Protein AF-A0A963CJS7-F1 (afdb_monomer)

Mean predicted aligned error: 10.55 Å

Secondary structure (DSSP, 8-state):
--------TTS--PPTT--SS--HHHHHHHHHHHHTT----HHHHHTT---BTTB--HHHHHHHHHHTTEEEEEEE--GGG--GGG-SEEEEEGGG-EEEEEEEETTTTEEEEE-GGGTT-EEEEEHHHHHHHEEEEEEEEEE--PPPTTS--SS------HHHHHHHTTHHHHHHHHHHHHHHHHHTTHHHHHHHHIIIIIHHHT-HHHHHHHHHHHHHHHHHHHHHHHHHHHHHHHHHHHHHHHHHHHHHHHHHTB-GGGS-S-HHHHHHHHHTHHHHHHHHHSSHHHHHHHTTHHHHHHHHHHHHHGGGHHHHHHHHHHHHHHHHHHHHHHHHHHHHHHHHHHHHHHHHHHHHHTHHHHHHHT-HHHHHHHHHHHHHHHHHHHHHHHHHHHHHHHHHHHHHHHHHHHHHHHHHHHHHTTSS-HHHHHHHHHHHHHHHHHHHHHHHHHHHHHHHHHHHHHHHHHHTSPBSS-SSPPPB--SS--S-EEEEEEEE--TT-SS-SEEEEEEEE-TT--------TTSSHHHHHHHHTTSS--SEEEEEETTEEGGGB-HHHHHHT-----SS--PPSSBHHHHHTTT-TT--HHHHHHHHHHTT-HHHHTTSTTGGG-B--GGGTTS--

Foldseek 3Di:
DDDDDPDDPPDDPDPPPDFPDDAQLLLQLQLVCVVVVAHDDSLLLCPLDPDDLNYDDLVSSCVSCVLQQKHKDKDQAQPVPDDLVQDQKWFQFPPRHIWTWNDADPVVQWTFIGGSVNPNDTDIDRVVVVRNGTPRMMMGIDGRDDDDPVDPPPDPPPPPDLQNVLLCVLVVLLVLLLVLLVLLLVLLLLVLVLLLCCQPPCVVVVPVVVNVVSVVVNVVSVVSSVVSVVVSLVSLQVSLVSSCVSVLSVLVSLLVQFFPLQHDPFPQLVVLLSVLVVLLSCCRRDCNSSLVSNQVCLVVLLVVLCVLVNPLSVLLVVLLVVLVVLVVVCLVVLLVLLVQLSVLSSVLRSLVCVCVVCVVVCVVVVCCVVSVVSNVVSVVSNVVSVVSNVVSLVVSLVSLVVSLVVSLVVLLVVSVVCVVVVNHDPSSSSSSSSSSNSSSVSSSCVSVSSNSVSSSVVSVVVSVVSSPRDGLDDSPARADDDPDFAQKKWFAQFWADRRPDPDILDGGDTDIDHHPDDDDDDDDVSSCPVVVVCVQLVSDPTPDTFMDTPNHGPSRHSSSNSNVNDDDDDPQDFAAWFFLQCRVCVVPVNDDPVVSVVVCVVVVVCVVQVPPPCRRRHTLPGRSVVDDD

Structure (mmCIF, N/CA/C/O backbone):
data_AF-A0A963CJS7-F1
#
_entry.id   AF-A0A963CJS7-F1
#
loop_
_atom_site.group_PDB
_atom_site.id
_atom_site.type_symbol
_atom_site.label_atom_id
_atom_site.label_alt_id
_atom_site.label_comp_id
_atom_site.label_asym_id
_atom_site.label_entity_id
_atom_site.label_seq_id
_atom_site.pdbx_PDB_ins_code
_atom_site.Cartn_x
_atom_site.Cartn_y
_atom_site.Cartn_z
_atom_site.occupancy
_atom_site.B_iso_or_equiv
_atom_site.auth_seq_id
_atom_site.auth_comp_id
_atom_site.auth_asym_id
_atom_site.auth_atom_id
_atom_site.pdbx_PDB_model_num
ATOM 1 N N . MET A 1 1 ? -54.649 5.319 37.830 1.00 37.22 1 MET A N 1
ATOM 2 C CA . MET A 1 1 ? -55.834 4.627 37.286 1.00 37.22 1 MET A CA 1
ATOM 3 C C . MET A 1 1 ? -55.298 3.482 36.454 1.00 37.22 1 MET A C 1
ATOM 5 O O . MET A 1 1 ? -54.582 3.746 35.500 1.00 37.22 1 MET A O 1
ATOM 9 N N . ALA A 1 2 ? -55.493 2.250 36.921 1.00 37.84 2 ALA A N 1
ATOM 10 C CA . ALA A 1 2 ? -54.998 1.047 36.267 1.00 37.84 2 ALA A CA 1
ATOM 11 C C . ALA A 1 2 ? -55.700 0.868 34.915 1.00 37.84 2 ALA A C 1
ATOM 13 O O . ALA A 1 2 ? -56.928 0.815 34.872 1.00 37.84 2 ALA A O 1
ATOM 14 N N . ALA A 1 3 ? -54.921 0.803 33.839 1.00 32.75 3 ALA A N 1
ATOM 15 C CA . ALA A 1 3 ? -55.367 0.333 32.538 1.00 32.75 3 ALA A CA 1
ATOM 16 C C . ALA A 1 3 ? -54.525 -0.896 32.202 1.00 32.75 3 ALA A C 1
ATOM 18 O O . ALA A 1 3 ? -53.373 -0.808 31.785 1.00 32.75 3 ALA A O 1
ATOM 19 N N . ASP A 1 4 ? -55.135 -2.031 32.507 1.00 39.41 4 ASP A N 1
ATOM 20 C CA . ASP A 1 4 ? -54.749 -3.378 32.138 1.00 39.41 4 ASP A CA 1
ATOM 21 C C . ASP A 1 4 ? -54.623 -3.447 30.606 1.00 39.41 4 ASP A C 1
ATOM 23 O O . ASP A 1 4 ? -55.611 -3.299 29.885 1.00 39.41 4 ASP A O 1
ATOM 27 N N . THR A 1 5 ? -53.404 -3.609 30.095 1.00 36.53 5 THR A N 1
ATOM 28 C CA . THR A 1 5 ? -53.173 -4.038 28.711 1.00 36.53 5 THR A CA 1
ATOM 29 C C . THR A 1 5 ? -52.517 -5.402 28.774 1.00 36.53 5 THR A C 1
ATOM 31 O O . THR A 1 5 ? -51.306 -5.545 28.900 1.00 36.53 5 THR A O 1
ATOM 34 N N . ALA A 1 6 ? -53.371 -6.421 28.725 1.00 39.97 6 ALA A N 1
ATOM 35 C CA . ALA A 1 6 ? -52.988 -7.781 28.408 1.00 39.97 6 ALA A CA 1
ATOM 36 C C . ALA A 1 6 ? -52.337 -7.796 27.013 1.00 39.97 6 ALA A C 1
ATOM 38 O O . ALA A 1 6 ? -53.030 -7.773 25.998 1.00 39.97 6 ALA A O 1
ATOM 39 N N . GLN A 1 7 ? -51.006 -7.787 26.971 1.00 39.09 7 GLN A N 1
ATOM 40 C CA . GLN A 1 7 ? -50.218 -8.082 25.778 1.00 39.09 7 GLN A CA 1
ATOM 41 C C . GLN A 1 7 ? -49.807 -9.560 25.813 1.00 39.09 7 GLN A C 1
ATOM 43 O O . GLN A 1 7 ? -49.020 -9.981 26.654 1.00 39.09 7 GLN A O 1
ATOM 48 N N . ASP A 1 8 ? -50.426 -10.335 24.921 1.00 39.78 8 ASP A N 1
ATOM 49 C CA . ASP A 1 8 ? -49.973 -11.590 24.308 1.00 39.78 8 ASP A CA 1
ATOM 50 C C . ASP A 1 8 ? -49.027 -12.499 25.118 1.00 39.78 8 ASP A C 1
ATOM 52 O O . ASP A 1 8 ? -47.838 -12.622 24.837 1.00 39.78 8 ASP A O 1
ATOM 56 N N . ALA A 1 9 ? -49.595 -13.274 26.046 1.00 40.03 9 ALA A N 1
ATOM 57 C CA . ALA A 1 9 ? -48.908 -14.341 26.788 1.00 40.03 9 ALA A CA 1
ATOM 58 C C . ALA A 1 9 ? -48.662 -15.644 25.974 1.00 40.03 9 ALA A C 1
ATOM 60 O O . ALA A 1 9 ? -48.488 -16.718 26.552 1.00 40.03 9 ALA A O 1
ATOM 61 N N . HIS A 1 10 ? -48.666 -15.579 24.636 1.00 44.34 10 HIS A N 1
ATOM 62 C CA . HIS A 1 10 ? -48.504 -16.742 23.745 1.00 44.34 10 HIS A CA 1
ATOM 63 C C . HIS A 1 10 ? -47.459 -16.554 22.632 1.00 44.34 10 HIS A C 1
ATOM 65 O O . HIS A 1 10 ? -47.432 -17.335 21.678 1.00 44.34 10 HIS A O 1
ATOM 71 N N . SER A 1 11 ? -46.570 -15.565 22.733 1.00 46.41 11 SER A N 1
ATOM 72 C CA . SER A 1 11 ? -45.378 -15.533 21.885 1.00 46.41 11 SER A CA 1
ATOM 73 C C . SER A 1 11 ? -44.339 -16.523 22.422 1.00 46.41 11 SER A C 1
ATOM 75 O O . SER A 1 11 ? -44.115 -16.642 23.626 1.00 46.41 11 SER A O 1
ATOM 77 N N . TRP A 1 12 ? -43.720 -17.293 21.527 1.00 52.81 12 TRP A N 1
ATOM 78 C CA . TRP A 1 12 ? -42.544 -18.082 21.881 1.00 52.81 12 TRP A CA 1
ATOM 79 C C . TRP A 1 12 ? -41.477 -17.127 22.423 1.00 52.81 12 TRP A C 1
ATOM 81 O O . TRP A 1 12 ? -41.177 -16.135 21.758 1.00 52.81 12 TRP A O 1
ATOM 91 N N . ASN A 1 13 ? -40.893 -17.427 23.588 1.00 52.53 13 ASN A N 1
ATOM 92 C CA . ASN A 1 13 ? -39.680 -16.740 24.025 1.00 52.53 13 ASN A CA 1
ATOM 93 C C . ASN A 1 13 ? -38.609 -17.012 22.969 1.00 52.53 13 ASN A C 1
ATOM 95 O O . ASN A 1 13 ? -38.085 -18.124 22.877 1.00 52.53 13 ASN A O 1
ATOM 99 N N . GLN A 1 14 ? -38.345 -16.019 22.121 1.00 51.56 14 GLN A N 1
ATOM 100 C CA . GLN A 1 14 ? -37.234 -16.085 21.189 1.00 51.56 14 GLN A CA 1
ATOM 101 C C . GLN A 1 14 ? -35.957 -16.231 22.022 1.00 51.56 14 GLN A C 1
ATOM 103 O O . GLN A 1 14 ? -35.813 -15.508 23.011 1.00 51.56 14 GLN A O 1
ATOM 108 N N . PRO A 1 15 ? -35.055 -17.167 21.688 1.00 51.44 15 PRO A N 1
ATOM 109 C CA . PRO A 1 15 ? -33.810 -17.281 22.423 1.00 51.44 15 PRO A CA 1
ATOM 110 C C . PRO A 1 15 ? -33.041 -15.966 22.261 1.00 51.44 15 PRO A C 1
ATOM 112 O O . PRO A 1 15 ? -32.788 -15.521 21.138 1.00 51.44 15 PRO A O 1
ATOM 115 N N . GLU A 1 16 ? -32.720 -15.315 23.378 1.00 43.00 16 GLU A N 1
ATOM 116 C CA . GLU A 1 16 ? -31.908 -14.102 23.373 1.00 43.00 16 GLU A CA 1
ATOM 117 C C . GLU A 1 16 ? -30.535 -14.439 22.764 1.00 43.00 16 GLU A C 1
ATOM 119 O O . GLU A 1 16 ? -29.886 -15.397 23.176 1.00 43.00 16 GLU A O 1
ATOM 124 N N . GLY A 1 17 ? -30.110 -13.693 21.737 1.00 46.19 17 GLY A N 1
ATOM 125 C CA . GLY A 1 17 ? -28.808 -13.887 21.082 1.00 46.19 17 GLY A CA 1
ATOM 126 C C . GLY A 1 17 ? -28.806 -14.665 19.758 1.00 46.19 17 GLY A C 1
ATOM 127 O O . GLY A 1 17 ? -27.742 -14.810 19.157 1.00 46.19 17 GLY A O 1
ATOM 128 N N . VAL A 1 18 ? -29.953 -15.121 19.234 1.00 50.09 18 VAL A N 1
ATOM 129 C CA . VAL A 1 18 ? -29.995 -15.694 17.872 1.00 50.09 18 VAL A CA 1
ATOM 130 C C . VAL A 1 18 ? -29.821 -14.579 16.841 1.00 50.09 18 VAL A C 1
ATOM 132 O O . VAL A 1 18 ? -30.620 -13.647 16.767 1.00 50.09 18 VAL A O 1
ATOM 135 N N . SER A 1 19 ? -28.769 -14.666 16.023 1.00 52.62 19 SER A N 1
ATOM 136 C CA . SER A 1 19 ? -28.540 -13.706 14.942 1.00 52.62 19 SER A CA 1
ATOM 137 C C . SER A 1 19 ? -29.710 -13.756 13.950 1.00 52.62 19 SER A C 1
ATOM 139 O O . SER A 1 19 ? -29.960 -14.797 13.346 1.00 52.62 19 SER A O 1
ATOM 141 N N . ASN A 1 20 ? -30.389 -12.625 13.734 1.00 54.59 20 ASN A N 1
ATOM 142 C CA . ASN A 1 20 ? -31.529 -12.502 12.810 1.00 54.59 20 ASN A CA 1
ATOM 143 C C . ASN A 1 20 ? -31.174 -12.739 11.324 1.00 54.59 20 ASN A C 1
ATOM 145 O O . ASN A 1 20 ? -32.056 -12.713 10.465 1.00 54.59 20 ASN A O 1
ATOM 149 N N . VAL A 1 21 ? -29.894 -12.953 10.994 1.00 65.25 21 VAL A N 1
ATOM 150 C CA . VAL A 1 21 ? -29.422 -13.170 9.622 1.00 65.25 21 VAL A CA 1
ATOM 151 C C . VAL A 1 21 ? -29.051 -14.636 9.417 1.00 65.25 21 VAL A C 1
ATOM 153 O O . VAL A 1 21 ? -27.952 -15.065 9.767 1.00 65.25 21 VAL A O 1
ATOM 156 N N . ASP A 1 22 ? -29.964 -15.362 8.775 1.00 77.75 22 ASP A N 1
ATOM 157 C CA . ASP A 1 22 ? -29.727 -16.693 8.210 1.00 77.75 22 ASP A CA 1
ATOM 158 C C . ASP A 1 22 ? -28.572 -16.639 7.186 1.00 77.75 22 ASP A C 1
ATOM 160 O O . ASP A 1 22 ? -28.642 -15.869 6.216 1.00 77.75 22 ASP A O 1
ATOM 164 N N . ASP A 1 23 ? -27.496 -17.400 7.421 1.00 86.25 23 ASP A N 1
ATOM 165 C CA . ASP A 1 23 ? -26.297 -17.490 6.573 1.00 86.25 23 ASP A CA 1
ATOM 166 C C . ASP A 1 23 ? -25.867 -18.958 6.396 1.00 86.25 23 ASP A C 1
ATOM 168 O O . ASP A 1 23 ? -24.924 -19.426 7.046 1.00 86.25 23 ASP A O 1
ATOM 172 N N . PRO A 1 24 ? -26.490 -19.672 5.441 1.00 89.75 24 PRO A N 1
ATOM 173 C CA . PRO A 1 24 ? -26.283 -21.106 5.245 1.00 89.75 24 PRO A CA 1
ATOM 174 C C . PRO A 1 24 ? -24.818 -21.492 5.002 1.00 89.75 24 PRO A C 1
ATOM 176 O O . PRO A 1 24 ? -24.374 -22.586 5.351 1.00 89.75 24 PRO A O 1
ATOM 179 N N . LEU A 1 25 ? -24.035 -20.597 4.388 1.00 92.00 25 LEU A N 1
ATOM 180 C CA . LEU A 1 25 ? -22.616 -20.829 4.121 1.00 92.00 25 LEU A CA 1
ATOM 181 C C . LEU A 1 25 ? -21.763 -20.730 5.382 1.00 92.00 25 LEU A C 1
ATOM 183 O O . LEU A 1 25 ? -20.792 -21.479 5.514 1.00 92.00 25 LEU A O 1
ATOM 187 N N . LEU A 1 26 ? -22.093 -19.813 6.288 1.00 90.12 26 LEU A N 1
ATOM 188 C CA . LEU A 1 26 ? -21.430 -19.737 7.581 1.00 90.12 26 LEU A CA 1
ATOM 189 C C . LEU A 1 26 ? -21.747 -20.960 8.429 1.00 90.12 26 LEU A C 1
ATOM 191 O O . LEU A 1 26 ? -20.823 -21.562 8.969 1.00 90.12 26 LEU A O 1
ATOM 195 N N . ASP A 1 27 ? -23.012 -21.356 8.480 1.00 88.88 27 ASP A N 1
ATOM 196 C CA . ASP A 1 27 ? -23.448 -22.502 9.272 1.00 88.88 27 ASP A CA 1
ATOM 197 C C . ASP A 1 27 ? -22.807 -23.793 8.756 1.00 88.88 27 ASP A C 1
ATOM 199 O O . ASP A 1 27 ? -22.240 -24.564 9.532 1.00 88.88 27 ASP A O 1
ATOM 203 N N . CYS A 1 28 ? -22.732 -23.969 7.430 1.00 90.88 28 CYS A N 1
ATOM 204 C CA . CYS A 1 28 ? -21.951 -25.049 6.824 1.00 90.88 28 CYS A CA 1
ATOM 205 C C . CYS A 1 28 ? -20.476 -25.023 7.266 1.00 90.88 28 CYS A C 1
ATOM 207 O O . CYS A 1 28 ? -19.873 -26.072 7.486 1.00 90.88 28 CYS A O 1
ATOM 209 N N . LEU A 1 29 ? -19.858 -23.844 7.390 1.00 90.31 29 LEU A N 1
ATOM 210 C CA . LEU A 1 29 ? -18.467 -23.739 7.836 1.00 90.31 29 LEU A CA 1
ATOM 211 C C . LEU A 1 29 ? -18.313 -24.091 9.321 1.00 90.31 29 LEU A C 1
ATOM 213 O O . LEU A 1 29 ? -17.355 -24.778 9.671 1.00 90.31 29 LEU A O 1
ATOM 217 N N . VAL A 1 30 ? -19.242 -23.660 10.176 1.00 88.94 30 VAL A N 1
ATOM 218 C CA . VAL A 1 30 ? -19.278 -24.022 11.603 1.00 88.94 30 VAL A CA 1
ATOM 219 C C . VAL A 1 30 ? -19.399 -25.539 11.756 1.00 88.94 30 VAL A C 1
ATOM 221 O O . VAL A 1 30 ? -18.597 -26.149 12.463 1.00 88.94 30 VAL A O 1
ATOM 224 N N . LEU A 1 31 ? -20.328 -26.161 11.028 1.00 87.44 31 LEU A N 1
ATOM 225 C CA . LEU A 1 31 ? -20.566 -27.607 11.056 1.00 87.44 31 LEU A CA 1
ATOM 226 C C . LEU A 1 31 ? -19.356 -28.401 10.542 1.00 87.44 31 LEU A C 1
ATOM 228 O O . LEU A 1 31 ? -18.970 -29.398 11.151 1.00 87.44 31 LEU A O 1
ATOM 232 N N . LEU A 1 32 ? -18.682 -27.928 9.486 1.00 88.25 32 LEU A N 1
ATOM 233 C CA . LEU A 1 32 ? -17.418 -28.519 9.025 1.00 88.25 32 LEU A CA 1
ATOM 234 C C . LEU A 1 32 ? -16.317 -28.448 10.090 1.00 88.25 32 LEU A C 1
ATOM 236 O O . LEU A 1 32 ? -15.575 -29.411 10.273 1.00 88.25 32 LEU A O 1
ATOM 240 N N . MET A 1 33 ? -16.191 -27.323 10.796 1.00 86.31 33 MET A N 1
ATOM 241 C CA . MET A 1 33 ? -15.195 -27.184 11.862 1.00 86.31 33 MET A CA 1
ATOM 242 C C . MET A 1 33 ? -15.507 -28.099 13.053 1.00 86.31 33 MET A C 1
ATOM 244 O O . MET A 1 33 ? -14.591 -28.719 13.599 1.00 86.31 33 MET A O 1
ATOM 248 N N . GLN A 1 34 ? -16.786 -28.241 13.410 1.00 83.31 34 GLN A N 1
ATOM 249 C CA . GLN A 1 34 ? -17.238 -29.173 1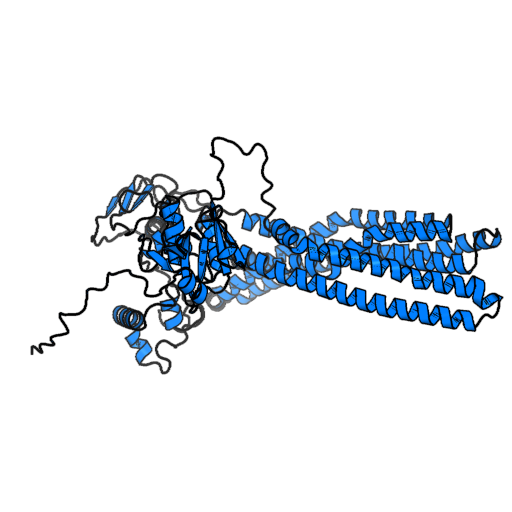4.444 1.00 83.31 34 GLN A CA 1
ATOM 250 C C . GLN A 1 34 ? -16.946 -30.631 14.068 1.00 83.31 34 GLN A C 1
ATOM 252 O O . GLN A 1 34 ? -16.436 -31.374 14.905 1.00 83.31 34 GLN A O 1
ATOM 257 N N . ALA A 1 35 ? -17.184 -31.024 12.811 1.00 81.69 35 ALA A N 1
ATOM 258 C CA . ALA A 1 35 ? -16.853 -32.360 12.307 1.00 81.69 35 ALA A CA 1
ATOM 259 C C . ALA A 1 35 ? -15.342 -32.664 12.381 1.00 81.69 35 ALA A C 1
ATOM 261 O O . ALA A 1 35 ? -14.942 -33.799 12.629 1.00 81.69 35 ALA A O 1
ATOM 262 N N . GLU A 1 36 ? -14.496 -31.640 12.245 1.00 79.06 36 GLU A N 1
ATOM 263 C CA . GLU A 1 36 ? -13.037 -31.712 12.429 1.00 79.06 36 GLU A CA 1
ATOM 264 C C . GLU A 1 36 ? -12.599 -31.622 13.911 1.00 79.06 36 GLU A C 1
ATOM 266 O O . GLU A 1 36 ? -11.406 -31.511 14.212 1.00 79.06 36 GLU A O 1
ATOM 271 N N . GLY A 1 37 ? -13.547 -31.638 14.857 1.00 75.94 37 GLY A N 1
ATOM 272 C CA . GLY A 1 37 ? -13.289 -31.591 16.298 1.00 75.94 37 GLY A CA 1
ATOM 273 C C . GLY A 1 37 ? -12.855 -30.219 16.821 1.00 75.94 37 GLY A C 1
ATOM 274 O O . GLY A 1 37 ? -12.210 -30.134 17.867 1.00 75.94 37 GLY A O 1
ATOM 275 N N . ARG A 1 38 ? -13.159 -29.133 16.099 1.00 78.94 38 ARG A N 1
ATOM 276 C CA . ARG A 1 38 ? -12.797 -27.758 16.474 1.00 78.94 38 ARG A CA 1
ATOM 277 C C . ARG A 1 38 ? -14.047 -26.894 16.629 1.00 78.94 38 ARG A C 1
ATOM 279 O O . ARG A 1 38 ? -14.682 -26.533 15.645 1.00 78.94 38 ARG A O 1
ATOM 286 N N . ALA A 1 39 ? -14.360 -26.501 17.859 1.00 78.19 39 ALA A N 1
ATOM 287 C CA . ALA A 1 39 ? -15.410 -25.521 18.123 1.00 78.19 39 ALA A CA 1
ATOM 288 C C . ALA A 1 39 ? -14.904 -24.104 17.805 1.00 78.19 39 ALA A C 1
ATOM 290 O O . ALA A 1 39 ? -13.890 -23.671 18.354 1.00 78.19 39 ALA A O 1
ATOM 291 N N . ILE A 1 40 ? -15.588 -23.400 16.901 1.00 81.38 40 ILE A N 1
ATOM 292 C CA . ILE A 1 40 ? -15.311 -22.003 16.545 1.00 81.38 40 ILE A CA 1
ATOM 293 C C . ILE A 1 40 ? -16.645 -21.265 16.460 1.00 81.38 40 ILE A C 1
ATOM 295 O O . ILE A 1 40 ? -17.577 -21.770 15.834 1.00 81.38 40 ILE A O 1
ATOM 299 N N . SER A 1 41 ? -16.711 -20.075 17.051 1.00 84.00 41 SER A N 1
ATOM 300 C CA . SER A 1 41 ? -17.903 -19.231 17.038 1.00 84.00 41 SER A CA 1
ATOM 301 C C . SER A 1 41 ? -18.191 -18.629 15.651 1.00 84.00 41 SER A C 1
ATOM 303 O O . SER A 1 41 ? -17.257 -18.303 14.898 1.00 84.00 41 SER A O 1
ATOM 305 N N . PRO A 1 42 ? -19.475 -18.439 15.293 1.00 84.81 42 PRO A N 1
ATOM 306 C CA . PRO A 1 42 ? -19.880 -17.722 14.081 1.00 84.81 42 PRO A CA 1
ATOM 307 C C . PRO A 1 42 ? -19.265 -16.315 13.982 1.00 84.81 42 PRO A C 1
ATOM 309 O O . PRO A 1 42 ? -18.801 -15.901 12.913 1.00 84.81 42 PRO A O 1
ATOM 312 N N . GLU A 1 43 ? -19.180 -15.600 15.107 1.00 83.94 43 GLU A N 1
ATOM 313 C CA . GLU A 1 43 ? -18.600 -14.259 15.237 1.00 83.94 43 GLU A CA 1
ATOM 314 C C . GLU A 1 43 ? -17.129 -14.280 14.827 1.00 83.94 43 GLU A C 1
ATOM 316 O O . GLU A 1 43 ? -16.683 -13.471 14.007 1.00 83.94 43 GLU A O 1
ATOM 321 N N . ALA A 1 44 ? -16.377 -15.268 15.318 1.00 82.69 44 ALA A N 1
ATOM 322 C CA . ALA A 1 44 ? -14.982 -15.456 14.962 1.00 82.69 44 ALA A CA 1
ATOM 323 C C . ALA A 1 44 ? -14.804 -15.787 13.469 1.00 82.69 44 ALA A C 1
ATOM 325 O O . ALA A 1 44 ? -13.797 -15.402 12.873 1.00 82.69 44 ALA A O 1
ATOM 326 N N . LEU A 1 45 ? -15.737 -16.474 12.812 1.00 85.88 45 LEU A N 1
ATOM 327 C CA . LEU A 1 45 ? -15.643 -16.759 11.372 1.00 85.88 45 LEU A CA 1
ATOM 328 C C . LEU A 1 45 ? -15.962 -15.534 10.500 1.00 85.88 45 LEU A C 1
ATOM 330 O O . LEU A 1 45 ? -15.327 -15.345 9.457 1.00 85.88 45 LEU A O 1
ATOM 334 N N . ARG A 1 46 ? -16.893 -14.679 10.940 1.00 87.06 46 ARG A N 1
ATOM 335 C CA . ARG A 1 46 ? -17.291 -13.434 10.259 1.00 87.06 46 ARG A CA 1
ATOM 336 C C . ARG A 1 46 ? -16.310 -12.275 10.481 1.00 87.06 46 ARG A C 1
ATOM 338 O O . ARG A 1 46 ? -16.151 -11.431 9.597 1.00 87.06 46 ARG A O 1
ATOM 345 N N . ALA A 1 47 ? -15.637 -12.233 11.632 1.00 83.62 47 ALA A N 1
ATOM 346 C CA . ALA A 1 47 ? -14.836 -11.096 12.086 1.00 83.62 47 ALA A CA 1
ATOM 347 C C . ALA A 1 47 ? -13.844 -10.576 11.032 1.00 83.62 47 ALA A C 1
ATOM 349 O O . ALA A 1 47 ? -12.975 -11.306 10.556 1.00 83.62 47 ALA A O 1
ATOM 350 N N . GLY A 1 48 ? -13.935 -9.293 10.675 1.00 79.19 48 GLY A N 1
ATOM 351 C CA . GLY A 1 48 ? -13.022 -8.653 9.720 1.00 79.19 48 GLY A CA 1
ATOM 352 C C . GLY A 1 48 ? -13.164 -9.138 8.269 1.00 79.19 48 GLY A C 1
ATOM 353 O O . GLY A 1 48 ? -12.197 -9.049 7.504 1.00 79.19 48 GLY A O 1
ATOM 354 N N . LEU A 1 49 ? -14.311 -9.712 7.886 1.00 86.88 49 LEU A N 1
ATOM 355 C CA . LEU A 1 49 ? -14.685 -9.949 6.487 1.00 86.88 49 LEU A CA 1
ATOM 356 C C . LEU A 1 49 ? -15.678 -8.877 6.009 1.00 86.88 49 LEU A C 1
ATOM 358 O O . LEU A 1 49 ? -16.582 -8.515 6.757 1.00 86.88 49 LEU A O 1
ATOM 362 N N . PRO A 1 50 ? -15.561 -8.396 4.758 1.00 85.81 50 PRO A N 1
ATOM 363 C CA . PRO A 1 50 ? -16.535 -7.476 4.179 1.00 85.81 50 PRO A CA 1
ATOM 364 C C . PRO A 1 50 ? -17.781 -8.250 3.718 1.00 85.81 50 PRO A C 1
ATOM 366 O O . PRO A 1 50 ? -17.898 -8.594 2.541 1.00 85.81 50 PRO A O 1
ATOM 369 N N . LEU A 1 51 ? -18.668 -8.594 4.656 1.00 86.31 51 LEU A N 1
ATOM 370 C CA . LEU A 1 51 ? -19.897 -9.348 4.384 1.00 86.31 51 LEU A CA 1
ATOM 371 C C . LEU A 1 51 ? -20.860 -8.553 3.491 1.00 86.31 51 LEU A C 1
ATOM 373 O O . LEU A 1 51 ? -20.986 -7.336 3.619 1.00 86.31 51 LEU A O 1
ATOM 377 N N . THR A 1 52 ? -21.586 -9.252 2.621 1.00 82.00 52 THR A N 1
ATOM 378 C CA . THR A 1 52 ? -22.633 -8.667 1.769 1.00 82.00 52 THR A CA 1
ATOM 379 C C . THR A 1 52 ? -23.994 -9.091 2.293 1.00 82.00 52 THR A C 1
ATOM 381 O O . THR A 1 52 ? -24.255 -10.291 2.360 1.00 82.00 52 THR A O 1
ATOM 384 N N . ALA A 1 53 ? -24.852 -8.140 2.666 1.00 81.00 53 ALA A N 1
ATOM 385 C CA . ALA A 1 53 ? -26.147 -8.426 3.297 1.00 81.00 53 ALA A CA 1
ATOM 386 C C . ALA A 1 53 ? -26.041 -9.320 4.558 1.00 81.00 53 ALA A C 1
ATOM 388 O O . ALA A 1 53 ? -26.927 -10.117 4.839 1.00 81.00 53 ALA A O 1
ATOM 389 N N . GLY A 1 54 ? -24.912 -9.245 5.273 1.00 79.69 54 GLY A N 1
ATOM 390 C CA . GLY A 1 54 ? -24.658 -10.008 6.502 1.00 79.69 54 GLY A CA 1
ATOM 391 C C . GLY A 1 54 ? -24.270 -11.464 6.265 1.00 79.69 54 GLY A C 1
ATOM 392 O O . GLY A 1 54 ? -24.049 -12.192 7.227 1.00 79.69 54 GLY A O 1
ATOM 393 N N . ARG A 1 55 ? -24.136 -11.869 4.997 1.00 87.06 55 ARG A N 1
ATOM 394 C CA . ARG A 1 55 ? -23.878 -13.250 4.589 1.00 87.06 55 ARG A CA 1
ATOM 395 C C . ARG A 1 55 ? -22.486 -13.443 4.004 1.00 87.06 55 ARG A C 1
ATOM 397 O O . ARG A 1 55 ? -21.908 -12.533 3.389 1.00 87.06 55 ARG A O 1
ATOM 404 N N . LEU A 1 56 ? -21.958 -14.657 4.137 1.00 89.00 56 LEU A N 1
ATOM 405 C CA . LEU A 1 56 ? -20.783 -15.093 3.395 1.00 89.00 56 LEU A CA 1
ATOM 406 C C . LEU A 1 56 ? -21.137 -15.326 1.925 1.00 89.00 56 LEU A C 1
ATOM 408 O O . LEU A 1 56 ? -22.072 -16.033 1.575 1.00 89.00 56 LEU A O 1
ATOM 412 N N . THR A 1 57 ? -20.322 -14.781 1.027 1.00 90.75 57 THR A N 1
ATOM 413 C CA . THR A 1 57 ? -20.319 -15.203 -0.380 1.00 90.75 57 THR A CA 1
ATOM 414 C C . THR A 1 57 ? -19.405 -16.419 -0.558 1.00 90.75 57 THR A C 1
ATOM 416 O O . THR A 1 57 ? -18.501 -16.624 0.255 1.00 90.75 57 THR A O 1
ATOM 419 N N . PRO A 1 58 ? -19.517 -17.197 -1.652 1.00 90.44 58 PRO A N 1
ATOM 420 C CA . PRO A 1 58 ? -18.614 -18.326 -1.903 1.00 90.44 58 PRO A CA 1
ATOM 421 C C . PRO A 1 58 ? -17.123 -17.946 -1.907 1.00 90.44 58 PRO A C 1
ATOM 423 O O . PRO A 1 58 ? -16.262 -18.747 -1.546 1.00 90.44 58 PRO A O 1
ATOM 426 N N . THR A 1 59 ? -16.792 -16.712 -2.300 1.00 87.88 59 THR A N 1
ATOM 427 C CA . THR A 1 59 ? -15.417 -16.195 -2.251 1.00 87.88 59 THR A CA 1
ATOM 428 C C . THR A 1 59 ? -14.988 -15.832 -0.828 1.00 87.88 59 THR A C 1
ATOM 430 O O . THR A 1 59 ? -13.842 -16.098 -0.458 1.00 87.88 59 THR A O 1
ATOM 433 N N . LEU A 1 60 ? -15.887 -15.268 -0.013 1.00 89.44 60 LEU A N 1
ATOM 434 C CA . LEU A 1 60 ? -15.633 -14.990 1.403 1.00 89.44 60 LEU A CA 1
ATOM 435 C C . LEU A 1 60 ? -15.563 -16.267 2.240 1.00 89.44 60 LEU A C 1
ATOM 437 O O . LEU A 1 60 ? -14.701 -16.339 3.109 1.00 89.44 60 LEU A O 1
ATOM 441 N N . PHE A 1 61 ? -16.356 -17.295 1.924 1.00 92.31 61 PHE A N 1
ATOM 442 C CA . PHE A 1 61 ? -16.266 -18.619 2.545 1.00 92.31 61 PHE A CA 1
ATOM 443 C C . PHE A 1 61 ? -14.841 -19.170 2.450 1.00 92.31 61 PHE A C 1
ATOM 445 O O . PHE A 1 61 ? -14.276 -19.625 3.439 1.00 92.31 61 PHE A O 1
ATOM 452 N N . VAL A 1 62 ? -14.201 -19.058 1.278 1.00 89.56 62 VAL A N 1
ATOM 453 C CA . VAL A 1 62 ? -12.809 -19.503 1.106 1.00 89.56 62 VAL A CA 1
ATOM 454 C C . VAL A 1 62 ? -11.840 -18.715 1.995 1.00 89.56 62 VAL A C 1
ATOM 456 O O . VAL A 1 62 ? -10.908 -19.300 2.550 1.00 89.56 62 VAL A O 1
ATOM 459 N N . ARG A 1 63 ? -12.052 -17.400 2.166 1.00 86.56 63 ARG A N 1
ATOM 460 C CA . ARG A 1 63 ? -11.237 -16.575 3.077 1.00 86.56 63 ARG A CA 1
ATOM 461 C C . ARG A 1 63 ? -11.485 -16.938 4.544 1.00 86.56 63 ARG A C 1
ATOM 463 O O . ARG A 1 63 ? -10.512 -17.041 5.286 1.00 86.56 63 ARG A O 1
ATOM 470 N N . ALA A 1 64 ? -12.737 -17.156 4.941 1.00 88.31 64 ALA A N 1
ATOM 471 C CA . ALA A 1 64 ? -13.122 -17.572 6.289 1.00 88.31 64 ALA A CA 1
ATOM 472 C C . ALA A 1 64 ? -12.501 -18.934 6.640 1.00 88.31 64 ALA A C 1
ATOM 474 O O . ALA A 1 64 ? -11.766 -19.043 7.619 1.00 88.31 64 ALA A O 1
ATOM 475 N N . ALA A 1 65 ? -12.670 -19.930 5.765 1.00 87.81 65 ALA A N 1
ATOM 476 C CA . ALA A 1 65 ? -12.078 -21.260 5.894 1.00 87.81 65 ALA A CA 1
ATOM 477 C C . ALA A 1 65 ? -10.544 -21.199 6.037 1.00 87.81 65 ALA A C 1
ATOM 479 O O . ALA A 1 65 ? -9.965 -21.822 6.929 1.00 87.81 65 ALA A O 1
ATOM 480 N N . ALA A 1 66 ? -9.870 -20.375 5.225 1.00 83.44 66 ALA A N 1
ATOM 481 C CA . ALA A 1 66 ? -8.418 -20.210 5.299 1.00 83.44 66 ALA A CA 1
ATOM 482 C C . ALA A 1 66 ? -7.935 -19.636 6.643 1.00 83.44 66 ALA A C 1
ATOM 484 O O . ALA A 1 66 ? -6.842 -19.990 7.092 1.00 83.44 66 ALA A O 1
ATOM 485 N N . ARG A 1 67 ? -8.728 -18.780 7.302 1.00 79.62 67 ARG A N 1
ATOM 486 C CA . ARG A 1 67 ? -8.388 -18.198 8.615 1.00 79.62 67 ARG A CA 1
ATOM 487 C C . ARG A 1 67 ? -8.405 -19.230 9.740 1.00 79.62 67 ARG A C 1
ATOM 489 O O . ARG A 1 67 ? -7.618 -19.102 10.671 1.00 79.62 67 ARG A O 1
ATOM 496 N N . VAL A 1 68 ? -9.222 -20.272 9.611 1.00 79.06 68 VAL A N 1
ATOM 497 C CA . VAL A 1 68 ? -9.341 -21.367 10.592 1.00 79.06 68 VAL A CA 1
ATOM 498 C C . VAL A 1 68 ? -8.530 -22.615 10.220 1.00 79.06 68 VAL A C 1
ATOM 500 O O . VAL A 1 68 ? -8.594 -23.649 10.886 1.00 79.06 68 VAL A O 1
ATOM 503 N N . GLY A 1 69 ? -7.689 -22.510 9.186 1.00 77.31 69 GLY A N 1
ATOM 504 C CA . GLY A 1 69 ? -6.783 -23.578 8.763 1.00 77.31 69 GLY A CA 1
ATOM 505 C C . GLY A 1 69 ? -7.408 -24.615 7.828 1.00 77.31 69 GLY A C 1
ATOM 506 O O . GLY A 1 69 ? -6.827 -25.684 7.650 1.00 77.31 69 GLY A O 1
ATOM 507 N N . LEU A 1 70 ? -8.544 -24.314 7.199 1.00 85.06 70 LEU A N 1
ATOM 508 C CA . LEU A 1 70 ? -9.104 -25.104 6.105 1.00 85.06 70 LEU A CA 1
ATOM 509 C C . LEU A 1 70 ? -8.646 -24.530 4.756 1.00 85.06 70 LEU A C 1
ATOM 511 O O . LEU A 1 70 ? -8.735 -23.335 4.486 1.00 85.06 70 LEU A O 1
ATOM 515 N N . SER A 1 71 ? -8.135 -25.374 3.865 1.00 84.75 71 SER A N 1
ATOM 516 C CA . SER A 1 71 ? -7.981 -25.019 2.455 1.00 84.75 71 SER A CA 1
ATOM 517 C C . SER A 1 71 ? -9.319 -25.236 1.765 1.00 84.75 71 SER A C 1
ATOM 519 O O . SER A 1 71 ? -9.821 -26.355 1.770 1.00 84.75 71 SER A O 1
ATOM 521 N N . ALA A 1 72 ? -9.889 -24.185 1.184 1.00 89.50 72 ALA A N 1
ATOM 522 C CA . ALA A 1 72 ? -11.165 -24.254 0.487 1.00 89.50 72 ALA A CA 1
ATOM 523 C C . ALA A 1 72 ? -11.016 -23.817 -0.974 1.00 89.50 72 ALA A C 1
ATOM 525 O O . ALA A 1 72 ? -10.245 -22.907 -1.292 1.00 89.50 72 ALA A O 1
ATOM 526 N N . ARG A 1 73 ? -11.765 -24.448 -1.881 1.00 90.25 73 ARG A N 1
ATOM 527 C CA . ARG A 1 73 ? -11.805 -24.043 -3.290 1.00 90.25 73 ARG A CA 1
ATOM 528 C C . ARG A 1 73 ? -13.188 -24.238 -3.891 1.00 90.25 73 ARG A C 1
ATOM 530 O O . ARG A 1 73 ? -13.711 -25.347 -3.888 1.00 90.25 73 ARG A O 1
ATOM 537 N N . VAL A 1 74 ? -13.710 -23.173 -4.500 1.00 91.62 74 VAL A N 1
ATOM 538 C CA . VAL A 1 74 ? -14.932 -23.217 -5.312 1.00 91.62 74 VAL A CA 1
ATOM 539 C C . VAL A 1 74 ? -14.617 -23.837 -6.675 1.00 91.62 74 VAL A C 1
ATOM 541 O O . VAL A 1 74 ? -13.698 -23.395 -7.375 1.00 91.62 74 VAL A O 1
ATOM 544 N N . VAL A 1 75 ? -15.359 -24.871 -7.060 1.00 91.06 75 VAL A N 1
ATOM 545 C CA . VAL A 1 75 ? -15.175 -25.609 -8.313 1.00 91.06 75 VAL A CA 1
ATOM 546 C C . VAL A 1 75 ? -16.533 -25.897 -8.942 1.00 91.06 75 VAL A C 1
ATOM 548 O O . VAL A 1 75 ? -17.437 -26.405 -8.286 1.00 91.06 75 VAL A O 1
ATOM 551 N N . ARG A 1 76 ? -16.660 -25.627 -10.247 1.00 92.62 76 ARG A N 1
ATOM 552 C CA . ARG A 1 76 ? -17.813 -26.073 -11.035 1.00 92.62 76 ARG A CA 1
ATOM 553 C C . ARG A 1 76 ? -17.663 -27.561 -11.346 1.00 92.62 76 ARG A C 1
ATOM 555 O O . ARG A 1 76 ? -16.723 -27.944 -12.049 1.00 92.62 76 ARG A O 1
ATOM 562 N N . ARG A 1 77 ? -18.549 -28.402 -10.818 1.00 89.75 77 ARG A N 1
ATOM 563 C CA . ARG A 1 77 ? -18.491 -29.857 -10.996 1.00 89.75 77 ARG A CA 1
ATOM 564 C C . ARG A 1 77 ? -19.884 -30.467 -10.824 1.00 89.75 77 ARG A C 1
ATOM 566 O O . ARG A 1 77 ? -20.506 -30.200 -9.813 1.00 89.75 77 ARG A O 1
ATOM 573 N N . PRO A 1 78 ? -20.374 -31.294 -11.761 1.00 88.62 78 PRO A N 1
ATOM 574 C CA . PRO A 1 78 ? -21.647 -31.989 -11.572 1.00 88.62 78 PRO A CA 1
ATOM 575 C C . PRO A 1 78 ? -21.537 -33.041 -10.458 1.00 88.62 78 PRO A C 1
ATOM 577 O O . PRO A 1 78 ? -20.455 -33.606 -10.273 1.00 88.62 78 PRO A O 1
ATOM 580 N N . LEU A 1 79 ? -22.652 -33.347 -9.781 1.00 85.38 79 LEU A N 1
ATOM 581 C CA . LEU A 1 79 ? -22.719 -34.306 -8.661 1.00 85.38 79 LEU A CA 1
ATOM 582 C C . LEU A 1 79 ? -22.102 -35.670 -9.011 1.00 85.38 79 LEU A C 1
ATOM 584 O O . LEU A 1 79 ? -21.309 -36.206 -8.246 1.00 85.38 79 LEU A O 1
ATOM 588 N N . THR A 1 80 ? -22.350 -36.175 -10.223 1.00 83.56 80 THR A N 1
ATOM 589 C CA . THR A 1 80 ? -21.823 -37.464 -10.714 1.00 83.56 80 THR A CA 1
ATOM 590 C C . THR A 1 80 ? -20.299 -37.526 -10.833 1.00 83.56 80 THR A C 1
ATOM 592 O O . THR A 1 80 ? -19.728 -38.610 -10.895 1.00 83.56 80 THR A O 1
ATOM 595 N N . LYS A 1 81 ? -19.613 -36.376 -10.881 1.00 86.00 81 LYS A N 1
ATOM 596 C CA . LYS A 1 81 ? -18.143 -36.297 -10.956 1.00 86.00 81 LYS A CA 1
ATOM 597 C C . LYS A 1 81 ? -17.494 -35.983 -9.608 1.00 86.00 81 LYS A C 1
ATOM 599 O O . LYS A 1 81 ? -16.274 -35.798 -9.558 1.00 86.00 81 LYS A O 1
ATOM 604 N N . ILE A 1 82 ? -18.271 -35.867 -8.532 1.00 85.50 82 ILE A N 1
ATOM 605 C CA . ILE A 1 82 ? -17.743 -35.683 -7.181 1.00 85.50 82 ILE A CA 1
ATOM 606 C C . ILE A 1 82 ? -17.353 -37.060 -6.639 1.00 85.50 82 ILE A C 1
ATOM 608 O O . ILE A 1 82 ? -18.183 -37.951 -6.513 1.00 85.50 82 ILE A O 1
ATOM 612 N N . SER A 1 83 ? -16.062 -37.253 -6.368 1.00 83.00 83 SER A N 1
ATOM 613 C CA . SER A 1 83 ? -15.557 -38.500 -5.787 1.00 83.00 83 SER A CA 1
ATOM 614 C C . SER A 1 83 ? -15.835 -38.526 -4.285 1.00 83.00 83 SER A C 1
ATOM 616 O O . SER A 1 83 ? -15.645 -37.512 -3.616 1.00 83.00 83 SER A O 1
ATOM 618 N N . ALA A 1 84 ? -16.182 -39.694 -3.741 1.00 82.75 84 ALA A N 1
ATOM 619 C CA . ALA A 1 84 ? -16.315 -39.893 -2.296 1.00 82.75 84 ALA A CA 1
ATOM 620 C C . ALA A 1 84 ? -15.020 -39.561 -1.520 1.00 82.75 84 ALA A C 1
ATOM 622 O O . ALA A 1 84 ? -15.073 -39.202 -0.352 1.00 82.75 84 ALA A O 1
ATOM 623 N N . LEU A 1 85 ? -13.855 -39.601 -2.181 1.00 81.81 85 LEU A N 1
ATOM 624 C CA . LEU A 1 85 ? -12.547 -39.302 -1.579 1.00 81.81 85 LEU A CA 1
ATOM 625 C C . LEU A 1 85 ? -12.326 -37.819 -1.236 1.00 81.81 85 LEU A C 1
ATOM 627 O O . LEU A 1 85 ? -11.324 -37.489 -0.604 1.00 81.81 85 LEU A O 1
ATOM 631 N N . VAL A 1 86 ? -13.182 -36.916 -1.723 1.00 82.94 86 VAL A N 1
ATOM 632 C CA . VAL A 1 86 ? -13.058 -35.462 -1.497 1.00 82.94 86 VAL A CA 1
ATOM 633 C C . VAL A 1 86 ? -14.204 -34.888 -0.661 1.00 82.94 86 VAL A C 1
ATOM 635 O O . VAL A 1 86 ? -14.350 -33.669 -0.609 1.00 82.94 86 VAL A O 1
ATOM 638 N N . LEU A 1 87 ? -15.016 -35.756 -0.053 1.00 86.12 87 LEU A N 1
ATOM 639 C CA . LEU A 1 87 ? -16.066 -35.387 0.894 1.00 86.12 87 LEU A CA 1
ATOM 640 C C . LEU A 1 87 ? -15.471 -35.281 2.316 1.00 86.12 87 LEU A C 1
ATOM 642 O O . LEU A 1 87 ? -14.480 -35.962 2.595 1.00 86.12 87 LEU A O 1
ATOM 646 N N . PRO A 1 88 ? -16.032 -34.445 3.206 1.00 88.81 88 PRO A N 1
ATOM 647 C CA . PRO A 1 88 ? -17.229 -33.622 3.015 1.00 88.81 88 PRO A CA 1
ATOM 648 C C . PRO A 1 88 ? -17.003 -32.411 2.089 1.00 88.81 88 PRO A C 1
ATOM 650 O O . PRO A 1 88 ? -15.912 -31.839 2.034 1.00 88.81 88 PRO A O 1
ATOM 653 N N . ALA A 1 89 ? -18.035 -32.020 1.334 1.00 91.00 89 ALA A N 1
ATOM 654 C CA . ALA A 1 89 ? -17.991 -30.868 0.424 1.00 91.00 89 ALA A CA 1
ATOM 655 C C . ALA A 1 89 ? -19.256 -30.010 0.537 1.00 91.00 89 ALA A C 1
ATOM 657 O O . ALA A 1 89 ? -20.357 -30.544 0.586 1.00 91.00 89 ALA A O 1
ATOM 658 N N . VAL A 1 90 ? -19.126 -28.682 0.511 1.00 92.94 90 VAL A N 1
ATOM 659 C CA . VAL A 1 90 ? -20.289 -27.777 0.560 1.00 92.94 90 VAL A CA 1
ATOM 660 C C . VAL A 1 90 ? -20.862 -27.600 -0.843 1.00 92.94 90 VAL A C 1
ATOM 662 O O . VAL A 1 90 ? -20.143 -27.231 -1.773 1.00 92.94 90 VAL A O 1
ATOM 665 N N . LEU A 1 91 ? -22.153 -27.845 -1.019 1.00 92.38 91 LEU A N 1
ATOM 666 C CA . LEU A 1 91 ? -22.877 -27.629 -2.265 1.00 92.38 91 LEU A CA 1
ATOM 667 C C . LEU A 1 91 ? -23.583 -26.274 -2.231 1.00 92.38 91 LEU A C 1
ATOM 669 O O . LEU A 1 91 ? -24.229 -25.932 -1.245 1.00 92.38 91 LEU A O 1
ATOM 673 N N . LEU A 1 92 ? -23.482 -25.516 -3.325 1.00 93.25 92 LEU A N 1
ATOM 674 C CA . LEU A 1 92 ? -24.252 -24.287 -3.513 1.00 93.25 92 LEU A CA 1
ATOM 675 C C . LEU A 1 92 ? -25.594 -24.626 -4.163 1.00 93.25 92 LEU A C 1
ATOM 677 O O . LEU A 1 92 ? -25.626 -25.126 -5.297 1.00 93.25 92 LEU A O 1
ATOM 681 N N . LEU A 1 93 ? -26.685 -24.346 -3.459 1.00 92.50 93 LEU A N 1
ATOM 682 C CA . LEU A 1 93 ? -28.048 -24.611 -3.903 1.00 92.50 93 LEU A CA 1
ATOM 683 C C . LEU A 1 93 ? -28.695 -23.349 -4.497 1.00 92.50 93 LEU A C 1
ATOM 685 O O . LEU A 1 93 ? -28.223 -22.222 -4.315 1.00 92.50 93 LEU A O 1
ATOM 689 N N . GLN A 1 94 ? -29.762 -23.538 -5.270 1.00 88.56 94 GLN A N 1
ATOM 690 C CA . GLN A 1 94 ? -30.569 -22.441 -5.798 1.00 88.56 94 GLN A CA 1
ATOM 691 C C . GLN A 1 94 ? -31.208 -21.640 -4.650 1.00 88.56 94 GLN A C 1
ATOM 693 O O . GLN A 1 94 ? -31.400 -22.146 -3.549 1.00 88.56 94 GLN A O 1
ATOM 698 N N . GLY A 1 95 ? -31.504 -20.360 -4.891 1.00 83.69 95 GLY A N 1
ATOM 699 C CA . GLY A 1 95 ? -32.084 -19.478 -3.867 1.00 83.69 95 GLY A CA 1
ATOM 700 C C . GLY A 1 95 ? -31.094 -18.964 -2.814 1.00 83.69 95 GLY A C 1
ATOM 701 O O . GLY A 1 95 ? -31.515 -18.334 -1.851 1.00 83.69 95 GLY A O 1
ATOM 702 N N . GLY A 1 96 ? -29.787 -19.189 -2.995 1.00 82.56 96 GLY A N 1
ATOM 703 C CA . GLY A 1 96 ? -28.761 -18.725 -2.051 1.00 82.56 96 GLY A CA 1
ATOM 704 C C . GLY A 1 96 ? -28.588 -19.622 -0.823 1.00 82.56 96 GLY A C 1
ATOM 705 O O . GLY A 1 96 ? -28.009 -19.177 0.162 1.00 82.56 96 GLY A O 1
ATOM 706 N N . GLN A 1 97 ? -29.075 -20.862 -0.901 1.00 89.44 97 GLN A N 1
ATOM 707 C CA . GLN A 1 97 ? -28.949 -21.886 0.133 1.00 89.44 97 GLN A CA 1
ATOM 708 C C . GLN A 1 97 ? -27.666 -22.719 -0.041 1.00 89.44 97 GLN A C 1
ATOM 710 O O . GLN A 1 97 ? -27.050 -22.729 -1.114 1.00 89.44 97 GLN A O 1
ATOM 715 N N . ALA A 1 98 ? -27.248 -23.430 1.006 1.00 92.25 98 ALA A N 1
ATOM 716 C CA . ALA A 1 98 ? -26.083 -24.313 0.973 1.00 92.25 98 ALA A CA 1
ATOM 717 C C . ALA A 1 98 ? -26.292 -25.545 1.861 1.00 92.25 98 ALA A C 1
ATOM 719 O O . ALA A 1 98 ? -26.997 -25.477 2.857 1.00 92.25 98 ALA A O 1
ATOM 720 N N . CYS A 1 99 ? -25.663 -26.666 1.512 1.00 91.56 99 CYS A N 1
ATOM 721 C CA . CYS A 1 99 ? -25.659 -27.869 2.348 1.00 91.56 99 CYS A CA 1
ATOM 722 C C . CYS A 1 99 ? -24.308 -28.584 2.267 1.00 91.56 99 CYS A C 1
ATOM 724 O O . CYS A 1 99 ? -23.564 -28.410 1.298 1.00 91.56 99 CYS A O 1
ATOM 726 N N . ILE A 1 100 ? -23.985 -29.423 3.247 1.00 91.75 100 ILE A N 1
ATOM 727 C CA . ILE A 1 100 ? -22.774 -30.252 3.225 1.00 91.75 100 ILE A CA 1
ATOM 728 C C . ILE A 1 100 ? -23.131 -31.623 2.656 1.00 91.75 100 ILE A C 1
ATOM 730 O O . ILE A 1 100 ? -24.082 -32.252 3.095 1.00 91.75 100 ILE A O 1
ATOM 734 N N . LEU A 1 101 ? -22.372 -32.098 1.677 1.00 91.06 101 LEU A N 1
ATOM 735 C CA . LEU A 1 101 ? -22.471 -33.445 1.131 1.00 91.06 101 LEU A CA 1
ATOM 736 C C . LEU A 1 101 ? -21.455 -34.351 1.834 1.00 91.06 101 LEU A C 1
ATOM 738 O O . LEU A 1 101 ? -20.250 -34.138 1.676 1.00 91.06 101 LEU A O 1
ATOM 742 N N . ASN A 1 102 ? -21.933 -35.369 2.552 1.00 88.38 102 ASN A N 1
ATOM 743 C CA . ASN A 1 102 ? -21.089 -36.332 3.272 1.00 88.38 102 ASN A CA 1
ATOM 744 C C . ASN A 1 102 ? -20.879 -37.625 2.479 1.00 88.38 102 ASN A C 1
ATOM 746 O O . ASN A 1 102 ? -19.800 -38.214 2.524 1.00 88.38 102 ASN A O 1
ATOM 750 N N . GLY A 1 103 ? -21.875 -38.041 1.695 1.00 86.50 103 GLY A N 1
ATOM 751 C CA . GLY A 1 103 ? -21.803 -39.265 0.903 1.00 86.50 103 GLY A CA 1
ATOM 752 C C . GLY A 1 103 ? -22.770 -39.269 -0.274 1.00 86.50 103 GLY A C 1
ATOM 753 O O . GLY A 1 103 ? -23.820 -38.634 -0.234 1.00 86.50 103 GLY A O 1
ATOM 754 N N . VAL A 1 104 ? -22.419 -40.011 -1.324 1.00 85.38 104 VAL A N 1
ATOM 755 C CA . VAL A 1 104 ? -23.315 -40.313 -2.449 1.00 85.38 104 VAL A CA 1
ATOM 756 C C . VAL A 1 104 ? -23.314 -41.820 -2.660 1.00 85.38 104 VAL A C 1
ATOM 758 O O . VAL A 1 104 ? -22.266 -42.398 -2.950 1.00 85.38 104 VAL A O 1
ATOM 761 N N . ASP A 1 105 ? -24.481 -42.443 -2.528 1.00 83.75 105 ASP A N 1
ATOM 762 C CA . ASP A 1 105 ? -24.698 -43.849 -2.852 1.00 83.75 105 ASP A CA 1
ATOM 763 C C . ASP A 1 105 ? -25.374 -43.952 -4.225 1.00 83.75 105 ASP A C 1
ATOM 765 O O . ASP A 1 105 ? -26.593 -43.829 -4.370 1.00 83.75 105 ASP A O 1
ATOM 769 N N . PHE A 1 106 ? -24.558 -44.191 -5.254 1.00 80.38 106 PHE A N 1
ATOM 770 C CA . PHE A 1 106 ? -25.035 -44.368 -6.626 1.00 80.38 106 PHE A CA 1
ATOM 771 C C . PHE A 1 106 ? -25.840 -45.662 -6.828 1.00 80.38 106 PHE A C 1
ATOM 773 O O . PHE A 1 106 ? -26.560 -45.760 -7.816 1.00 80.38 106 PHE A O 1
ATOM 780 N N . ALA A 1 107 ? -25.733 -46.654 -5.935 1.00 78.81 107 ALA A N 1
ATOM 781 C CA . ALA A 1 107 ? -26.497 -47.897 -6.050 1.00 78.81 107 ALA A CA 1
ATOM 782 C C . ALA A 1 107 ? -27.944 -47.724 -5.567 1.00 78.81 107 ALA A C 1
ATOM 784 O O . ALA A 1 107 ? -28.847 -48.378 -6.085 1.00 78.81 107 ALA A O 1
ATOM 785 N N . ARG A 1 108 ? -28.164 -46.839 -4.588 1.00 79.50 108 ARG A N 1
ATOM 786 C CA . ARG A 1 108 ? -29.488 -46.525 -4.023 1.00 79.50 108 ARG A CA 1
ATOM 787 C C . ARG A 1 108 ? -30.087 -45.211 -4.529 1.00 79.50 108 ARG A C 1
ATOM 789 O O . ARG A 1 108 ? -31.177 -44.853 -4.097 1.00 79.50 108 ARG A O 1
ATOM 796 N N . ASP A 1 109 ? -29.382 -44.511 -5.416 1.00 84.94 109 ASP A N 1
ATOM 797 C CA . ASP A 1 109 ? -29.739 -43.191 -5.957 1.00 84.94 109 ASP A CA 1
ATOM 798 C C . ASP A 1 109 ? -30.043 -42.138 -4.869 1.00 84.94 109 ASP A C 1
ATOM 800 O O . ASP A 1 109 ? -30.973 -41.331 -4.957 1.00 84.94 109 ASP A O 1
ATOM 804 N N . ARG A 1 110 ? -29.244 -42.160 -3.794 1.00 88.50 110 ARG A N 1
ATOM 805 C CA . ARG A 1 110 ? -29.408 -41.298 -2.614 1.00 88.50 110 ARG A CA 1
ATOM 806 C C . ARG A 1 110 ? -28.106 -40.612 -2.220 1.00 88.50 110 ARG A C 1
ATOM 808 O O . ARG A 1 110 ? -27.019 -41.163 -2.377 1.00 88.50 110 ARG A O 1
ATOM 815 N N . ALA A 1 111 ? -28.223 -39.401 -1.687 1.00 86.69 111 ALA A N 1
ATOM 816 C CA . ALA A 1 111 ? -27.116 -38.630 -1.134 1.00 86.69 111 ALA A CA 1
ATOM 817 C C . ALA A 1 111 ? -27.360 -38.355 0.355 1.00 86.69 111 ALA A C 1
ATOM 819 O O . ALA A 1 111 ? -28.467 -37.967 0.727 1.00 86.69 111 ALA A O 1
ATOM 820 N N . SER A 1 112 ? -26.328 -38.533 1.184 1.00 88.81 112 SER A N 1
ATOM 821 C CA . SER A 1 112 ? -26.328 -38.065 2.574 1.00 88.81 112 SER A CA 1
ATOM 822 C C . SER A 1 112 ? -25.859 -36.615 2.584 1.00 88.81 112 SER A C 1
ATOM 824 O O . SER A 1 112 ? -24.713 -36.316 2.213 1.00 88.81 112 SER A O 1
ATOM 826 N N . VAL A 1 113 ? -26.768 -35.717 2.960 1.00 90.06 113 VAL A N 1
ATOM 827 C CA . VAL A 1 113 ? -26.491 -34.291 3.116 1.00 90.06 113 VAL A CA 1
ATOM 828 C C . VAL A 1 113 ? -26.789 -33.853 4.536 1.00 90.06 113 VAL A C 1
ATOM 830 O O . VAL A 1 113 ? -27.693 -34.362 5.190 1.00 90.06 113 VAL A O 1
ATOM 833 N N . LEU A 1 114 ? -26.053 -32.857 4.988 1.00 87.44 114 LEU A N 1
ATOM 834 C CA . LEU A 1 114 ? -26.266 -32.199 6.258 1.00 87.44 114 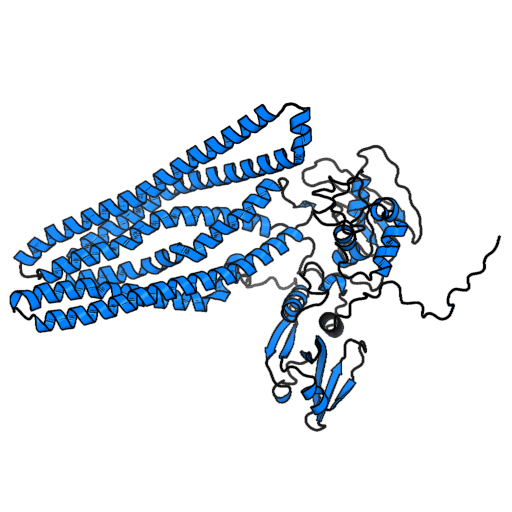LEU A CA 1
ATOM 835 C C . LEU A 1 114 ? -26.709 -30.769 5.941 1.00 87.44 114 LEU A C 1
ATOM 837 O O . LEU A 1 114 ? -25.977 -30.005 5.299 1.00 87.44 114 LEU A O 1
ATOM 841 N N . GLN A 1 115 ? -27.963 -30.466 6.283 1.00 86.00 115 GLN A N 1
ATOM 842 C CA . GLN A 1 115 ? -28.550 -29.146 6.064 1.00 86.00 115 GLN A CA 1
ATOM 843 C C . GLN A 1 115 ? -28.275 -28.276 7.295 1.00 86.00 115 GLN A C 1
ATOM 845 O O . GLN A 1 115 ? -28.483 -28.757 8.417 1.00 86.00 115 GLN A O 1
ATOM 850 N N . PRO A 1 116 ? -27.793 -27.035 7.115 1.00 81.75 116 PRO A N 1
ATOM 851 C CA . PRO A 1 116 ? -27.437 -26.161 8.228 1.00 81.75 116 PRO A CA 1
ATOM 852 C C . PRO A 1 116 ? -28.602 -25.918 9.198 1.00 81.75 116 PRO A C 1
ATOM 854 O O . PRO A 1 116 ? -28.393 -25.874 10.408 1.00 81.75 116 PRO A O 1
ATOM 857 N N . GLU A 1 117 ? -29.835 -25.876 8.693 1.00 79.81 117 GLU A N 1
ATOM 858 C CA . GLU A 1 117 ? -31.061 -25.650 9.464 1.00 79.81 117 GLU A CA 1
ATOM 859 C C . GLU A 1 117 ? -31.385 -26.801 10.431 1.00 79.81 117 GLU A C 1
ATOM 861 O O . GLU A 1 117 ? -32.043 -26.606 11.450 1.00 79.81 117 GLU A O 1
ATOM 866 N N . SER A 1 118 ? -30.918 -28.013 10.121 1.00 73.56 118 SER A N 1
ATOM 867 C CA . SER A 1 118 ? -31.141 -29.226 10.921 1.00 73.56 118 SER A CA 1
ATOM 868 C C . SER A 1 118 ? -29.993 -29.551 11.888 1.00 73.56 118 SER A C 1
ATOM 870 O O . SER A 1 118 ? -29.997 -30.609 12.525 1.00 73.56 118 SER A O 1
ATOM 872 N N . GLY A 1 119 ? -29.008 -28.656 12.024 1.00 68.56 119 GLY A N 1
ATOM 873 C CA . GLY A 1 119 ? -27.859 -28.849 12.907 1.00 68.56 119 GLY A CA 1
ATOM 874 C C . GLY A 1 119 ? -26.977 -30.012 12.451 1.00 68.56 119 GLY A C 1
ATOM 875 O O . GLY A 1 119 ? -26.500 -30.026 11.324 1.00 68.56 119 GLY A O 1
ATOM 876 N N . THR A 1 120 ? -26.733 -30.994 13.322 1.00 66.56 120 THR A N 1
ATOM 877 C CA . THR A 1 120 ? -25.847 -32.143 13.039 1.00 66.56 120 THR A CA 1
ATOM 878 C C . THR A 1 120 ? -26.553 -33.348 12.406 1.00 66.56 120 THR A C 1
ATOM 880 O O . THR A 1 120 ? -25.908 -34.367 12.161 1.00 66.56 120 THR A O 1
ATOM 883 N N . GLY A 1 121 ? -27.862 -33.266 12.149 1.00 73.06 121 GLY A N 1
ATOM 884 C CA . GLY A 1 121 ? -28.629 -34.363 11.557 1.00 73.06 121 GLY A CA 1
ATOM 885 C C . GLY A 1 121 ? -28.283 -34.592 10.084 1.00 73.06 121 GLY A C 1
ATOM 886 O O . GLY A 1 121 ? -28.444 -33.696 9.258 1.00 73.06 121 GLY A O 1
ATOM 887 N N . GLU A 1 122 ? -27.848 -35.806 9.736 1.00 80.88 122 GLU A N 1
ATOM 888 C CA . GLU A 1 122 ? -27.742 -36.227 8.335 1.00 80.88 122 GLU A CA 1
ATOM 889 C C . GLU A 1 122 ? -29.124 -36.590 7.777 1.00 80.88 122 GLU A C 1
ATOM 891 O O . GLU A 1 122 ? -29.872 -37.368 8.374 1.00 80.88 122 GLU A O 1
ATOM 896 N N . ALA A 1 123 ? -29.448 -36.054 6.602 1.00 84.44 123 ALA A N 1
ATOM 897 C CA . ALA A 1 123 ? -30.648 -36.371 5.846 1.00 84.44 123 ALA A CA 1
ATOM 898 C C . ALA A 1 123 ? -30.281 -37.101 4.547 1.00 84.44 123 ALA A C 1
ATOM 900 O O . ALA A 1 123 ? -29.434 -36.650 3.772 1.00 84.44 123 ALA A O 1
ATOM 901 N N . GLU A 1 124 ? -30.959 -38.216 4.272 1.00 87.62 124 GLU A N 1
ATOM 902 C CA . GLU A 1 124 ? -30.880 -38.871 2.967 1.00 87.62 124 GLU A CA 1
ATOM 903 C C . GLU A 1 124 ? -31.891 -38.252 1.999 1.00 87.62 124 GLU A C 1
ATOM 905 O O . GLU A 1 124 ? -33.104 -38.393 2.172 1.00 87.62 124 GLU A O 1
ATOM 910 N N . VAL A 1 125 ? -31.391 -37.623 0.938 1.00 88.88 125 VAL A N 1
ATOM 911 C CA . VAL A 1 125 ? -32.208 -37.054 -0.144 1.00 88.88 125 VAL A CA 1
ATOM 912 C C . VAL A 1 125 ? -32.015 -37.832 -1.447 1.00 88.88 125 VAL A C 1
ATOM 914 O O . VAL A 1 125 ? -30.899 -38.274 -1.740 1.00 88.88 125 VAL A O 1
ATOM 917 N N . PRO A 1 126 ? -33.076 -37.996 -2.263 1.00 90.56 126 PRO A N 1
ATOM 918 C CA . PRO A 1 126 ? -32.953 -38.530 -3.616 1.00 90.56 126 PRO A CA 1
ATOM 919 C C . PRO A 1 126 ? -31.971 -37.700 -4.450 1.00 90.56 126 PRO A C 1
ATOM 921 O O . PRO A 1 126 ? -32.046 -36.467 -4.463 1.00 90.56 126 PRO A O 1
ATOM 924 N N . LEU A 1 127 ? -31.073 -38.364 -5.183 1.00 87.00 127 LEU A N 1
ATOM 925 C CA . LEU A 1 127 ? -30.033 -37.683 -5.961 1.00 87.00 127 LEU A CA 1
ATOM 926 C C . LEU A 1 127 ? -30.629 -36.737 -7.014 1.00 87.00 127 LEU A C 1
ATOM 928 O O . LEU A 1 127 ? -30.082 -35.664 -7.261 1.00 87.00 127 LEU A O 1
ATOM 932 N N . GLN A 1 128 ? -31.770 -37.113 -7.594 1.00 86.88 128 GLN A N 1
ATOM 933 C CA . GLN A 1 128 ? -32.493 -36.305 -8.573 1.00 86.88 128 GLN A CA 1
ATOM 934 C C . GLN A 1 128 ? -32.981 -34.973 -7.981 1.00 86.88 128 GLN A C 1
ATOM 936 O O . GLN A 1 128 ? -32.757 -33.921 -8.575 1.00 86.88 128 GLN A O 1
ATOM 941 N N . GLN A 1 129 ? -33.549 -35.002 -6.773 1.00 88.62 129 GLN A N 1
ATOM 942 C CA . GLN A 1 129 ? -34.012 -33.800 -6.075 1.00 88.62 129 GLN A CA 1
ATOM 943 C C . GLN A 1 129 ? -32.840 -32.875 -5.717 1.00 88.62 129 GLN A C 1
ATOM 945 O O . GLN A 1 129 ? -32.913 -31.658 -5.895 1.00 88.62 129 GLN A O 1
ATOM 950 N N . LEU A 1 130 ? -31.720 -33.449 -5.264 1.00 88.19 130 LEU A N 1
ATOM 951 C CA . LEU A 1 130 ? -30.509 -32.681 -4.982 1.00 88.19 130 LEU A CA 1
ATOM 952 C C . LEU A 1 130 ? -29.913 -32.072 -6.261 1.00 88.19 130 LEU A C 1
ATOM 954 O O . LEU A 1 130 ? -29.430 -30.942 -6.235 1.00 88.19 130 LEU A O 1
ATOM 958 N N . ALA A 1 131 ? -29.955 -32.791 -7.385 1.00 87.38 131 ALA A N 1
ATOM 959 C CA . ALA A 1 131 ? -29.454 -32.311 -8.670 1.00 87.38 131 ALA A CA 1
ATOM 960 C C . ALA A 1 131 ? -30.251 -31.116 -9.215 1.00 87.38 131 ALA A C 1
ATOM 962 O O . ALA A 1 131 ? -29.646 -30.225 -9.807 1.00 87.38 131 ALA A O 1
ATOM 963 N N . GLU A 1 132 ? -31.567 -31.072 -8.990 1.00 88.81 132 GLU A N 1
ATOM 964 C CA . GLU A 1 132 ? -32.423 -29.936 -9.359 1.00 88.81 132 GLU A CA 1
ATOM 965 C C . GLU A 1 132 ? -32.111 -28.690 -8.521 1.00 88.81 132 GLU A C 1
ATOM 967 O O . GLU A 1 132 ? -31.979 -27.585 -9.056 1.00 88.81 132 GLU A O 1
ATOM 972 N N . ALA A 1 133 ? -31.919 -28.869 -7.211 1.00 89.31 133 ALA A N 1
ATOM 973 C CA . ALA A 1 133 ? -31.560 -27.784 -6.304 1.00 89.31 133 ALA A CA 1
ATOM 974 C C . ALA A 1 133 ? -30.102 -27.316 -6.473 1.00 89.31 133 ALA A C 1
ATOM 976 O O . ALA A 1 133 ? -29.771 -26.187 -6.119 1.00 89.31 133 ALA A O 1
ATOM 977 N N . TYR A 1 134 ? -29.210 -28.149 -7.009 1.00 91.88 134 TYR A N 1
ATOM 978 C CA . TYR A 1 134 ? -27.783 -27.860 -7.109 1.00 91.88 134 TYR A CA 1
ATOM 979 C C . TYR A 1 134 ? -27.432 -26.920 -8.270 1.00 91.88 134 TYR A C 1
ATOM 981 O O . TYR A 1 134 ? -27.709 -27.181 -9.437 1.00 91.88 134 TYR A O 1
ATOM 989 N N . THR A 1 135 ? -26.695 -25.849 -7.977 1.00 90.81 135 THR A N 1
ATOM 990 C CA . THR A 1 135 ? -26.279 -24.855 -8.989 1.00 90.81 135 THR A CA 1
ATOM 991 C C . THR A 1 135 ? -25.139 -25.323 -9.905 1.00 90.81 135 THR A C 1
ATOM 993 O O . THR A 1 135 ? -24.783 -24.633 -10.863 1.00 90.81 135 THR A O 1
ATOM 996 N N . GLY A 1 136 ? -24.511 -26.469 -9.617 1.00 89.50 136 GLY A N 1
ATOM 997 C CA . GLY A 1 136 ? -23.328 -26.951 -10.341 1.00 89.50 136 GLY A CA 1
ATOM 998 C C . GLY A 1 136 ? -21.984 -26.528 -9.735 1.00 89.50 136 GLY A C 1
ATOM 999 O O . GLY A 1 136 ? -20.937 -26.859 -10.303 1.00 89.50 136 GLY A O 1
ATOM 1000 N N . TYR A 1 137 ? -21.989 -25.796 -8.617 1.00 92.50 137 TYR A N 1
ATOM 1001 C CA . TYR A 1 137 ? -20.790 -25.317 -7.925 1.00 92.50 137 TYR A CA 1
ATOM 1002 C C . TYR A 1 137 ? -20.663 -25.922 -6.526 1.00 92.50 137 TYR A C 1
ATOM 1004 O O . TYR A 1 137 ? -21.562 -25.796 -5.703 1.00 92.50 137 TYR A O 1
ATOM 1012 N N . ALA A 1 138 ? -19.530 -26.567 -6.247 1.00 92.62 138 ALA A N 1
ATOM 1013 C CA . ALA A 1 138 ? -19.195 -27.116 -4.934 1.00 92.62 138 ALA A CA 1
ATOM 1014 C C . ALA A 1 138 ? -17.945 -26.438 -4.363 1.00 92.62 138 ALA A C 1
ATOM 1016 O O . ALA A 1 138 ? -17.050 -26.020 -5.107 1.00 92.62 138 ALA A O 1
ATOM 1017 N N . ILE A 1 139 ? -17.869 -26.362 -3.041 1.00 92.19 139 ILE A N 1
ATOM 1018 C CA . ILE A 1 139 ? -16.700 -25.921 -2.295 1.00 92.19 139 ILE A CA 1
ATOM 1019 C C . ILE A 1 139 ? -16.082 -27.145 -1.633 1.00 92.19 139 ILE A C 1
ATOM 1021 O O . ILE A 1 139 ? -16.659 -27.753 -0.736 1.00 92.19 139 ILE A O 1
ATOM 1025 N N . PHE A 1 140 ? -14.885 -27.494 -2.086 1.00 90.75 140 PHE A N 1
ATOM 1026 C CA . PHE A 1 140 ? -14.108 -28.570 -1.486 1.00 90.75 140 PHE A CA 1
ATOM 1027 C C . PHE A 1 140 ? -13.237 -27.999 -0.384 1.00 90.75 140 PHE A C 1
ATOM 1029 O O . PHE A 1 140 ? -12.502 -27.036 -0.629 1.00 90.75 140 PHE A O 1
ATOM 1036 N N . THR A 1 141 ? -13.302 -28.608 0.795 1.00 87.56 141 THR A N 1
ATOM 1037 C CA . THR A 1 141 ? -12.496 -28.241 1.955 1.00 87.56 141 THR A CA 1
ATOM 1038 C C . THR A 1 141 ? -11.526 -29.355 2.307 1.00 87.56 141 THR A C 1
ATOM 1040 O O . THR A 1 141 ? -11.842 -30.534 2.193 1.00 87.56 141 THR A O 1
ATOM 1043 N N . ARG A 1 142 ? -10.319 -28.988 2.732 1.00 84.00 142 ARG A N 1
ATOM 1044 C CA . ARG A 1 142 ? -9.349 -29.925 3.297 1.00 84.00 142 ARG A CA 1
ATOM 1045 C C . ARG A 1 142 ? -8.614 -29.267 4.459 1.00 84.00 142 ARG A C 1
ATOM 1047 O O . ARG A 1 142 ? -8.153 -28.133 4.287 1.00 84.00 142 ARG A O 1
ATOM 1054 N N . PRO A 1 143 ? -8.424 -29.957 5.593 1.00 78.19 143 PRO A N 1
ATOM 1055 C CA . PRO A 1 143 ? -7.567 -29.464 6.662 1.00 78.19 143 PRO A CA 1
ATOM 1056 C C . PRO A 1 143 ? -6.161 -29.187 6.137 1.00 78.19 143 PRO A C 1
ATOM 1058 O O . PRO A 1 143 ? -5.535 -30.037 5.497 1.00 78.19 143 PRO A O 1
ATOM 1061 N N . GLN A 1 144 ? -5.645 -27.985 6.388 1.00 72.00 144 GLN A N 1
ATOM 1062 C CA . GLN A 1 144 ? -4.221 -27.733 6.212 1.00 72.00 144 GLN A CA 1
ATOM 1063 C C . GLN A 1 144 ? -3.502 -28.384 7.393 1.00 72.00 144 GLN A C 1
ATOM 1065 O O . GLN A 1 144 ? -3.703 -27.985 8.542 1.00 72.00 144 GLN A O 1
ATOM 1070 N N . HIS A 1 145 ? -2.678 -29.400 7.120 1.00 58.47 145 HIS A N 1
ATOM 1071 C CA . HIS A 1 145 ? -1.850 -30.018 8.152 1.00 58.47 145 HIS A CA 1
ATOM 1072 C C . HIS A 1 145 ? -0.932 -28.960 8.771 1.00 58.47 145 HIS A C 1
ATOM 1074 O O . HIS A 1 145 ? -0.047 -28.420 8.104 1.00 58.47 145 HIS A O 1
ATOM 1080 N N . ARG A 1 146 ? -1.147 -28.674 10.057 1.00 55.88 146 ARG A N 1
ATOM 1081 C CA . ARG A 1 146 ? -0.186 -27.949 10.887 1.00 55.88 146 ARG A CA 1
ATOM 1082 C C . ARG A 1 146 ? 0.832 -28.972 11.379 1.00 55.88 146 ARG A C 1
ATOM 1084 O O . ARG A 1 146 ? 0.451 -29.952 12.013 1.00 55.88 146 ARG A O 1
ATOM 1091 N N . PHE A 1 147 ? 2.101 -28.777 11.035 1.00 50.28 147 PHE A N 1
ATOM 1092 C CA . PHE A 1 147 ? 3.182 -29.555 11.634 1.00 50.28 147 PHE A CA 1
ATOM 1093 C C . PHE A 1 147 ? 3.261 -29.212 13.128 1.00 50.28 147 PHE A C 1
ATOM 1095 O O . PHE A 1 147 ? 3.086 -28.052 13.502 1.00 50.28 147 PHE A O 1
ATOM 1102 N N . ASP A 1 148 ? 3.476 -30.222 13.970 1.00 46.88 148 ASP A N 1
ATOM 1103 C CA . ASP A 1 148 ? 3.635 -30.051 15.416 1.00 46.88 148 ASP A CA 1
ATOM 1104 C C . ASP A 1 148 ? 4.821 -29.111 15.713 1.00 46.88 148 ASP A C 1
ATOM 1106 O O . ASP A 1 148 ? 5.865 -29.202 15.062 1.00 46.88 148 ASP A O 1
ATOM 1110 N N . GLN A 1 149 ? 4.684 -28.236 16.717 1.00 52.72 149 GLN A N 1
ATOM 1111 C CA . GLN A 1 149 ? 5.718 -27.287 17.159 1.00 52.72 149 GLN A CA 1
ATOM 1112 C C . GLN A 1 149 ? 7.040 -27.982 17.531 1.00 52.72 149 GLN A C 1
ATOM 1114 O O . GLN A 1 149 ? 8.102 -27.366 17.476 1.00 52.72 149 GLN A O 1
ATOM 1119 N N . ARG A 1 150 ? 6.992 -29.278 17.869 1.00 53.25 150 ARG A N 1
ATOM 1120 C CA . ARG A 1 150 ? 8.168 -30.118 18.162 1.00 53.25 150 ARG A CA 1
ATOM 1121 C C . ARG A 1 150 ? 9.025 -30.444 16.939 1.00 53.25 150 ARG A C 1
ATOM 1123 O O . ARG A 1 150 ? 10.168 -30.864 17.099 1.00 53.25 150 ARG A O 1
ATOM 1130 N N . THR A 1 151 ? 8.495 -30.258 15.733 1.00 41.88 151 THR A N 1
ATOM 1131 C CA . THR A 1 151 ? 9.237 -30.451 14.487 1.00 41.88 151 THR A CA 1
ATOM 1132 C C . THR A 1 151 ? 9.557 -29.071 13.918 1.00 41.88 151 THR A C 1
ATOM 1134 O O . THR A 1 151 ? 8.730 -28.509 13.194 1.00 41.88 151 THR A O 1
ATOM 1137 N N . PRO A 1 152 ? 10.721 -28.470 14.238 1.00 43.75 152 PRO A N 1
ATOM 1138 C CA . PRO A 1 152 ? 11.112 -27.225 13.597 1.00 43.75 152 PRO A CA 1
ATOM 1139 C C . PRO A 1 152 ? 11.097 -27.450 12.087 1.00 43.75 152 PRO A C 1
ATOM 1141 O O . PRO A 1 152 ? 11.541 -28.493 11.603 1.00 43.75 152 PRO A O 1
ATOM 1144 N N . ALA A 1 153 ? 10.551 -26.493 11.340 1.00 45.81 153 ALA A N 1
ATOM 1145 C CA . ALA A 1 153 ? 10.484 -26.569 9.891 1.00 45.81 153 ALA A CA 1
ATOM 1146 C C . ALA A 1 153 ? 11.913 -26.707 9.320 1.00 45.81 153 ALA A C 1
ATOM 1148 O O . ALA A 1 153 ? 12.615 -25.713 9.142 1.00 45.81 153 ALA A O 1
ATOM 1149 N N . LEU A 1 154 ? 12.353 -27.947 9.055 1.00 47.00 154 LEU A N 1
ATOM 1150 C CA . LEU A 1 154 ? 13.687 -28.275 8.519 1.00 47.00 154 LEU A CA 1
ATOM 1151 C C . LEU A 1 154 ? 13.946 -27.549 7.193 1.00 47.00 154 LEU A C 1
ATOM 1153 O O . LEU A 1 154 ? 15.071 -27.192 6.855 1.00 47.00 154 LEU A O 1
ATOM 1157 N N . LEU A 1 155 ? 12.864 -27.258 6.478 1.00 42.66 155 LEU A N 1
ATOM 1158 C CA . LEU A 1 155 ? 12.799 -26.253 5.441 1.00 42.66 155 LEU A CA 1
ATOM 1159 C C . LEU A 1 155 ? 11.874 -25.163 5.969 1.00 42.66 155 LEU A C 1
ATOM 1161 O O . LEU A 1 155 ? 10.680 -25.414 6.121 1.00 42.66 155 LEU A O 1
ATOM 1165 N N . LYS A 1 156 ? 12.382 -23.942 6.193 1.00 37.12 156 LYS A N 1
ATOM 1166 C CA . LYS A 1 156 ? 11.527 -22.749 6.136 1.00 37.12 156 LYS A CA 1
ATOM 1167 C C . LYS A 1 156 ? 10.819 -22.826 4.785 1.00 37.12 156 LYS A C 1
ATOM 1169 O O . LYS A 1 156 ? 11.402 -22.437 3.773 1.00 37.12 156 LYS A O 1
ATOM 1174 N N . ILE A 1 157 ? 9.598 -23.368 4.740 1.00 37.75 157 ILE A N 1
ATOM 1175 C CA . ILE A 1 157 ? 8.694 -23.171 3.613 1.00 37.75 157 ILE A CA 1
ATOM 1176 C C . ILE A 1 157 ? 8.692 -21.661 3.493 1.00 37.75 157 ILE A C 1
ATOM 1178 O O . ILE A 1 157 ? 8.249 -20.995 4.425 1.00 37.75 157 ILE A O 1
ATOM 1182 N N . ARG A 1 158 ? 9.334 -21.118 2.448 1.00 38.69 158 ARG A N 1
ATOM 1183 C CA . ARG A 1 158 ? 9.355 -19.679 2.195 1.00 38.69 158 ARG A CA 1
ATOM 1184 C C . ARG A 1 158 ? 7.890 -19.277 2.220 1.00 38.69 158 ARG A C 1
ATOM 1186 O O . ARG A 1 158 ? 7.194 -19.515 1.233 1.00 38.69 158 ARG A O 1
ATOM 1193 N N . SER A 1 159 ? 7.411 -18.726 3.334 1.00 47.09 159 SER A N 1
ATOM 1194 C CA . SER A 1 159 ? 6.164 -17.992 3.363 1.00 47.09 159 SER A CA 1
ATOM 1195 C C . SER A 1 159 ? 6.409 -16.926 2.316 1.00 47.09 159 SER A C 1
ATOM 1197 O O . SER A 1 159 ? 7.283 -16.069 2.467 1.00 47.09 159 SER A O 1
ATOM 1199 N N . ARG A 1 160 ? 5.827 -17.127 1.126 1.00 54.66 160 ARG A N 1
ATOM 1200 C CA . ARG A 1 160 ? 6.096 -16.249 -0.006 1.00 54.66 160 ARG A CA 1
ATOM 1201 C C . ARG A 1 160 ? 5.768 -14.861 0.509 1.00 54.66 160 ARG A C 1
ATOM 1203 O O . ARG A 1 160 ? 4.649 -14.646 0.965 1.00 54.66 160 ARG A O 1
ATOM 1210 N N . HIS A 1 161 ? 6.773 -13.987 0.511 1.00 71.62 161 HIS A N 1
ATOM 1211 C CA . HIS A 1 161 ? 6.664 -12.620 1.000 1.00 71.62 161 HIS A CA 1
ATOM 1212 C C . HIS A 1 161 ? 5.312 -12.051 0.558 1.00 71.62 161 HIS A C 1
ATOM 1214 O O . HIS A 1 161 ? 5.026 -12.110 -0.634 1.00 71.62 161 HIS A O 1
ATOM 1220 N N . TRP A 1 162 ? 4.482 -11.566 1.488 1.00 75.56 162 TRP A N 1
ATOM 1221 C CA . TRP A 1 162 ? 3.060 -11.238 1.258 1.00 75.56 162 TRP A CA 1
ATOM 1222 C C . TRP A 1 162 ? 2.824 -10.472 -0.059 1.00 75.56 162 TRP A C 1
ATOM 1224 O O . TRP A 1 162 ? 1.930 -10.798 -0.837 1.00 75.56 162 TRP A O 1
ATOM 1234 N N . PHE A 1 163 ? 3.721 -9.531 -0.354 1.00 78.19 163 PHE A N 1
ATOM 1235 C CA . PHE A 1 163 ? 3.798 -8.807 -1.614 1.00 78.19 163 PHE A CA 1
ATOM 1236 C C . PHE A 1 163 ? 4.148 -9.688 -2.834 1.00 78.19 163 PHE A C 1
ATOM 1238 O O . PHE A 1 163 ? 3.312 -9.897 -3.713 1.00 78.19 163 PHE A O 1
ATOM 1245 N N . TRP A 1 164 ? 5.363 -10.256 -2.889 1.00 78.62 164 TRP A N 1
ATOM 1246 C CA . TRP A 1 164 ? 5.828 -11.058 -4.030 1.00 78.62 164 TRP A CA 1
ATOM 1247 C C . TRP A 1 164 ? 4.963 -12.297 -4.279 1.00 78.62 164 TRP A C 1
ATOM 1249 O O . TRP A 1 164 ? 4.699 -12.649 -5.424 1.00 78.62 164 TRP A O 1
ATOM 1259 N N . GLY A 1 165 ? 4.474 -12.943 -3.219 1.00 73.25 165 GLY A N 1
ATOM 1260 C CA . GLY A 1 165 ? 3.553 -14.072 -3.308 1.00 73.25 165 GLY A CA 1
ATOM 1261 C C . GLY A 1 165 ? 2.270 -13.713 -4.048 1.00 73.25 165 GLY A C 1
ATOM 1262 O O . GLY A 1 165 ? 1.826 -14.484 -4.898 1.00 73.25 165 GLY A O 1
ATOM 1263 N N . THR A 1 166 ? 1.722 -12.526 -3.789 1.00 73.31 166 THR A N 1
ATOM 1264 C CA . THR A 1 166 ? 0.541 -12.009 -4.492 1.00 73.31 166 THR A CA 1
ATOM 1265 C C . THR A 1 166 ? 0.870 -11.666 -5.946 1.00 73.31 166 THR A C 1
ATOM 1267 O O . THR A 1 166 ? 0.100 -12.004 -6.841 1.00 73.31 166 THR A O 1
ATOM 1270 N N . LEU A 1 167 ? 2.053 -11.106 -6.213 1.00 73.69 167 LEU A N 1
ATOM 1271 C CA . LEU A 1 167 ? 2.500 -10.779 -7.570 1.00 73.69 167 LEU A CA 1
ATOM 1272 C C . LEU A 1 167 ? 2.666 -12.019 -8.467 1.00 73.69 167 LEU A C 1
ATOM 1274 O O . LEU A 1 167 ? 2.232 -12.033 -9.619 1.00 73.69 167 LEU A O 1
ATOM 1278 N N . PHE A 1 168 ? 3.232 -13.101 -7.924 1.00 72.69 168 PHE A N 1
ATOM 1279 C CA . PHE A 1 168 ? 3.450 -14.348 -8.664 1.00 72.69 168 PHE A CA 1
ATOM 1280 C C . PHE A 1 168 ? 2.152 -15.066 -9.069 1.00 72.69 168 PHE A C 1
ATOM 1282 O O . PHE A 1 168 ? 2.188 -15.905 -9.970 1.00 72.69 168 PHE A O 1
ATOM 1289 N N . HIS A 1 169 ? 0.995 -14.726 -8.487 1.00 71.19 169 HIS A N 1
ATOM 1290 C CA . HIS A 1 169 ? -0.292 -15.258 -8.957 1.00 71.19 169 HIS A CA 1
ATOM 1291 C C . HIS A 1 169 ? -0.629 -14.803 -10.388 1.00 71.19 169 HIS A C 1
ATOM 1293 O O . HIS A 1 169 ? -1.381 -15.488 -11.084 1.00 71.19 169 HIS A O 1
ATOM 1299 N N . SER A 1 170 ? -0.040 -13.695 -10.847 1.00 71.94 170 SER A N 1
ATOM 1300 C CA . SER A 1 170 ? -0.206 -13.146 -12.197 1.00 71.94 170 SER A CA 1
ATOM 1301 C C . SER A 1 170 ? 0.920 -13.557 -13.163 1.00 71.94 170 SER A C 1
ATOM 1303 O O . SER A 1 170 ? 1.016 -13.003 -14.254 1.00 71.94 170 SER A O 1
ATOM 1305 N N . TRP A 1 171 ? 1.752 -14.556 -12.822 1.00 78.31 171 TRP A N 1
ATOM 1306 C CA . TRP A 1 171 ? 2.909 -14.990 -13.634 1.00 78.31 171 TRP A CA 1
ATOM 1307 C C . TRP A 1 171 ? 2.580 -15.305 -15.102 1.00 78.31 171 TRP A C 1
ATOM 1309 O O . TRP A 1 171 ? 3.382 -15.021 -15.988 1.00 78.31 171 TRP A O 1
ATOM 1319 N N . ARG A 1 172 ? 1.390 -15.850 -15.385 1.00 82.62 172 ARG A N 1
ATOM 1320 C CA . ARG A 1 172 ? 0.957 -16.114 -16.769 1.00 82.62 172 ARG A CA 1
ATOM 1321 C C . ARG A 1 172 ? 0.881 -14.831 -17.601 1.00 82.62 172 ARG A C 1
ATOM 1323 O O . ARG A 1 172 ? 1.324 -14.839 -18.738 1.00 82.62 172 ARG A O 1
ATOM 1330 N N . ILE A 1 173 ? 0.414 -13.737 -17.004 1.00 79.75 173 ILE A N 1
ATOM 1331 C CA . ILE A 1 173 ? 0.317 -12.437 -17.674 1.00 79.75 173 ILE A CA 1
ATOM 1332 C C . ILE A 1 173 ? 1.719 -11.860 -17.900 1.00 79.75 173 ILE A C 1
ATOM 1334 O O . ILE A 1 173 ? 2.019 -11.384 -18.988 1.00 79.75 173 ILE A O 1
ATOM 1338 N N . TYR A 1 174 ? 2.623 -11.987 -16.920 1.00 79.44 174 TYR A N 1
ATOM 1339 C CA . TYR A 1 174 ? 4.023 -11.575 -17.088 1.00 79.44 174 TYR A CA 1
ATOM 1340 C C . TYR A 1 174 ? 4.750 -12.345 -18.194 1.00 79.44 174 TYR A C 1
ATOM 1342 O O . TYR A 1 174 ? 5.533 -11.755 -18.935 1.00 79.44 174 TYR A O 1
ATOM 1350 N N . ARG A 1 175 ? 4.467 -13.644 -18.347 1.00 85.00 175 ARG A N 1
ATOM 1351 C CA . ARG A 1 175 ? 4.964 -14.433 -19.479 1.00 85.00 175 ARG A CA 1
ATOM 1352 C C . ARG A 1 175 ? 4.466 -13.861 -20.806 1.00 85.00 175 ARG A C 1
ATOM 1354 O O . ARG A 1 175 ? 5.267 -13.694 -21.719 1.00 85.00 175 ARG A O 1
ATOM 1361 N N . ASP A 1 176 ? 3.176 -13.557 -20.910 1.00 85.81 176 ASP A N 1
ATOM 1362 C CA . ASP A 1 176 ? 2.585 -13.041 -22.149 1.00 85.81 176 ASP A CA 1
ATOM 1363 C C . ASP A 1 176 ? 3.149 -11.643 -22.497 1.00 85.81 176 ASP A C 1
ATOM 1365 O O . ASP A 1 176 ? 3.451 -11.367 -23.657 1.00 85.81 176 ASP A O 1
ATOM 1369 N N . VAL A 1 177 ? 3.423 -10.804 -21.488 1.00 84.88 177 VAL A N 1
ATOM 1370 C CA . VAL A 1 177 ? 4.146 -9.524 -21.636 1.00 84.88 177 VAL A CA 1
ATOM 1371 C C . VAL A 1 177 ? 5.574 -9.728 -22.150 1.00 84.88 177 VAL A C 1
ATOM 1373 O O . VAL A 1 177 ? 6.010 -8.997 -23.037 1.00 84.88 177 VAL A O 1
ATOM 1376 N N . LEU A 1 178 ? 6.301 -10.725 -21.635 1.00 85.38 178 LEU A N 1
ATOM 1377 C CA . LEU A 1 178 ? 7.661 -11.046 -22.085 1.00 85.38 178 LEU A CA 1
ATOM 1378 C C . LEU A 1 178 ? 7.661 -11.496 -23.553 1.00 85.38 178 LEU A C 1
ATOM 1380 O O . LEU A 1 178 ? 8.479 -11.021 -24.339 1.00 85.38 178 LEU A O 1
ATOM 1384 N N . VAL A 1 179 ? 6.707 -12.347 -23.943 1.00 87.56 179 VAL A N 1
ATOM 1385 C CA . VAL A 1 179 ? 6.529 -12.775 -25.341 1.00 87.56 179 VAL A CA 1
ATOM 1386 C C . VAL A 1 179 ? 6.207 -11.582 -26.244 1.00 87.56 179 VAL A C 1
ATOM 1388 O O . VAL A 1 179 ? 6.818 -11.442 -27.302 1.00 87.56 179 VAL A O 1
ATOM 1391 N N . ALA A 1 180 ? 5.311 -10.684 -25.825 1.00 89.56 180 ALA A N 1
ATOM 1392 C CA . ALA A 1 180 ? 5.013 -9.470 -26.583 1.00 89.56 180 ALA A CA 1
ATOM 1393 C C . ALA A 1 180 ? 6.255 -8.576 -26.740 1.00 89.56 180 ALA A C 1
ATOM 1395 O O . ALA A 1 180 ? 6.536 -8.115 -27.843 1.00 89.56 180 ALA A O 1
ATOM 1396 N N . SER A 1 181 ? 7.047 -8.376 -25.680 1.00 89.44 181 SER A N 1
ATOM 1397 C CA . SER A 1 181 ? 8.307 -7.622 -25.760 1.00 89.44 181 SER A CA 1
ATOM 1398 C C . SER A 1 181 ? 9.340 -8.278 -26.678 1.00 89.44 181 SER A C 1
ATOM 1400 O O . SER A 1 181 ? 10.029 -7.567 -27.404 1.00 89.44 181 SER A O 1
ATOM 1402 N N . LEU A 1 182 ? 9.434 -9.611 -26.702 1.00 89.19 182 LEU A N 1
ATOM 1403 C CA . LEU A 1 182 ? 10.286 -10.327 -27.656 1.00 89.19 182 LEU A CA 1
ATOM 1404 C C . LEU A 1 182 ? 9.868 -10.022 -29.100 1.00 89.19 182 LEU A C 1
ATOM 1406 O O . LEU A 1 182 ? 10.718 -9.670 -29.913 1.00 89.19 182 LEU A O 1
ATOM 1410 N N . LEU A 1 183 ? 8.570 -10.110 -29.411 1.00 91.19 183 LEU A N 1
ATOM 1411 C CA . LEU A 1 183 ? 8.055 -9.817 -30.752 1.00 91.19 183 LEU A CA 1
ATOM 1412 C C . LEU A 1 183 ? 8.273 -8.350 -31.143 1.00 91.19 183 LEU A C 1
ATOM 1414 O O . LEU A 1 183 ? 8.723 -8.079 -32.251 1.00 91.19 183 LEU A O 1
ATOM 1418 N N . ILE A 1 184 ? 8.036 -7.413 -30.223 1.00 91.00 184 ILE A N 1
ATOM 1419 C CA . ILE A 1 184 ? 8.280 -5.974 -30.420 1.00 91.00 184 ILE A CA 1
ATOM 1420 C C . ILE A 1 184 ? 9.758 -5.706 -30.737 1.00 91.00 184 ILE A C 1
ATOM 1422 O O . ILE A 1 184 ? 10.079 -4.989 -31.686 1.00 91.00 184 ILE A O 1
ATOM 1426 N N . ASN A 1 185 ? 10.677 -6.290 -29.963 1.00 90.69 185 ASN A N 1
ATOM 1427 C CA . ASN A 1 185 ? 12.110 -6.113 -30.193 1.00 90.69 185 ASN A CA 1
ATOM 1428 C C . ASN A 1 185 ? 12.581 -6.809 -31.481 1.00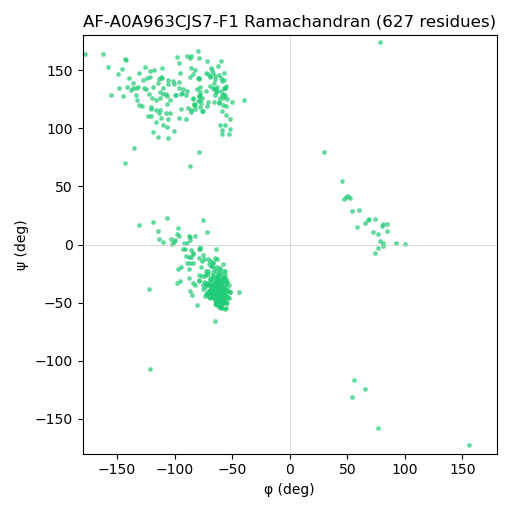 90.69 185 ASN A C 1
ATOM 1430 O O . ASN A 1 185 ? 13.479 -6.300 -32.147 1.00 90.69 185 ASN A O 1
ATOM 1434 N N . LEU A 1 186 ? 11.948 -7.914 -31.886 1.00 91.19 186 LEU A N 1
ATOM 1435 C CA . LEU A 1 186 ? 12.225 -8.569 -33.165 1.00 91.19 186 LEU A CA 1
ATOM 1436 C C . LEU A 1 186 ? 11.732 -7.727 -34.354 1.00 91.19 186 LEU A C 1
ATOM 1438 O O . LEU A 1 186 ? 12.474 -7.519 -35.311 1.00 91.19 186 LEU A O 1
ATOM 1442 N N . PHE A 1 187 ? 10.519 -7.176 -34.279 1.00 93.31 187 PHE A N 1
ATOM 1443 C CA . PHE A 1 187 ? 9.974 -6.268 -35.294 1.00 93.31 187 PHE A CA 1
ATOM 1444 C C . PHE A 1 187 ? 10.778 -4.973 -35.419 1.00 93.31 187 PHE A C 1
ATOM 1446 O O . PHE A 1 187 ? 10.895 -4.426 -36.515 1.00 93.31 187 PHE A O 1
ATOM 1453 N N . ALA A 1 188 ? 11.422 -4.522 -34.341 1.00 90.00 188 ALA A N 1
ATOM 1454 C CA . ALA A 1 188 ? 12.340 -3.388 -34.389 1.00 90.00 188 ALA A CA 1
ATOM 1455 C C . ALA A 1 188 ? 13.552 -3.607 -35.322 1.00 90.00 188 ALA A C 1
ATOM 1457 O O . ALA A 1 188 ? 14.150 -2.621 -35.758 1.00 90.00 188 ALA A O 1
ATOM 1458 N N . LEU A 1 189 ? 13.900 -4.857 -35.665 1.00 92.00 189 LEU A N 1
ATOM 1459 C CA . LEU A 1 189 ? 14.955 -5.181 -36.636 1.00 92.00 189 LEU A CA 1
ATOM 1460 C C . LEU A 1 189 ? 14.520 -4.977 -38.096 1.00 92.00 189 LEU A C 1
ATOM 1462 O O . LEU A 1 189 ? 15.374 -4.925 -38.981 1.00 92.00 189 LEU A O 1
ATOM 1466 N N . ALA A 1 190 ? 13.221 -4.819 -38.366 1.00 93.75 190 ALA A N 1
ATOM 1467 C CA . ALA A 1 190 ? 12.719 -4.635 -39.724 1.00 93.75 190 ALA A CA 1
ATOM 1468 C C . ALA A 1 190 ? 13.218 -3.330 -40.359 1.00 93.75 190 ALA A C 1
ATOM 1470 O O . ALA A 1 190 ? 13.612 -3.337 -41.521 1.00 93.75 190 ALA A O 1
ATOM 1471 N N . THR A 1 191 ? 13.267 -2.223 -39.605 1.00 93.06 191 THR A N 1
ATOM 1472 C CA . THR A 1 191 ? 13.713 -0.922 -40.136 1.00 93.06 191 THR A CA 1
ATOM 1473 C C . THR A 1 191 ? 15.185 -0.933 -40.577 1.00 93.06 191 THR A C 1
ATOM 1475 O O . THR A 1 191 ? 15.445 -0.544 -41.716 1.00 93.06 191 THR A O 1
ATOM 1478 N N . PRO A 1 192 ? 16.158 -1.391 -39.754 1.00 93.25 192 PRO A N 1
ATOM 1479 C CA . PRO A 1 192 ? 17.550 -1.521 -40.193 1.00 93.25 192 PRO A CA 1
ATOM 1480 C C . PRO A 1 192 ? 17.715 -2.411 -41.428 1.00 93.25 192 PRO A C 1
ATOM 1482 O O . PRO A 1 192 ? 18.414 -2.031 -42.362 1.00 93.25 192 PRO A O 1
ATOM 1485 N N . LEU A 1 193 ? 17.048 -3.572 -41.458 1.00 92.31 193 LEU A N 1
ATOM 1486 C CA . LEU A 1 193 ? 17.154 -4.519 -42.571 1.00 92.31 193 LEU A CA 1
ATOM 1487 C C . LEU A 1 193 ? 16.522 -3.979 -43.857 1.00 92.31 193 LEU A C 1
ATOM 1489 O O . LEU A 1 193 ? 17.059 -4.201 -44.942 1.00 92.31 193 LEU A O 1
ATOM 1493 N N . PHE A 1 194 ? 15.409 -3.255 -43.746 1.00 94.38 194 PHE A N 1
ATOM 1494 C CA . PHE A 1 194 ? 14.795 -2.556 -44.868 1.00 94.38 194 PHE A CA 1
ATOM 1495 C C . PHE A 1 194 ? 15.755 -1.539 -45.468 1.00 94.38 194 PHE A C 1
ATOM 1497 O O . PHE A 1 194 ? 16.063 -1.622 -46.652 1.00 94.38 194 PHE A O 1
ATOM 1504 N N . ILE A 1 195 ? 16.281 -0.631 -44.642 1.00 93.12 195 ILE A N 1
ATOM 1505 C CA . ILE A 1 195 ? 17.192 0.417 -45.105 1.00 93.12 195 ILE A CA 1
ATOM 1506 C C . ILE A 1 195 ? 18.449 -0.207 -45.720 1.00 93.12 195 ILE A C 1
ATOM 1508 O O . ILE A 1 195 ? 18.840 0.183 -46.815 1.00 93.12 195 ILE A O 1
ATOM 1512 N N . MET A 1 196 ? 19.022 -1.236 -45.094 1.00 93.19 196 MET A N 1
ATOM 1513 C CA . MET A 1 196 ? 20.159 -1.970 -45.653 1.00 93.19 196 MET A CA 1
ATOM 1514 C C . MET A 1 196 ? 19.860 -2.536 -47.047 1.00 93.19 196 MET A C 1
ATOM 1516 O O . MET A 1 196 ? 20.617 -2.290 -47.979 1.00 93.19 196 MET A O 1
ATOM 1520 N N . ASN A 1 197 ? 18.739 -3.245 -47.224 1.00 92.38 197 ASN A N 1
ATOM 1521 C CA . ASN A 1 197 ? 18.368 -3.803 -48.530 1.00 92.38 197 ASN A CA 1
ATOM 1522 C C . ASN A 1 197 ? 18.080 -2.715 -49.570 1.00 92.38 197 ASN A C 1
ATOM 1524 O O . ASN A 1 197 ? 18.400 -2.890 -50.746 1.00 92.38 197 ASN A O 1
ATOM 1528 N N . VAL A 1 198 ? 17.499 -1.588 -49.158 1.00 93.69 198 VAL A N 1
ATOM 1529 C CA . VAL A 1 198 ? 17.250 -0.466 -50.063 1.00 93.69 198 VAL A CA 1
ATOM 1530 C C . VAL A 1 198 ? 18.572 0.111 -50.570 1.00 93.69 198 VAL A C 1
ATOM 1532 O O . VAL A 1 198 ? 18.757 0.229 -51.779 1.00 93.69 198 VAL A O 1
ATOM 1535 N N . TYR A 1 199 ? 19.519 0.396 -49.679 1.00 93.00 199 TYR A N 1
ATOM 1536 C CA . TYR A 1 199 ? 20.803 0.985 -50.064 1.00 93.00 199 TYR A CA 1
ATOM 1537 C C . TYR A 1 199 ? 21.734 0.011 -50.794 1.00 93.00 199 TYR A C 1
ATOM 1539 O O . TYR A 1 199 ? 22.427 0.429 -51.717 1.00 93.00 199 TYR A O 1
ATOM 1547 N N . ASP A 1 200 ? 21.723 -1.275 -50.441 1.00 91.88 200 ASP A N 1
ATOM 1548 C CA . ASP A 1 200 ? 22.632 -2.256 -51.046 1.00 91.88 200 ASP A CA 1
ATOM 1549 C C . ASP A 1 200 ? 22.077 -2.881 -52.333 1.00 91.88 200 ASP A C 1
ATOM 1551 O O . ASP A 1 200 ? 22.848 -3.301 -53.194 1.00 91.88 200 ASP A O 1
ATOM 1555 N N . ARG A 1 201 ? 20.746 -2.983 -52.484 1.00 90.00 201 ARG A N 1
ATOM 1556 C CA . ARG A 1 201 ? 20.123 -3.711 -53.608 1.00 90.00 201 ARG A CA 1
ATOM 1557 C C . ARG A 1 201 ? 19.181 -2.874 -54.456 1.00 90.00 201 ARG A C 1
ATOM 1559 O O . ARG A 1 201 ? 19.168 -3.067 -55.667 1.00 90.00 201 ARG A O 1
ATOM 1566 N N . VAL A 1 202 ? 18.387 -1.982 -53.868 1.00 91.25 202 VAL A N 1
ATOM 1567 C CA . VAL A 1 202 ? 17.381 -1.212 -54.622 1.00 91.25 202 VAL A CA 1
ATOM 1568 C C . VAL A 1 202 ? 18.017 -0.025 -55.331 1.00 91.25 202 VAL A C 1
ATOM 1570 O O . VAL A 1 202 ? 17.821 0.124 -56.533 1.00 91.25 202 VAL A O 1
ATOM 1573 N N . VAL A 1 203 ? 18.777 0.798 -54.603 1.00 92.25 203 VAL A N 1
ATOM 1574 C CA . VAL A 1 203 ? 19.389 2.024 -55.138 1.00 92.25 203 VAL A CA 1
ATOM 1575 C C . VAL A 1 203 ? 20.385 1.713 -56.264 1.00 92.25 203 VAL A C 1
ATOM 1577 O O . VAL A 1 203 ? 20.249 2.321 -57.324 1.00 92.25 203 VAL A O 1
ATOM 1580 N N . PRO A 1 204 ? 21.320 0.746 -56.128 1.00 91.56 204 PRO A N 1
ATOM 1581 C CA . PRO A 1 204 ? 22.288 0.468 -57.191 1.00 91.56 204 PRO A CA 1
ATOM 1582 C C . PRO A 1 204 ? 21.661 -0.157 -58.444 1.00 91.56 204 PRO A C 1
ATOM 1584 O O . PRO A 1 204 ? 22.130 0.096 -59.548 1.00 91.56 204 PRO A O 1
ATOM 1587 N N . ASN A 1 205 ? 20.595 -0.954 -58.287 1.00 92.00 205 ASN A N 1
ATOM 1588 C CA . ASN A 1 205 ? 19.955 -1.679 -59.394 1.00 92.00 205 ASN A CA 1
ATOM 1589 C C . ASN A 1 205 ? 18.680 -1.001 -59.928 1.00 92.00 205 ASN A C 1
ATOM 1591 O O . ASN A 1 205 ? 17.999 -1.579 -60.771 1.00 92.00 205 ASN A O 1
ATOM 1595 N N . ASN A 1 206 ? 18.318 0.180 -59.415 1.00 90.88 206 ASN A N 1
ATOM 1596 C CA . ASN A 1 206 ? 17.064 0.884 -59.713 1.00 90.88 206 ASN A CA 1
ATOM 1597 C C . ASN A 1 206 ? 15.804 -0.017 -59.641 1.00 90.88 206 ASN A C 1
ATOM 1599 O O . ASN A 1 206 ? 14.889 0.072 -60.460 1.00 90.88 206 ASN A O 1
ATOM 1603 N N . ALA A 1 207 ? 15.761 -0.926 -58.661 1.00 91.56 207 ALA A N 1
ATOM 1604 C CA . ALA A 1 207 ? 14.717 -1.945 -58.535 1.00 91.56 207 ALA A CA 1
ATOM 1605 C C . ALA A 1 207 ? 13.490 -1.421 -57.762 1.00 91.56 207 ALA A C 1
ATOM 1607 O O . ALA A 1 207 ? 13.215 -1.851 -56.639 1.00 91.56 207 ALA A O 1
ATOM 1608 N N . VAL A 1 208 ? 12.757 -0.472 -58.353 1.00 92.12 208 VAL A N 1
ATOM 1609 C CA . VAL A 1 208 ? 11.628 0.235 -57.707 1.00 92.12 208 VAL A CA 1
ATOM 1610 C C . VAL A 1 208 ? 10.493 -0.711 -57.290 1.00 92.12 208 VAL A C 1
ATOM 1612 O O . VAL A 1 208 ? 9.882 -0.514 -56.243 1.00 92.12 208 VAL A O 1
ATOM 1615 N N . GLU A 1 209 ? 10.250 -1.785 -58.038 1.00 92.94 209 GLU A N 1
ATOM 1616 C CA . GLU A 1 209 ? 9.245 -2.791 -57.662 1.00 92.94 209 GLU A CA 1
ATOM 1617 C C . GLU A 1 209 ? 9.610 -3.498 -56.344 1.00 92.94 209 GLU A C 1
ATOM 1619 O O . GLU A 1 209 ? 8.790 -3.622 -55.433 1.00 92.94 209 GLU A O 1
ATOM 1624 N N . THR A 1 210 ? 10.883 -3.880 -56.181 1.00 92.12 210 THR A N 1
ATOM 1625 C CA . THR A 1 210 ? 11.396 -4.482 -54.941 1.00 92.12 210 THR A CA 1
ATOM 1626 C C . THR A 1 210 ? 11.269 -3.521 -53.757 1.00 92.12 210 THR A C 1
ATOM 1628 O O . THR A 1 210 ? 10.969 -3.959 -52.646 1.00 92.12 210 THR A O 1
ATOM 1631 N N . LEU A 1 211 ? 11.453 -2.212 -53.980 1.00 92.81 211 LEU A N 1
ATOM 1632 C CA . LEU A 1 211 ? 11.265 -1.188 -52.947 1.00 92.81 211 LEU A CA 1
ATOM 1633 C C . LEU A 1 211 ? 9.843 -1.209 -52.388 1.00 92.81 211 LEU A C 1
ATOM 1635 O O . LEU A 1 211 ? 9.679 -1.260 -51.171 1.00 92.81 211 LEU A O 1
ATOM 1639 N N . TRP A 1 212 ? 8.830 -1.177 -53.258 1.00 94.44 212 TRP A N 1
ATOM 1640 C CA . TRP A 1 212 ? 7.428 -1.143 -52.839 1.00 94.44 212 TRP A CA 1
ATOM 1641 C C . TRP A 1 212 ? 7.011 -2.426 -52.123 1.00 94.44 212 TRP A C 1
ATOM 1643 O O . TRP A 1 212 ? 6.339 -2.351 -51.095 1.00 94.44 212 TRP A O 1
ATOM 1653 N N . VAL A 1 213 ? 7.474 -3.591 -52.585 1.00 94.75 213 VAL A N 1
ATOM 1654 C CA . VAL A 1 213 ? 7.227 -4.871 -51.899 1.00 94.75 213 VAL A CA 1
ATOM 1655 C C . VAL A 1 213 ? 7.830 -4.867 -50.490 1.00 94.75 213 VAL A C 1
ATOM 1657 O O . VAL A 1 213 ? 7.148 -5.200 -49.518 1.00 94.75 213 VAL A O 1
ATOM 1660 N N . LEU A 1 214 ? 9.089 -4.439 -50.353 1.00 92.88 214 LEU A N 1
ATOM 1661 C CA . LEU A 1 214 ? 9.747 -4.322 -49.051 1.00 92.88 214 LEU A CA 1
ATOM 1662 C C . LEU A 1 214 ? 9.059 -3.280 -48.153 1.00 92.88 214 LEU A C 1
ATOM 1664 O O . LEU A 1 214 ? 8.898 -3.517 -46.955 1.00 92.88 214 LEU A O 1
ATOM 1668 N N . ALA A 1 215 ? 8.615 -2.156 -48.721 1.00 94.38 215 ALA A N 1
ATOM 1669 C CA . ALA A 1 215 ? 7.928 -1.093 -47.994 1.00 94.38 215 ALA A CA 1
ATOM 1670 C C . ALA A 1 215 ? 6.574 -1.558 -47.437 1.00 94.38 215 ALA A C 1
ATOM 1672 O O . ALA A 1 215 ? 6.286 -1.313 -46.266 1.00 94.38 215 ALA A O 1
ATOM 1673 N N . VAL A 1 216 ? 5.774 -2.284 -48.227 1.00 95.81 216 VAL A N 1
ATOM 1674 C CA . VAL A 1 216 ? 4.515 -2.895 -47.761 1.00 95.81 216 VAL A CA 1
ATOM 1675 C C . VAL A 1 216 ? 4.785 -3.903 -46.640 1.00 95.81 216 VAL A C 1
ATOM 1677 O O . VAL A 1 216 ? 4.073 -3.905 -45.635 1.00 95.81 216 VAL A O 1
ATOM 1680 N N . GLY A 1 217 ? 5.847 -4.708 -46.759 1.00 95.12 217 GLY A N 1
ATOM 1681 C CA . GLY A 1 217 ? 6.266 -5.635 -45.707 1.00 95.12 217 GLY A CA 1
ATOM 1682 C C . GLY A 1 217 ? 6.600 -4.933 -44.385 1.00 95.12 217 GLY A C 1
ATOM 1683 O O . GLY A 1 217 ? 6.106 -5.328 -43.331 1.00 95.12 217 GLY A O 1
ATOM 1684 N N . VAL A 1 218 ? 7.387 -3.854 -44.427 1.00 95.06 218 VAL A N 1
ATOM 1685 C CA . VAL A 1 218 ? 7.742 -3.070 -43.229 1.00 95.06 218 VAL A CA 1
ATOM 1686 C C . VAL A 1 218 ? 6.537 -2.342 -42.647 1.00 95.06 218 VAL A C 1
ATOM 1688 O O . VAL A 1 218 ? 6.390 -2.301 -41.428 1.00 95.06 218 VAL A O 1
ATOM 1691 N N . LEU A 1 219 ? 5.653 -1.803 -43.491 1.00 95.88 219 LEU A N 1
ATOM 1692 C CA . LEU A 1 219 ? 4.420 -1.162 -43.041 1.00 95.88 219 LEU A CA 1
ATOM 1693 C C . LEU A 1 219 ? 3.540 -2.150 -42.265 1.00 95.88 219 LEU A C 1
ATOM 1695 O O . LEU A 1 219 ? 3.064 -1.828 -41.178 1.00 95.88 219 LEU A O 1
ATOM 1699 N N . LEU A 1 220 ? 3.389 -3.374 -42.777 1.00 96.12 220 LEU A N 1
ATOM 1700 C CA . LEU A 1 220 ? 2.682 -4.448 -42.085 1.00 96.12 220 LEU A CA 1
ATOM 1701 C C . LEU A 1 220 ? 3.353 -4.780 -40.743 1.00 96.12 220 LEU A C 1
ATOM 1703 O O . LEU A 1 220 ? 2.663 -4.890 -39.729 1.00 96.12 220 LEU A O 1
ATOM 1707 N N . ILE A 1 221 ? 4.688 -4.861 -40.701 1.00 96.31 221 ILE A N 1
ATOM 1708 C CA . ILE A 1 221 ? 5.432 -5.063 -39.448 1.00 96.31 221 ILE A CA 1
ATOM 1709 C C . ILE A 1 221 ? 5.185 -3.915 -38.458 1.00 96.31 221 ILE A C 1
ATOM 1711 O O . ILE A 1 221 ? 5.002 -4.181 -37.274 1.00 96.31 221 ILE A O 1
ATOM 1715 N N . TYR A 1 222 ? 5.115 -2.658 -38.904 1.00 95.00 222 TYR A N 1
ATOM 1716 C CA . TYR A 1 222 ? 4.791 -1.521 -38.034 1.00 95.00 222 TYR A CA 1
ATOM 1717 C C . TYR A 1 222 ? 3.364 -1.586 -37.484 1.00 95.00 222 TYR A C 1
ATOM 1719 O O . TYR A 1 222 ? 3.155 -1.280 -36.309 1.00 95.00 222 TYR A O 1
ATOM 1727 N N . CYS A 1 223 ? 2.388 -2.035 -38.279 1.00 96.00 223 CYS A N 1
ATOM 1728 C CA . CYS A 1 223 ? 1.032 -2.284 -37.787 1.00 96.00 223 CYS A CA 1
ATOM 1729 C C . CYS A 1 223 ? 1.021 -3.362 -36.690 1.00 96.00 223 CYS A C 1
ATOM 1731 O O . CYS A 1 223 ? 0.382 -3.175 -35.652 1.00 96.00 223 CYS A O 1
ATOM 1733 N N . PHE A 1 224 ? 1.762 -4.460 -36.878 1.00 95.19 224 PHE A N 1
ATOM 1734 C CA . PHE A 1 224 ? 1.899 -5.502 -35.856 1.00 95.19 224 PHE A CA 1
ATOM 1735 C C . PHE A 1 224 ? 2.683 -5.030 -34.624 1.00 95.19 224 PHE A C 1
ATOM 1737 O O . PHE A 1 224 ? 2.287 -5.361 -33.509 1.00 95.19 224 PHE A O 1
ATOM 1744 N N . ASP A 1 225 ? 3.748 -4.239 -34.782 1.00 93.81 225 ASP A N 1
ATOM 1745 C CA . ASP A 1 225 ? 4.491 -3.629 -33.670 1.00 93.81 225 ASP A CA 1
ATOM 1746 C C . ASP A 1 225 ? 3.576 -2.730 -32.827 1.00 93.81 225 ASP A C 1
ATOM 1748 O O . ASP A 1 225 ? 3.536 -2.874 -31.604 1.00 93.81 225 ASP A O 1
ATOM 1752 N N . LEU A 1 226 ? 2.768 -1.875 -33.464 1.00 94.12 226 LEU A N 1
ATOM 1753 C CA . LEU A 1 226 ? 1.786 -1.036 -32.776 1.00 94.12 226 LEU A CA 1
ATOM 1754 C C . LEU A 1 226 ? 0.758 -1.880 -32.007 1.00 94.12 226 LEU A C 1
ATOM 1756 O O . LEU A 1 226 ? 0.527 -1.635 -30.821 1.00 94.12 226 LEU A O 1
ATOM 1760 N N . LEU A 1 227 ? 0.181 -2.897 -32.656 1.00 94.62 227 LEU A N 1
ATOM 1761 C CA . LEU A 1 227 ? -0.781 -3.805 -32.028 1.00 94.62 227 LEU A CA 1
ATOM 1762 C C . LEU A 1 227 ? -0.162 -4.537 -30.828 1.00 94.62 227 LEU A C 1
ATOM 1764 O O . LEU A 1 227 ? -0.769 -4.594 -29.759 1.00 94.62 227 LEU A O 1
ATOM 1768 N N . MET A 1 228 ? 1.061 -5.055 -30.968 1.00 91.88 228 MET A N 1
ATOM 1769 C CA . MET A 1 228 ? 1.771 -5.741 -29.886 1.00 91.88 228 MET A CA 1
ATOM 1770 C C . MET A 1 228 ? 2.080 -4.799 -28.722 1.00 91.88 228 MET A C 1
ATOM 1772 O O . MET A 1 228 ? 1.931 -5.196 -27.566 1.00 91.88 228 MET A O 1
ATOM 1776 N N . ARG A 1 229 ? 2.451 -3.538 -28.987 1.00 90.19 229 ARG A N 1
ATOM 1777 C CA . ARG A 1 229 ? 2.641 -2.522 -27.937 1.00 90.19 229 ARG A CA 1
ATOM 1778 C C . ARG A 1 229 ? 1.344 -2.239 -27.182 1.00 90.19 229 ARG A C 1
ATOM 1780 O O . ARG A 1 229 ? 1.384 -2.162 -25.954 1.00 90.19 229 ARG A O 1
ATOM 1787 N N . MET A 1 230 ? 0.217 -2.129 -27.889 1.00 90.69 230 MET A N 1
ATOM 1788 C CA . MET A 1 230 ? -1.103 -1.932 -27.278 1.00 90.69 230 MET A CA 1
ATOM 1789 C C . MET A 1 230 ? -1.519 -3.131 -26.417 1.00 90.69 230 MET A C 1
ATOM 1791 O O . MET A 1 230 ? -1.897 -2.948 -25.261 1.00 90.69 230 MET A O 1
ATOM 1795 N N . LEU A 1 231 ? -1.382 -4.358 -26.933 1.00 89.94 231 LEU A N 1
ATOM 1796 C CA . LEU A 1 231 ? -1.680 -5.587 -26.186 1.00 89.94 231 LEU A CA 1
ATOM 1797 C C . LEU A 1 231 ? -0.793 -5.728 -24.946 1.00 89.94 231 LEU A C 1
ATOM 1799 O O . LEU A 1 231 ? -1.283 -6.056 -23.866 1.00 89.94 231 LEU A O 1
ATOM 1803 N N . ARG A 1 232 ? 0.506 -5.431 -25.080 1.00 87.81 232 ARG A N 1
ATOM 1804 C CA . ARG A 1 232 ? 1.451 -5.431 -23.960 1.00 87.81 232 ARG A CA 1
ATOM 1805 C C . ARG A 1 232 ? 1.020 -4.450 -22.869 1.00 87.81 232 ARG A C 1
ATOM 1807 O O . ARG A 1 232 ? 0.998 -4.840 -21.707 1.00 87.81 232 ARG A O 1
ATOM 1814 N N . GLY A 1 233 ? 0.661 -3.218 -23.239 1.00 85.50 233 GLY A N 1
ATOM 1815 C CA . GLY A 1 233 ? 0.155 -2.210 -22.300 1.00 85.50 233 GLY A CA 1
ATOM 1816 C C . GLY A 1 233 ? -1.103 -2.686 -21.573 1.00 85.50 233 GLY A C 1
ATOM 1817 O O . GLY A 1 233 ? -1.130 -2.720 -20.347 1.00 85.50 233 GLY A O 1
ATOM 1818 N N . TYR A 1 234 ? -2.087 -3.189 -22.323 1.00 86.44 234 TYR A N 1
ATOM 1819 C CA . TYR A 1 234 ? -3.323 -3.731 -21.760 1.00 86.44 234 TYR A CA 1
ATOM 1820 C C . TYR A 1 234 ? -3.076 -4.875 -20.760 1.00 86.44 234 TYR A C 1
ATOM 1822 O O . TYR A 1 234 ? -3.644 -4.884 -19.669 1.00 86.44 234 TYR A O 1
ATOM 1830 N N . PHE A 1 235 ? -2.210 -5.839 -21.090 1.00 84.56 235 PHE A N 1
ATOM 1831 C CA . PHE A 1 235 ? -1.895 -6.946 -20.181 1.00 84.56 235 PHE A CA 1
ATOM 1832 C C . PHE A 1 235 ? -1.175 -6.487 -18.911 1.00 84.56 235 PHE A C 1
ATOM 1834 O O . PHE A 1 235 ? -1.458 -7.015 -17.832 1.00 84.56 235 PHE A O 1
ATOM 1841 N N . ILE A 1 236 ? -0.286 -5.496 -19.016 1.00 82.44 236 ILE A N 1
ATOM 1842 C CA . ILE A 1 236 ? 0.370 -4.884 -17.856 1.00 82.44 236 ILE A CA 1
ATOM 1843 C C . ILE A 1 236 ? -0.674 -4.214 -16.942 1.00 82.44 236 ILE A C 1
ATOM 1845 O O . ILE A 1 236 ? -0.674 -4.477 -15.736 1.00 82.44 236 ILE A O 1
ATOM 1849 N N . ASP A 1 237 ? -1.612 -3.446 -17.503 1.00 82.62 237 ASP A N 1
ATOM 1850 C CA . ASP A 1 237 ? -2.667 -2.765 -16.738 1.00 82.62 237 ASP A CA 1
ATOM 1851 C C . ASP A 1 237 ? -3.614 -3.759 -16.045 1.00 82.62 237 ASP A C 1
ATOM 1853 O O . ASP A 1 237 ? -3.950 -3.610 -14.864 1.00 82.62 237 ASP A O 1
ATOM 1857 N N . VAL A 1 238 ? -4.010 -4.829 -16.744 1.00 82.56 238 VAL A N 1
ATOM 1858 C CA . VAL A 1 238 ? -4.862 -5.892 -16.184 1.00 82.56 238 VAL A CA 1
ATOM 1859 C C . VAL A 1 238 ? -4.161 -6.629 -15.041 1.00 82.56 238 VAL A C 1
ATOM 1861 O O . VAL A 1 238 ? -4.779 -6.874 -13.997 1.00 82.56 238 VAL A O 1
ATOM 1864 N N . ALA A 1 239 ? -2.876 -6.972 -15.202 1.00 78.19 239 ALA A N 1
ATOM 1865 C CA . ALA A 1 239 ? -2.084 -7.563 -14.123 1.00 78.19 239 ALA A CA 1
ATOM 1866 C C . ALA A 1 239 ? -2.021 -6.622 -12.914 1.00 78.19 239 ALA A C 1
ATOM 1868 O O . ALA A 1 239 ? -2.202 -7.069 -11.777 1.00 78.19 239 ALA A O 1
ATOM 1869 N N . GLY A 1 240 ? -1.839 -5.326 -13.172 1.00 78.12 240 GLY A N 1
ATOM 1870 C CA . GLY A 1 240 ? -1.783 -4.299 -12.146 1.00 78.12 240 GLY A CA 1
ATOM 1871 C C . GLY A 1 240 ? -3.061 -4.171 -11.335 1.00 78.12 240 GLY A C 1
ATOM 1872 O O . GLY A 1 240 ? -3.008 -4.274 -10.111 1.00 78.12 240 GLY A O 1
ATOM 1873 N N . LYS A 1 241 ? -4.218 -4.052 -11.995 1.00 78.81 241 LYS A N 1
ATOM 1874 C CA . LYS A 1 241 ? -5.520 -3.909 -11.324 1.00 78.81 241 LYS A CA 1
ATOM 1875 C C . LYS A 1 241 ? -5.825 -5.071 -10.377 1.00 78.81 241 LYS A C 1
ATOM 1877 O O . LYS A 1 241 ? -6.312 -4.867 -9.266 1.00 78.81 241 LYS A O 1
ATOM 1882 N N . LYS A 1 242 ? -5.545 -6.308 -10.799 1.00 74.00 242 LYS A N 1
ATOM 1883 C CA . LYS A 1 242 ? -5.800 -7.496 -9.970 1.00 74.00 242 LYS A CA 1
ATOM 1884 C C . LYS A 1 242 ? -4.895 -7.534 -8.738 1.00 74.00 242 LYS A C 1
ATOM 1886 O O . LYS A 1 242 ? -5.363 -7.859 -7.647 1.00 74.00 242 LYS A O 1
ATOM 1891 N N . SER A 1 243 ? -3.609 -7.231 -8.916 1.00 77.06 243 SER A N 1
ATOM 1892 C CA . SER A 1 243 ? -2.653 -7.167 -7.811 1.00 77.06 243 SER A CA 1
ATOM 1893 C C . SER A 1 243 ? -2.981 -6.030 -6.841 1.00 77.06 243 SER A C 1
ATOM 1895 O O . SER A 1 243 ? -2.869 -6.241 -5.638 1.00 77.06 243 SER A O 1
ATOM 1897 N N . ASP A 1 244 ? -3.456 -4.887 -7.342 1.00 79.31 244 ASP A N 1
ATOM 1898 C CA . ASP A 1 244 ? -3.856 -3.730 -6.534 1.00 79.31 244 ASP A CA 1
ATOM 1899 C C . ASP A 1 244 ? -4.986 -4.074 -5.551 1.00 79.31 244 ASP A C 1
ATOM 1901 O O . ASP A 1 244 ? -4.830 -3.914 -4.344 1.00 79.31 244 ASP A O 1
ATOM 1905 N N . ILE A 1 245 ? -6.083 -4.667 -6.038 1.00 79.12 245 ILE A N 1
ATOM 1906 C CA . ILE A 1 245 ? -7.233 -5.038 -5.191 1.00 79.12 245 ILE A CA 1
ATOM 1907 C C . ILE A 1 245 ? -6.818 -6.015 -4.079 1.00 79.12 245 ILE A C 1
ATOM 1909 O O . ILE A 1 245 ? -7.204 -5.848 -2.922 1.00 79.12 245 ILE A O 1
ATOM 1913 N N . LEU A 1 246 ? -6.025 -7.038 -4.416 1.00 76.56 246 LEU A N 1
ATOM 1914 C CA . LEU A 1 246 ? -5.605 -8.062 -3.453 1.00 76.56 246 LEU A CA 1
ATOM 1915 C C . LEU A 1 246 ? -4.648 -7.506 -2.395 1.00 76.56 246 LEU A C 1
ATOM 1917 O O . LEU A 1 246 ? -4.797 -7.818 -1.214 1.00 76.56 246 LEU A O 1
ATOM 1921 N N . LEU A 1 247 ? -3.671 -6.698 -2.812 1.00 80.69 247 LEU A N 1
ATOM 1922 C CA . LEU A 1 247 ? -2.693 -6.103 -1.906 1.00 80.69 247 LEU A CA 1
ATOM 1923 C C . LEU A 1 247 ? -3.343 -5.044 -1.015 1.00 80.69 247 LEU A C 1
ATOM 1925 O O . LEU A 1 247 ? -3.144 -5.099 0.194 1.00 80.69 247 LEU A O 1
ATOM 1929 N N . SER A 1 248 ? -4.170 -4.158 -1.571 1.00 83.25 248 SER A N 1
ATOM 1930 C CA . SER A 1 248 ? -4.895 -3.134 -0.810 1.00 83.25 248 SER A CA 1
ATOM 1931 C C . SER A 1 248 ? -5.806 -3.758 0.250 1.00 83.25 248 SER A C 1
ATOM 1933 O O . SER A 1 248 ? -5.759 -3.362 1.414 1.00 83.25 248 SER A O 1
ATOM 1935 N N . ALA A 1 249 ? -6.555 -4.810 -0.103 1.00 81.75 249 ALA A N 1
ATOM 1936 C CA . ALA A 1 249 ? -7.377 -5.540 0.861 1.00 81.75 249 ALA A CA 1
ATOM 1937 C C . ALA A 1 249 ? -6.538 -6.226 1.955 1.00 81.75 249 ALA A C 1
ATOM 1939 O O . ALA A 1 249 ? -6.923 -6.204 3.121 1.00 81.75 249 ALA A O 1
ATOM 1940 N N . ALA A 1 250 ? -5.396 -6.827 1.600 1.00 82.38 250 ALA A N 1
ATOM 1941 C CA . ALA A 1 250 ? -4.512 -7.488 2.561 1.00 82.38 250 ALA A CA 1
ATOM 1942 C C . ALA A 1 250 ? -3.814 -6.495 3.506 1.00 82.38 250 ALA A C 1
ATOM 1944 O O . ALA A 1 250 ? -3.665 -6.784 4.692 1.00 82.38 250 ALA A O 1
ATOM 1945 N N . ILE A 1 251 ? -3.399 -5.334 2.990 1.00 85.62 251 ILE A N 1
ATOM 1946 C CA . ILE A 1 251 ? -2.806 -4.246 3.771 1.00 85.62 251 ILE A CA 1
ATOM 1947 C C . ILE A 1 251 ? -3.847 -3.701 4.753 1.00 85.62 251 ILE A C 1
ATOM 1949 O O . ILE A 1 251 ? -3.574 -3.649 5.948 1.00 85.62 251 ILE A O 1
ATOM 1953 N N . PHE A 1 252 ? -5.056 -3.376 4.286 1.00 86.88 252 PHE A N 1
ATOM 1954 C CA . PHE A 1 252 ? -6.122 -2.870 5.152 1.00 86.88 252 PHE A CA 1
ATOM 1955 C C . PHE A 1 252 ? -6.522 -3.883 6.238 1.00 86.88 252 PHE A C 1
ATOM 1957 O O . PHE A 1 252 ? -6.588 -3.532 7.414 1.00 86.88 252 PHE A O 1
ATOM 1964 N N . GLU A 1 253 ? -6.688 -5.160 5.872 1.00 85.50 253 GLU A N 1
ATOM 1965 C CA . GLU A 1 253 ? -6.937 -6.254 6.822 1.00 85.50 253 GLU A CA 1
ATOM 1966 C C . GLU A 1 253 ? -5.831 -6.340 7.884 1.00 85.50 253 GLU A C 1
ATOM 1968 O O . GLU A 1 253 ? -6.119 -6.465 9.075 1.00 85.50 253 GLU A O 1
ATOM 1973 N N . ARG A 1 254 ? -4.557 -6.240 7.474 1.00 87.19 254 ARG A N 1
ATOM 1974 C CA . ARG A 1 254 ? -3.429 -6.276 8.410 1.00 87.19 254 ARG A CA 1
ATOM 1975 C C . ARG A 1 254 ? -3.490 -5.118 9.393 1.00 87.19 254 ARG A C 1
ATOM 1977 O O . ARG A 1 254 ? -3.293 -5.355 10.576 1.00 87.19 254 ARG A O 1
ATOM 1984 N N . ILE A 1 255 ? -3.759 -3.910 8.908 1.00 87.81 255 ILE A N 1
ATOM 1985 C CA . ILE A 1 255 ? -3.772 -2.676 9.700 1.00 87.81 255 ILE A CA 1
ATOM 1986 C C . ILE A 1 255 ? -4.858 -2.700 10.759 1.00 87.81 255 ILE A C 1
ATOM 1988 O O . ILE A 1 255 ? -4.579 -2.428 11.925 1.00 87.81 255 ILE A O 1
ATOM 1992 N N . MET A 1 256 ? -6.076 -3.063 10.360 1.00 87.69 256 MET A N 1
ATOM 1993 C CA . MET A 1 256 ? -7.202 -3.156 11.285 1.00 87.69 256 MET A CA 1
ATOM 1994 C C . MET A 1 256 ? -6.966 -4.224 12.355 1.00 87.69 256 MET A C 1
ATOM 1996 O O . MET A 1 256 ? -7.457 -4.083 13.469 1.00 87.69 256 MET A O 1
ATOM 2000 N N . GLY A 1 257 ? -6.168 -5.249 12.041 1.00 88.25 257 GLY A N 1
ATOM 2001 C CA . GLY A 1 257 ? -5.778 -6.290 12.983 1.00 88.25 257 GLY A CA 1
ATOM 2002 C C . GLY A 1 257 ? -4.557 -5.980 13.855 1.00 88.25 257 GLY A C 1
ATOM 2003 O O . GLY A 1 257 ? -4.234 -6.821 14.689 1.00 88.25 257 GLY A O 1
ATOM 2004 N N . ILE A 1 258 ? -3.838 -4.859 13.680 1.00 90.81 258 ILE A N 1
ATOM 2005 C CA . ILE A 1 258 ? -2.664 -4.525 14.516 1.00 90.81 258 ILE A CA 1
ATOM 2006 C C . ILE A 1 258 ? -3.109 -4.336 15.971 1.00 90.81 258 ILE A C 1
ATOM 2008 O O . ILE A 1 258 ? -4.053 -3.589 16.239 1.00 90.81 258 ILE A O 1
ATOM 2012 N N . ARG A 1 259 ? -2.391 -4.963 16.914 1.00 89.88 259 ARG A N 1
ATOM 2013 C CA . ARG A 1 259 ? -2.632 -4.781 18.357 1.00 89.88 259 ARG A CA 1
ATOM 2014 C C . ARG A 1 259 ? -2.509 -3.311 18.745 1.00 89.88 259 ARG A C 1
ATOM 2016 O O . ARG A 1 259 ? -1.591 -2.635 18.285 1.00 89.88 259 ARG A O 1
ATOM 2023 N N . MET A 1 260 ? -3.366 -2.839 19.649 1.00 88.56 260 MET A N 1
ATOM 2024 C CA . MET A 1 260 ? -3.374 -1.436 20.087 1.00 88.56 260 MET A CA 1
ATOM 2025 C C . MET A 1 260 ? -2.012 -0.966 20.616 1.00 88.56 260 MET A C 1
ATOM 2027 O O . MET A 1 260 ? -1.592 0.148 20.320 1.00 88.56 260 MET A O 1
ATOM 2031 N N . GLU A 1 261 ? -1.285 -1.842 21.308 1.00 87.94 261 GLU A N 1
ATOM 2032 C CA . GLU A 1 261 ? 0.062 -1.590 21.838 1.00 87.94 261 GLU A CA 1
ATOM 2033 C C . GLU A 1 261 ? 1.124 -1.319 20.763 1.00 87.94 261 GLU A C 1
ATOM 2035 O O . GLU A 1 261 ? 2.106 -0.624 21.008 1.00 87.94 261 GLU A O 1
ATOM 2040 N N . ALA A 1 262 ? 0.941 -1.885 19.571 1.00 88.00 262 ALA A N 1
ATOM 2041 C CA . ALA A 1 262 ? 1.906 -1.825 18.480 1.00 88.00 262 ALA A CA 1
ATOM 2042 C C . ALA A 1 262 ? 1.503 -0.824 17.387 1.00 88.00 262 ALA A C 1
ATOM 2044 O O . ALA A 1 262 ? 2.163 -0.751 16.345 1.00 88.00 262 ALA A O 1
ATOM 2045 N N . ARG A 1 263 ? 0.412 -0.070 17.584 1.00 85.94 263 ARG A N 1
ATOM 2046 C CA . ARG A 1 263 ? -0.030 0.932 16.612 1.00 85.94 263 ARG A CA 1
ATOM 2047 C C . ARG A 1 263 ? 0.988 2.076 16.516 1.00 85.94 263 ARG A C 1
ATOM 2049 O O . ARG A 1 263 ? 1.432 2.587 17.543 1.00 85.94 263 ARG A O 1
ATOM 2056 N N . PRO A 1 264 ? 1.350 2.518 15.298 1.00 82.38 264 PRO A N 1
ATOM 2057 C CA . PRO A 1 264 ? 2.228 3.669 15.128 1.00 82.38 264 PRO A CA 1
ATOM 2058 C C . PRO A 1 264 ? 1.633 4.944 15.750 1.00 82.38 264 PRO A C 1
ATOM 2060 O O . PRO A 1 264 ? 0.431 5.174 15.619 1.00 82.38 264 PRO A O 1
ATOM 2063 N N . PRO A 1 265 ? 2.459 5.816 16.356 1.00 76.75 265 PRO A N 1
ATOM 2064 C CA . PRO A 1 265 ? 1.979 6.977 17.110 1.00 76.75 265 PRO A CA 1
ATOM 2065 C C . PRO A 1 265 ? 1.372 8.085 16.236 1.00 76.75 265 PRO A C 1
ATOM 2067 O O . PRO A 1 265 ? 0.586 8.888 16.724 1.00 76.75 265 PRO A O 1
ATOM 2070 N N . SER A 1 266 ? 1.722 8.156 14.946 1.00 83.75 266 SER A N 1
ATOM 2071 C CA . SER A 1 266 ? 1.204 9.178 14.028 1.00 83.75 266 SER A CA 1
ATOM 2072 C C . SER A 1 266 ? 0.298 8.560 12.971 1.00 83.75 266 SER A C 1
ATOM 2074 O O . SER A 1 266 ? 0.773 7.905 12.040 1.00 83.75 266 SER A O 1
ATOM 2076 N N . VAL A 1 267 ? -1.004 8.835 13.083 1.00 83.44 267 VAL A N 1
ATOM 2077 C CA . VAL A 1 267 ? -2.021 8.418 12.104 1.00 83.44 267 VAL A CA 1
ATOM 2078 C C . VAL A 1 267 ? -1.738 9.028 10.728 1.00 83.44 267 VAL A C 1
ATOM 2080 O O . VAL A 1 267 ? -1.789 8.319 9.728 1.00 83.44 267 VAL A O 1
ATOM 2083 N N . GLY A 1 268 ? -1.356 10.310 10.663 1.00 83.88 268 GLY A N 1
ATOM 2084 C CA . GLY A 1 268 ? -1.065 10.992 9.397 1.00 83.88 268 GLY A CA 1
ATOM 2085 C C . GLY A 1 268 ? 0.179 10.463 8.678 1.00 83.88 268 GLY A C 1
ATOM 2086 O O . GLY A 1 268 ? 0.124 10.185 7.479 1.00 83.88 268 GLY A O 1
ATOM 2087 N N . ALA A 1 269 ? 1.290 10.246 9.395 1.00 82.88 269 ALA A N 1
ATOM 2088 C CA . ALA A 1 269 ? 2.480 9.631 8.798 1.00 82.88 269 ALA A CA 1
ATOM 2089 C C . ALA A 1 269 ? 2.201 8.191 8.346 1.00 82.88 269 ALA A C 1
ATOM 2091 O O . ALA A 1 269 ? 2.670 7.759 7.291 1.00 82.88 269 ALA A O 1
ATOM 2092 N N . PHE A 1 270 ? 1.416 7.452 9.131 1.00 84.00 270 PHE A N 1
ATOM 2093 C CA . PHE A 1 270 ? 1.017 6.094 8.802 1.00 84.00 270 PHE A CA 1
ATOM 2094 C C . PHE A 1 270 ? 0.130 6.040 7.553 1.00 84.00 270 PHE A C 1
ATOM 2096 O O . PHE A 1 270 ? 0.442 5.291 6.632 1.00 84.00 270 PHE A O 1
ATOM 2103 N N . ALA A 1 271 ? -0.892 6.894 7.459 1.00 84.62 271 ALA A N 1
ATOM 2104 C CA . ALA A 1 271 ? -1.740 7.026 6.276 1.00 84.62 271 ALA A CA 1
ATOM 2105 C C . ALA A 1 271 ? -0.932 7.421 5.030 1.00 84.62 271 ALA A C 1
ATOM 2107 O O . ALA A 1 271 ? -1.145 6.867 3.951 1.00 84.62 271 ALA A O 1
ATOM 2108 N N . ASN A 1 272 ? 0.058 8.310 5.174 1.00 84.31 272 ASN A N 1
ATOM 2109 C CA . ASN A 1 272 ? 0.956 8.637 4.071 1.00 84.31 272 ASN A CA 1
ATOM 2110 C C . ASN A 1 272 ? 1.757 7.416 3.605 1.00 84.31 272 ASN A C 1
ATOM 2112 O O . ASN A 1 272 ? 1.818 7.163 2.409 1.00 84.31 272 ASN A O 1
ATOM 2116 N N . ASN A 1 273 ? 2.312 6.623 4.526 1.00 81.50 273 ASN A N 1
ATOM 2117 C CA . ASN A 1 273 ? 3.027 5.393 4.170 1.00 81.50 273 ASN A CA 1
ATOM 2118 C C . ASN A 1 273 ? 2.137 4.393 3.409 1.00 81.50 273 ASN A C 1
ATOM 2120 O O . ASN A 1 273 ? 2.645 3.650 2.572 1.00 81.50 273 ASN A O 1
ATOM 2124 N N . LEU A 1 274 ? 0.826 4.383 3.673 1.00 78.12 274 LEU A N 1
ATOM 2125 C CA . LEU A 1 274 ? -0.137 3.573 2.923 1.00 78.12 274 LEU A CA 1
ATOM 2126 C C . LEU A 1 274 ? -0.384 4.125 1.529 1.00 78.12 274 LEU A C 1
ATOM 2128 O O . LEU A 1 274 ? -0.386 3.352 0.582 1.00 78.12 274 LEU A O 1
ATOM 2132 N N . ARG A 1 275 ? -0.530 5.444 1.374 1.00 82.19 275 ARG A N 1
ATOM 2133 C CA . ARG A 1 275 ? -0.631 6.070 0.048 1.00 82.19 275 ARG A CA 1
ATOM 2134 C C . ARG A 1 275 ? 0.609 5.792 -0.802 1.00 82.19 275 ARG A C 1
ATOM 2136 O O . ARG A 1 275 ? 0.499 5.547 -1.994 1.00 82.19 275 ARG A O 1
ATOM 2143 N N . GLU A 1 276 ? 1.790 5.748 -0.192 1.00 80.88 276 GLU A N 1
ATOM 2144 C CA . GLU A 1 276 ? 3.041 5.424 -0.890 1.00 80.88 276 GLU A CA 1
ATOM 2145 C C . GLU A 1 276 ? 3.059 3.994 -1.472 1.00 80.88 276 GLU A C 1
ATOM 2147 O O . GLU A 1 276 ? 3.890 3.696 -2.329 1.00 80.88 276 GLU A O 1
ATOM 2152 N N . PHE A 1 277 ? 2.112 3.118 -1.108 1.00 78.38 277 PHE A N 1
ATOM 2153 C CA . PHE A 1 277 ? 1.850 1.868 -1.832 1.00 78.38 277 PHE A CA 1
ATOM 2154 C C . PHE A 1 277 ? 1.565 2.099 -3.326 1.00 78.38 277 PHE A C 1
ATOM 2156 O O . PHE A 1 277 ? 1.950 1.277 -4.160 1.00 78.38 277 PHE A O 1
ATOM 2163 N N . GLU A 1 278 ? 0.968 3.234 -3.696 1.00 77.31 278 GLU A N 1
ATOM 2164 C CA . GLU A 1 278 ? 0.743 3.591 -5.098 1.00 77.31 278 GLU A CA 1
ATOM 2165 C C . GLU A 1 278 ? 2.052 3.682 -5.889 1.00 77.31 278 GLU A C 1
ATOM 2167 O O . GLU A 1 278 ? 2.086 3.275 -7.048 1.00 77.31 278 GLU A O 1
ATOM 2172 N N . SER A 1 279 ? 3.155 4.109 -5.261 1.00 78.12 279 SER A N 1
ATOM 2173 C CA . SER A 1 279 ? 4.479 4.130 -5.902 1.00 78.12 279 SER A CA 1
ATOM 2174 C C . SER A 1 279 ? 4.984 2.718 -6.233 1.00 78.12 279 SER A C 1
ATOM 2176 O O . SER A 1 279 ? 5.603 2.488 -7.276 1.00 78.12 279 SER A O 1
ATOM 2178 N N . ILE A 1 280 ? 4.665 1.743 -5.375 1.00 78.31 280 ILE A N 1
ATOM 2179 C CA . ILE A 1 280 ? 4.986 0.330 -5.581 1.00 78.31 280 ILE A CA 1
ATOM 2180 C C . ILE A 1 280 ? 4.153 -0.229 -6.733 1.00 78.31 280 ILE A C 1
ATOM 2182 O O . ILE A 1 280 ? 4.688 -0.929 -7.597 1.00 78.31 280 ILE A O 1
ATOM 2186 N N . ARG A 1 281 ? 2.857 0.108 -6.761 1.00 74.56 281 ARG A N 1
ATOM 2187 C CA . ARG A 1 281 ? 1.962 -0.209 -7.876 1.00 74.56 281 ARG A CA 1
ATOM 2188 C C . ARG A 1 281 ? 2.533 0.360 -9.168 1.00 74.56 281 ARG A C 1
ATOM 2190 O O . ARG A 1 281 ? 2.821 -0.416 -10.064 1.00 74.56 281 ARG A O 1
ATOM 2197 N N . GLU A 1 282 ? 2.815 1.657 -9.246 1.00 76.00 282 GLU A N 1
ATOM 2198 C CA . GLU A 1 282 ? 3.370 2.287 -10.451 1.00 76.00 282 GLU A CA 1
ATOM 2199 C C . GLU A 1 282 ? 4.662 1.628 -10.950 1.00 76.00 282 GLU A C 1
ATOM 2201 O O . GLU A 1 282 ? 4.835 1.453 -12.161 1.00 76.00 282 GLU A O 1
ATOM 2206 N N . PHE A 1 283 ? 5.561 1.245 -10.038 1.00 78.00 283 PHE A N 1
ATOM 2207 C CA . PHE A 1 283 ? 6.786 0.517 -10.374 1.00 78.00 283 PHE A CA 1
ATOM 2208 C C . PHE A 1 283 ? 6.496 -0.867 -10.975 1.00 78.00 283 PHE A C 1
ATOM 2210 O O . PHE A 1 283 ? 7.190 -1.315 -11.881 1.00 78.00 283 PHE A O 1
ATOM 2217 N N . ILE A 1 284 ? 5.456 -1.556 -10.520 1.00 71.50 284 ILE A N 1
ATOM 2218 C CA . ILE A 1 284 ? 5.077 -2.862 -11.063 1.00 71.50 284 ILE A CA 1
ATOM 2219 C C . ILE A 1 284 ? 4.210 -2.742 -12.320 1.00 71.50 284 ILE A C 1
ATOM 2221 O O . ILE A 1 284 ? 4.289 -3.594 -13.196 1.00 71.50 284 ILE A O 1
ATOM 2225 N N . THR A 1 285 ? 3.359 -1.730 -12.437 1.00 67.00 285 THR A N 1
ATOM 2226 C CA . THR A 1 285 ? 2.212 -1.773 -13.357 1.00 67.00 285 THR A CA 1
ATOM 2227 C C . THR A 1 285 ? 2.287 -0.789 -14.514 1.00 67.00 285 THR A C 1
ATOM 2229 O O . THR A 1 285 ? 1.310 -0.688 -15.233 1.00 67.00 285 THR A O 1
ATOM 2232 N N . SER A 1 286 ? 3.370 -0.028 -14.706 1.00 64.69 286 SER A N 1
ATOM 2233 C CA . SER A 1 286 ? 3.401 1.007 -15.759 1.00 64.69 286 SER A CA 1
ATOM 2234 C C . SER A 1 286 ? 4.528 0.814 -16.785 1.00 64.69 286 SER A C 1
ATOM 2236 O O . SER A 1 286 ? 4.487 -0.068 -17.639 1.00 64.69 286 SER A O 1
ATOM 2238 N N . ALA A 1 287 ? 5.565 1.641 -16.728 1.00 59.31 287 ALA A N 1
ATOM 2239 C CA . ALA A 1 287 ? 6.650 1.702 -17.701 1.00 59.31 287 ALA A CA 1
ATOM 2240 C C . ALA A 1 287 ? 7.885 0.903 -17.261 1.00 59.31 287 ALA A C 1
ATOM 2242 O O . ALA A 1 287 ? 8.717 0.515 -18.080 1.00 59.31 287 ALA A O 1
ATOM 2243 N N . THR A 1 288 ? 8.004 0.639 -15.962 1.00 67.38 288 THR A N 1
ATOM 2244 C CA . THR A 1 288 ? 9.199 0.046 -15.367 1.00 67.38 288 THR A CA 1
ATOM 2245 C C . THR A 1 288 ? 9.388 -1.416 -15.771 1.00 67.38 288 THR A C 1
ATOM 2247 O O . THR A 1 288 ? 10.482 -1.793 -16.188 1.00 67.38 288 THR A O 1
ATOM 2250 N N . ILE A 1 289 ? 8.336 -2.239 -15.724 1.00 70.25 289 ILE A N 1
ATOM 2251 C CA . ILE A 1 289 ? 8.440 -3.629 -16.193 1.00 70.25 289 ILE A CA 1
ATOM 2252 C C . ILE A 1 289 ? 8.792 -3.670 -17.676 1.00 70.25 289 ILE A C 1
ATOM 2254 O O . ILE A 1 289 ? 9.654 -4.453 -18.055 1.00 70.25 289 ILE A O 1
ATOM 2258 N N . SER A 1 290 ? 8.203 -2.798 -18.497 1.00 70.94 290 SER A N 1
ATOM 2259 C CA . SER A 1 290 ? 8.533 -2.724 -19.925 1.00 70.94 290 SER A CA 1
ATOM 2260 C C . SER A 1 290 ? 10.024 -2.454 -20.147 1.00 70.94 290 SER A C 1
ATOM 2262 O O . SER A 1 290 ? 10.673 -3.219 -20.853 1.00 70.94 290 SER A O 1
ATOM 2264 N N . GLY A 1 291 ? 10.591 -1.444 -19.478 1.00 75.25 291 GLY A N 1
ATOM 2265 C CA . GLY A 1 291 ? 12.014 -1.125 -19.618 1.00 75.25 291 GLY A CA 1
ATOM 2266 C C . GLY A 1 291 ? 12.943 -2.223 -19.091 1.00 75.25 291 GLY A C 1
ATOM 2267 O O . GLY A 1 291 ? 13.954 -2.524 -19.719 1.00 75.25 291 GLY A O 1
ATOM 2268 N N . LEU A 1 292 ? 12.588 -2.880 -17.980 1.00 77.75 292 LEU A N 1
ATOM 2269 C CA . LEU A 1 292 ? 13.364 -4.002 -17.439 1.00 77.75 292 LEU A CA 1
ATOM 2270 C C . LEU A 1 292 ? 13.315 -5.231 -18.358 1.00 77.75 292 LEU A C 1
ATOM 2272 O O . LEU A 1 292 ? 14.328 -5.899 -18.551 1.00 77.75 292 LEU A O 1
ATOM 2276 N N . VAL A 1 293 ? 12.144 -5.517 -18.932 1.00 79.06 293 VAL A N 1
ATOM 2277 C CA . VAL A 1 293 ? 11.948 -6.604 -19.900 1.00 79.06 293 VAL A CA 1
ATOM 2278 C C . VAL A 1 293 ? 12.696 -6.317 -21.200 1.00 79.06 293 VAL A C 1
ATOM 2280 O O . VAL A 1 293 ? 13.117 -7.266 -21.849 1.00 79.06 293 VAL A O 1
ATOM 2283 N N . ASP A 1 294 ? 12.918 -5.050 -21.557 1.00 84.44 294 ASP A N 1
ATOM 2284 C CA . ASP A 1 294 ? 13.656 -4.672 -22.763 1.00 84.44 294 ASP A CA 1
ATOM 2285 C C . ASP A 1 294 ? 15.197 -4.826 -22.612 1.00 84.44 294 ASP A C 1
ATOM 2287 O O . ASP A 1 294 ? 15.900 -4.977 -23.612 1.00 84.44 294 ASP A O 1
ATOM 2291 N N . LEU A 1 295 ? 15.749 -4.879 -21.385 1.00 86.56 295 LEU A N 1
ATOM 2292 C CA . LEU A 1 295 ? 17.206 -4.974 -21.143 1.00 86.56 295 LEU A CA 1
ATOM 2293 C C . LEU A 1 295 ? 17.890 -6.233 -21.716 1.00 86.56 295 LEU A C 1
ATOM 2295 O O . LEU A 1 295 ? 18.950 -6.089 -22.327 1.00 86.56 295 LEU A O 1
ATOM 2299 N N . PRO A 1 296 ? 17.354 -7.464 -21.576 1.00 87.19 296 PRO A N 1
ATOM 2300 C CA . PRO A 1 296 ? 17.972 -8.655 -22.164 1.00 87.19 296 PRO A CA 1
ATOM 2301 C C . PRO A 1 296 ? 18.095 -8.575 -23.692 1.00 87.19 296 PRO A C 1
ATOM 2303 O O . PRO A 1 296 ? 19.000 -9.174 -24.272 1.00 87.19 296 PRO A O 1
ATOM 2306 N N . PHE A 1 297 ? 17.224 -7.805 -24.352 1.00 87.00 297 PHE A N 1
ATOM 2307 C CA . PHE A 1 297 ? 17.230 -7.651 -25.807 1.00 87.00 297 PHE A CA 1
ATOM 2308 C C . PHE A 1 297 ? 18.366 -6.765 -26.322 1.00 87.00 297 PHE A C 1
ATOM 2310 O O . PHE A 1 297 ? 18.682 -6.831 -27.509 1.00 87.00 297 PHE A O 1
ATOM 2317 N N . ILE A 1 298 ? 19.062 -6.034 -25.441 1.00 91.12 298 ILE A N 1
ATOM 2318 C CA . ILE A 1 298 ? 20.346 -5.397 -25.764 1.00 91.12 298 ILE A CA 1
ATOM 2319 C C . ILE A 1 298 ? 21.311 -6.431 -26.359 1.00 91.12 298 ILE A C 1
ATOM 2321 O O . ILE A 1 298 ? 21.976 -6.146 -27.352 1.00 91.12 298 ILE A O 1
ATOM 2325 N N . VAL A 1 299 ? 21.341 -7.653 -25.813 1.00 92.50 299 VAL A N 1
ATOM 2326 C CA . VAL A 1 299 ? 22.200 -8.736 -26.316 1.00 92.50 299 VAL A CA 1
ATOM 2327 C C . VAL A 1 299 ? 21.826 -9.115 -27.747 1.00 92.50 299 VAL A C 1
ATOM 2329 O O . VAL A 1 299 ? 22.715 -9.294 -28.571 1.00 92.50 299 VAL A O 1
ATOM 2332 N N . ILE A 1 300 ? 20.530 -9.177 -28.077 1.00 91.94 300 ILE A N 1
ATOM 2333 C CA . ILE A 1 300 ? 20.081 -9.460 -29.448 1.00 91.94 300 ILE A CA 1
ATOM 2334 C C . ILE A 1 300 ? 20.551 -8.358 -30.399 1.00 91.94 300 ILE A C 1
ATOM 2336 O O . ILE A 1 300 ? 21.109 -8.668 -31.448 1.00 91.94 300 ILE A O 1
ATOM 2340 N N . PHE A 1 301 ? 20.396 -7.083 -30.029 1.00 93.19 301 PHE A N 1
ATOM 2341 C CA . PHE A 1 301 ? 20.889 -5.986 -30.864 1.00 93.19 301 PHE A CA 1
ATOM 2342 C C . PHE A 1 301 ? 22.409 -6.048 -31.046 1.00 93.19 301 PHE A C 1
ATOM 2344 O O . PHE A 1 301 ? 22.874 -5.911 -32.172 1.00 93.19 301 PHE A O 1
ATOM 2351 N N . LEU A 1 302 ? 23.180 -6.327 -29.990 1.00 94.75 302 LEU A N 1
ATOM 2352 C CA . LEU A 1 302 ? 24.632 -6.499 -30.094 1.00 94.75 302 LEU A CA 1
ATOM 2353 C C . LEU A 1 302 ? 25.010 -7.671 -31.011 1.00 94.75 302 LEU A C 1
ATOM 2355 O O . LEU A 1 302 ? 25.889 -7.515 -31.853 1.00 94.75 302 LEU A O 1
ATOM 2359 N N . LEU A 1 303 ? 24.327 -8.815 -30.911 1.00 95.19 303 LEU A N 1
ATOM 2360 C CA . LEU A 1 303 ? 24.565 -9.965 -31.790 1.00 95.19 303 LEU A CA 1
ATOM 2361 C C . LEU A 1 303 ? 24.281 -9.631 -33.260 1.00 95.19 303 LEU A C 1
ATOM 2363 O O . LEU A 1 303 ? 25.079 -9.971 -34.129 1.00 95.19 303 LEU A O 1
ATOM 2367 N N . VAL A 1 304 ? 23.181 -8.927 -33.543 1.00 94.50 304 VAL A N 1
ATOM 2368 C CA . VAL A 1 304 ? 22.834 -8.512 -34.912 1.00 94.50 304 VAL A CA 1
ATOM 2369 C C . VAL A 1 304 ? 23.823 -7.468 -35.440 1.00 94.50 304 VAL A C 1
ATOM 2371 O O . VAL A 1 304 ? 24.223 -7.553 -36.599 1.00 94.50 304 VAL A O 1
ATOM 2374 N N . ILE A 1 305 ? 24.278 -6.524 -34.607 1.00 94.81 305 ILE A N 1
ATOM 2375 C CA . ILE A 1 305 ? 25.335 -5.569 -34.985 1.00 94.81 305 ILE A CA 1
ATOM 2376 C C . ILE A 1 305 ? 26.641 -6.309 -35.280 1.00 94.81 305 ILE A C 1
ATOM 2378 O O . ILE A 1 305 ? 27.289 -5.994 -36.269 1.00 94.81 305 ILE A O 1
ATOM 2382 N N . GLY A 1 306 ? 27.022 -7.299 -34.470 1.00 94.44 306 GLY A N 1
ATOM 2383 C CA . GLY A 1 306 ? 28.219 -8.105 -34.716 1.00 94.44 306 GLY A CA 1
ATOM 2384 C C . GLY A 1 306 ? 28.124 -8.918 -36.009 1.00 94.44 306 GLY A C 1
ATOM 2385 O O . GLY A 1 306 ? 29.100 -9.015 -36.744 1.00 94.44 306 GLY A O 1
ATOM 2386 N N . TYR A 1 307 ? 26.939 -9.450 -36.323 1.00 93.81 307 TYR A N 1
ATOM 2387 C CA . TYR A 1 307 ? 26.699 -10.199 -37.558 1.00 93.81 307 TYR A CA 1
ATOM 2388 C C . TYR A 1 307 ? 26.725 -9.313 -38.814 1.00 93.81 307 TYR A C 1
ATOM 2390 O O . TYR A 1 307 ? 27.313 -9.702 -39.817 1.00 93.81 307 TYR A O 1
ATOM 2398 N N . LEU A 1 308 ? 26.099 -8.130 -38.772 1.00 90.25 308 LEU A N 1
ATOM 2399 C CA . LEU A 1 308 ? 25.992 -7.233 -39.932 1.00 90.25 308 LEU A CA 1
ATOM 2400 C C . LEU A 1 308 ? 27.192 -6.288 -40.087 1.00 90.25 308 LEU A C 1
ATOM 2402 O O . LEU A 1 308 ? 27.616 -6.005 -41.201 1.00 90.25 308 LEU A O 1
ATOM 2406 N N . GLY A 1 309 ? 27.694 -5.756 -38.973 1.00 85.69 309 GLY A N 1
ATOM 2407 C CA . GLY A 1 309 ? 28.700 -4.693 -38.910 1.00 85.69 309 GLY A CA 1
ATOM 2408 C C . GLY A 1 309 ? 30.070 -5.141 -38.397 1.00 85.69 309 GLY A C 1
ATOM 2409 O O . GLY A 1 309 ? 30.951 -4.298 -38.228 1.00 85.69 309 GLY A O 1
ATOM 2410 N N . GLY A 1 310 ? 30.254 -6.433 -38.103 1.00 90.38 310 GLY A N 1
ATOM 2411 C CA . GLY A 1 310 ? 31.522 -7.002 -37.650 1.00 90.38 310 GLY A CA 1
ATOM 2412 C C . GLY A 1 310 ? 32.075 -6.296 -36.400 1.00 90.38 310 GLY A C 1
ATOM 2413 O O . GLY A 1 310 ? 31.431 -6.325 -35.347 1.00 90.38 310 GLY A O 1
ATOM 2414 N N . PRO A 1 311 ? 33.253 -5.645 -36.477 1.00 92.62 311 PRO A N 1
ATOM 2415 C CA . PRO A 1 311 ? 33.913 -5.043 -35.316 1.00 92.62 311 PRO A CA 1
ATOM 2416 C C . PRO A 1 311 ? 33.188 -3.812 -34.743 1.00 92.62 311 PRO A C 1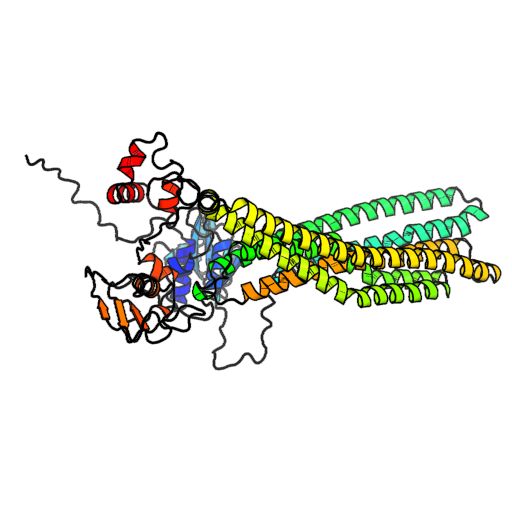
ATOM 2418 O O . PRO A 1 311 ? 33.454 -3.429 -33.603 1.00 92.62 311 PRO A O 1
ATOM 2421 N N . LEU A 1 312 ? 32.223 -3.223 -35.462 1.00 93.69 312 LEU A N 1
ATOM 2422 C CA . LEU A 1 312 ? 31.477 -2.042 -35.001 1.00 93.69 312 LEU A CA 1
ATOM 2423 C C . LEU A 1 312 ? 30.702 -2.274 -33.693 1.00 93.69 312 LEU A C 1
ATOM 2425 O O . LEU A 1 312 ? 30.465 -1.328 -32.939 1.00 93.69 312 LEU A O 1
ATOM 2429 N N . VAL A 1 313 ? 30.355 -3.529 -33.378 1.00 95.81 313 VAL A N 1
ATOM 2430 C CA . VAL A 1 313 ? 29.679 -3.902 -32.123 1.00 95.81 313 VAL A CA 1
ATOM 2431 C C . VAL A 1 313 ? 30.467 -3.492 -30.876 1.00 95.81 313 VAL A C 1
ATOM 2433 O O . VAL A 1 313 ? 29.863 -3.189 -29.847 1.00 95.81 313 VAL A O 1
ATOM 2436 N N . VAL A 1 314 ? 31.802 -3.425 -30.965 1.00 95.94 314 VAL A N 1
ATOM 2437 C CA . VAL A 1 314 ? 32.686 -3.076 -29.842 1.00 95.94 314 VAL A CA 1
ATOM 2438 C C . VAL A 1 314 ? 32.365 -1.686 -29.294 1.00 95.94 314 VAL A C 1
ATOM 2440 O O . VAL A 1 314 ? 32.391 -1.489 -28.081 1.00 95.94 314 VAL A O 1
ATOM 2443 N N . VAL A 1 315 ? 31.986 -0.739 -30.160 1.00 95.25 315 VAL A N 1
ATOM 2444 C CA . VAL A 1 315 ? 31.629 0.627 -29.747 1.00 95.25 315 VAL A CA 1
ATOM 2445 C C . VAL A 1 315 ? 30.424 0.608 -28.806 1.00 95.25 315 VAL A C 1
ATOM 2447 O O . VAL A 1 315 ? 30.481 1.161 -27.705 1.00 95.25 315 VAL A O 1
ATOM 2450 N N . ALA A 1 316 ? 29.343 -0.068 -29.206 1.00 93.19 316 ALA A N 1
ATOM 2451 C CA . ALA A 1 316 ? 28.140 -0.204 -28.388 1.00 93.19 316 ALA A CA 1
ATOM 2452 C C . ALA A 1 316 ? 28.415 -1.033 -27.121 1.00 93.19 316 ALA A C 1
ATOM 2454 O O . ALA A 1 316 ? 28.019 -0.638 -26.024 1.00 93.19 316 ALA A O 1
ATOM 2455 N N . ALA A 1 317 ? 29.151 -2.141 -27.256 1.00 94.81 317 ALA A N 1
ATOM 2456 C CA . ALA A 1 317 ? 29.521 -3.019 -26.150 1.00 94.81 317 ALA A CA 1
ATOM 2457 C C . ALA A 1 317 ? 30.395 -2.327 -25.089 1.00 94.81 317 ALA A C 1
ATOM 2459 O O . ALA A 1 317 ? 30.354 -2.736 -23.933 1.00 94.81 317 ALA A O 1
ATOM 2460 N N . LEU A 1 318 ? 31.141 -1.275 -25.447 1.00 95.75 318 LEU A N 1
ATOM 2461 C CA . LEU A 1 318 ? 31.906 -0.450 -24.509 1.00 95.75 318 LEU A CA 1
ATOM 2462 C C . LEU A 1 318 ? 31.051 0.663 -23.882 1.00 95.75 318 LEU A C 1
ATOM 2464 O O . LEU A 1 318 ? 31.113 0.888 -22.674 1.00 95.75 318 LEU A O 1
ATOM 2468 N N . CYS A 1 319 ? 30.232 1.354 -24.681 1.00 94.50 319 CYS A N 1
ATOM 2469 C CA . CYS A 1 319 ? 29.420 2.477 -24.201 1.00 94.50 319 CYS A CA 1
ATOM 2470 C C . CYS A 1 319 ? 28.345 2.039 -23.195 1.00 94.50 319 CYS A C 1
ATOM 2472 O O . CYS A 1 319 ? 28.101 2.740 -22.213 1.00 94.50 319 CYS A O 1
ATOM 2474 N N . ILE A 1 320 ? 27.723 0.873 -23.401 1.00 93.06 320 ILE A N 1
ATOM 2475 C CA . ILE A 1 320 ? 26.655 0.366 -22.526 1.00 93.06 320 ILE A CA 1
ATOM 2476 C C . ILE A 1 320 ? 27.150 0.169 -21.074 1.00 93.06 320 ILE A C 1
ATOM 2478 O O . ILE A 1 320 ? 26.555 0.764 -20.169 1.00 93.06 320 ILE A O 1
ATOM 2482 N N . PRO A 1 321 ? 28.242 -0.580 -20.803 1.00 93.06 321 PRO A N 1
ATOM 2483 C CA . PRO A 1 321 ? 28.813 -0.697 -19.462 1.00 93.06 321 PRO A CA 1
ATOM 2484 C C . PRO A 1 321 ? 29.214 0.638 -18.834 1.00 93.06 321 PRO A C 1
ATOM 2486 O O . PRO A 1 321 ? 29.030 0.799 -17.632 1.00 93.06 321 PRO A O 1
ATOM 2489 N N . LEU A 1 322 ? 29.727 1.601 -19.610 1.00 93.94 322 LEU A N 1
ATOM 2490 C CA . LEU A 1 322 ? 30.115 2.918 -19.087 1.00 93.94 322 LEU A CA 1
ATOM 2491 C C . LEU A 1 322 ? 28.912 3.695 -18.541 1.00 93.94 322 LEU A C 1
ATOM 2493 O O . LEU A 1 322 ? 28.985 4.269 -17.452 1.00 93.94 322 LEU A O 1
ATOM 2497 N N . VAL A 1 323 ? 27.783 3.668 -19.254 1.00 92.50 323 VAL A N 1
ATOM 2498 C CA . VAL A 1 323 ? 26.542 4.300 -18.784 1.00 92.50 323 VAL A CA 1
ATOM 2499 C C . VAL A 1 323 ? 25.991 3.580 -17.551 1.00 92.50 323 VAL A C 1
ATOM 2501 O O . VAL A 1 323 ? 25.586 4.236 -16.590 1.00 92.50 323 VAL A O 1
ATOM 2504 N N . ILE A 1 324 ? 26.012 2.241 -17.536 1.00 90.75 324 ILE A N 1
ATOM 2505 C CA . ILE A 1 324 ? 25.583 1.451 -16.370 1.00 90.75 324 ILE A CA 1
ATOM 2506 C C . ILE A 1 324 ? 26.469 1.761 -15.157 1.00 90.75 324 ILE A C 1
ATOM 2508 O O . ILE A 1 324 ? 25.952 1.985 -14.066 1.00 90.75 324 ILE A O 1
ATOM 2512 N N . LEU A 1 325 ? 27.789 1.832 -15.337 1.00 92.50 325 LEU A N 1
ATOM 2513 C CA . LEU A 1 325 ? 28.734 2.166 -14.274 1.00 92.50 325 LEU A CA 1
ATOM 2514 C C . LEU A 1 325 ? 28.447 3.552 -13.689 1.00 92.50 325 LEU A C 1
ATOM 2516 O O . LEU A 1 325 ? 28.385 3.698 -12.469 1.00 92.50 325 LEU A O 1
ATOM 2520 N N . TYR A 1 326 ? 28.208 4.554 -14.540 1.00 92.75 326 TYR A N 1
ATOM 2521 C CA . TYR A 1 326 ? 27.806 5.884 -14.084 1.00 92.75 326 TYR A CA 1
ATOM 2522 C C . TYR A 1 326 ? 26.514 5.833 -13.255 1.00 92.75 326 TYR A C 1
ATOM 2524 O O . TYR A 1 326 ? 26.467 6.403 -12.165 1.00 92.75 326 TYR A O 1
ATOM 2532 N N . ALA A 1 327 ? 25.496 5.100 -13.726 1.00 90.00 327 ALA A N 1
ATOM 2533 C CA . ALA A 1 327 ? 24.232 4.923 -13.010 1.00 90.00 327 ALA A CA 1
ATOM 2534 C C . ALA A 1 327 ? 24.416 4.251 -11.632 1.00 90.00 327 ALA A C 1
ATOM 2536 O O . ALA A 1 327 ? 23.760 4.642 -10.666 1.00 90.00 327 ALA A O 1
ATOM 2537 N N . LEU A 1 328 ? 25.338 3.288 -11.514 1.00 89.88 328 LEU A N 1
ATOM 2538 C CA . LEU A 1 328 ? 25.676 2.644 -10.240 1.00 89.88 328 LEU A CA 1
ATOM 2539 C C . LEU A 1 328 ? 26.397 3.600 -9.275 1.00 89.88 328 LEU A C 1
ATOM 2541 O O . LEU A 1 328 ? 26.089 3.611 -8.085 1.00 89.88 328 LEU A O 1
ATOM 2545 N N . ILE A 1 329 ? 27.316 4.438 -9.769 1.00 92.44 329 ILE A N 1
ATOM 2546 C CA . ILE A 1 329 ? 28.078 5.394 -8.941 1.00 92.44 329 ILE A CA 1
ATOM 2547 C C . ILE A 1 329 ? 27.147 6.401 -8.250 1.00 92.44 329 ILE A C 1
ATOM 2549 O O . ILE A 1 329 ? 27.289 6.686 -7.059 1.00 92.44 329 ILE A O 1
ATOM 2553 N N . ILE A 1 330 ? 26.168 6.938 -8.975 1.00 91.31 330 ILE A N 1
ATOM 2554 C CA . ILE A 1 330 ? 25.247 7.955 -8.444 1.00 91.31 330 ILE A CA 1
ATOM 2555 C C . ILE A 1 330 ? 24.132 7.374 -7.557 1.00 91.31 330 ILE A C 1
ATOM 2557 O O . ILE A 1 330 ? 23.415 8.131 -6.895 1.00 91.31 330 ILE A O 1
ATOM 2561 N N . GLN A 1 331 ? 23.959 6.048 -7.542 1.00 89.94 331 GLN A N 1
ATOM 2562 C CA . GLN A 1 331 ? 22.821 5.371 -6.916 1.00 89.94 331 GLN A CA 1
ATOM 2563 C C . GLN A 1 331 ? 22.704 5.689 -5.419 1.00 89.94 331 GLN A C 1
ATOM 2565 O O . GLN A 1 331 ? 21.599 5.867 -4.903 1.00 89.94 331 GLN A O 1
ATOM 2570 N N . GLU A 1 332 ? 23.834 5.816 -4.722 1.00 90.94 332 GLU A N 1
ATOM 2571 C CA . GLU A 1 332 ? 23.870 6.157 -3.298 1.00 90.94 332 GLU A CA 1
ATOM 2572 C C . GLU A 1 332 ? 23.362 7.579 -3.027 1.00 90.94 332 GLU A C 1
ATOM 2574 O O . GLU A 1 332 ? 22.567 7.811 -2.112 1.00 90.94 332 GLU A O 1
ATOM 2579 N N . ALA A 1 333 ? 23.798 8.542 -3.841 1.00 92.88 333 ALA A N 1
ATOM 2580 C CA . ALA A 1 333 ? 23.357 9.927 -3.731 1.00 92.88 333 ALA A CA 1
ATOM 2581 C C . ALA A 1 333 ? 21.857 10.046 -4.028 1.00 92.88 333 ALA A C 1
ATOM 2583 O O . ALA A 1 333 ? 21.139 10.760 -3.318 1.00 92.88 333 ALA A O 1
ATOM 2584 N N . LEU A 1 334 ? 21.380 9.296 -5.028 1.00 92.00 334 LEU A N 1
ATOM 2585 C CA . LEU A 1 334 ? 19.966 9.232 -5.362 1.00 92.00 334 LEU A CA 1
ATOM 2586 C C . LEU A 1 334 ? 19.151 8.635 -4.208 1.00 92.00 334 LEU A C 1
ATOM 2588 O O . LEU A 1 334 ? 18.170 9.247 -3.785 1.00 92.00 334 LEU A O 1
ATOM 2592 N N . ARG A 1 335 ? 19.593 7.510 -3.630 1.00 92.50 335 ARG A N 1
ATOM 2593 C CA . ARG A 1 335 ? 18.941 6.866 -2.478 1.00 92.50 335 ARG A CA 1
ATOM 2594 C C . ARG A 1 335 ? 18.763 7.831 -1.310 1.00 92.50 335 ARG A C 1
ATOM 2596 O O . ARG A 1 335 ? 17.647 7.980 -0.824 1.00 92.50 335 ARG A O 1
ATOM 2603 N N . LYS A 1 336 ? 19.833 8.528 -0.911 1.00 93.44 336 LYS A N 1
ATOM 2604 C CA . LYS A 1 336 ? 19.781 9.525 0.172 1.00 93.44 336 LYS A CA 1
ATOM 2605 C C . LYS A 1 336 ? 18.763 10.629 -0.116 1.00 93.44 336 LYS A C 1
ATOM 2607 O O . LYS A 1 336 ? 18.020 11.017 0.780 1.00 93.44 336 LYS A O 1
ATOM 2612 N N . SER A 1 337 ? 18.708 11.118 -1.358 1.00 93.50 337 SER A N 1
ATOM 2613 C CA . SER A 1 337 ? 17.753 12.166 -1.736 1.00 93.50 337 SER A CA 1
ATOM 2614 C C . SER A 1 337 ? 16.299 11.692 -1.702 1.00 93.50 337 SER A C 1
ATOM 2616 O O . SER A 1 337 ? 15.454 12.388 -1.146 1.00 93.50 337 SER A O 1
ATOM 2618 N N . VAL A 1 338 ? 16.019 10.487 -2.209 1.00 92.12 338 VAL A N 1
ATOM 2619 C CA . VAL A 1 338 ? 14.676 9.890 -2.196 1.00 92.12 338 VAL A CA 1
ATOM 2620 C C . VAL A 1 338 ? 14.209 9.628 -0.763 1.00 92.12 338 VAL A C 1
ATOM 2622 O O . VAL A 1 338 ? 13.073 9.949 -0.425 1.00 92.12 338 VAL A O 1
ATOM 2625 N N . GLU A 1 339 ? 15.081 9.101 0.099 1.00 92.25 339 GLU A N 1
ATOM 2626 C CA . GLU A 1 339 ? 14.747 8.835 1.501 1.00 92.25 339 GLU A CA 1
ATOM 2627 C C . GLU A 1 339 ? 14.473 10.125 2.293 1.00 92.25 339 GLU A C 1
ATOM 2629 O O . GLU A 1 339 ? 13.514 10.183 3.065 1.00 92.25 339 GLU A O 1
ATOM 2634 N N . ALA A 1 340 ? 15.263 11.182 2.075 1.00 93.69 340 ALA A N 1
ATOM 2635 C CA . ALA A 1 340 ? 15.032 12.484 2.699 1.00 93.69 340 ALA A CA 1
ATOM 2636 C C . ALA A 1 340 ? 13.679 13.088 2.280 1.00 93.69 340 ALA A C 1
ATOM 2638 O O . ALA A 1 340 ? 12.919 13.546 3.136 1.00 93.69 340 ALA A O 1
ATOM 2639 N N . THR A 1 341 ? 13.336 13.025 0.986 1.00 92.94 341 THR A N 1
ATOM 2640 C CA . THR A 1 341 ? 12.015 13.443 0.488 1.00 92.94 341 THR A CA 1
ATOM 2641 C C . THR A 1 341 ? 10.896 12.609 1.119 1.00 92.94 341 THR A C 1
ATOM 2643 O O . THR A 1 341 ? 9.907 13.182 1.575 1.00 92.94 341 THR A O 1
ATOM 2646 N N . PHE A 1 342 ? 11.053 11.283 1.213 1.00 90.81 342 PHE A N 1
ATOM 2647 C CA . PHE A 1 342 ? 10.049 10.388 1.801 1.00 90.81 342 PHE A CA 1
ATOM 2648 C C . PHE A 1 342 ? 9.770 10.721 3.276 1.00 90.81 342 PHE A C 1
ATOM 2650 O O . PHE A 1 342 ? 8.616 10.878 3.676 1.00 90.81 342 PHE A O 1
ATOM 2657 N N . ARG A 1 343 ? 10.821 10.906 4.088 1.00 91.31 343 ARG A N 1
ATOM 2658 C CA . ARG A 1 343 ? 10.688 11.262 5.513 1.00 91.31 343 ARG A CA 1
ATOM 2659 C C . ARG A 1 343 ? 10.016 12.623 5.711 1.00 91.31 343 ARG A C 1
ATOM 2661 O O . ARG A 1 343 ? 9.122 12.740 6.546 1.00 91.31 343 ARG A O 1
ATOM 2668 N N . ALA A 1 344 ? 10.407 13.630 4.931 1.00 93.12 344 ALA A N 1
ATOM 2669 C CA . ALA A 1 344 ? 9.805 14.960 5.005 1.00 93.12 344 ALA A CA 1
ATOM 2670 C C . ALA A 1 344 ? 8.339 14.957 4.535 1.00 93.12 344 ALA A C 1
ATOM 2672 O O . ALA A 1 344 ? 7.511 15.655 5.117 1.00 93.12 344 ALA A O 1
ATOM 2673 N N . SER A 1 345 ? 7.997 14.132 3.536 1.00 92.56 345 SER A N 1
ATOM 2674 C CA . SER A 1 345 ? 6.613 13.911 3.086 1.00 92.56 345 SER A CA 1
ATOM 2675 C C . SER A 1 345 ? 5.749 13.311 4.201 1.00 92.56 345 SER A C 1
ATOM 2677 O O . SER A 1 345 ? 4.681 13.843 4.508 1.00 92.56 345 SER A O 1
ATOM 2679 N N . ALA A 1 346 ? 6.245 12.277 4.891 1.00 91.12 346 ALA A N 1
ATOM 2680 C CA . ALA A 1 346 ? 5.552 11.676 6.031 1.00 91.12 346 ALA A CA 1
ATOM 2681 C C . ALA A 1 346 ? 5.355 12.672 7.191 1.00 91.12 346 ALA A C 1
ATOM 2683 O O . ALA A 1 346 ? 4.266 12.740 7.759 1.00 91.12 346 ALA A O 1
ATOM 2684 N N . GLN A 1 347 ? 6.368 13.487 7.512 1.00 93.75 347 GLN A N 1
ATOM 2685 C CA . GLN A 1 347 ? 6.254 14.544 8.529 1.00 93.75 347 GLN A CA 1
ATOM 2686 C C . GLN A 1 347 ? 5.249 15.627 8.131 1.00 93.75 347 GLN A C 1
ATOM 2688 O O . GLN A 1 347 ? 4.462 16.073 8.961 1.00 93.75 347 GLN A O 1
ATOM 2693 N N . LYS A 1 348 ? 5.239 16.027 6.856 1.00 95.00 348 LYS A N 1
ATOM 2694 C CA . LYS A 1 348 ? 4.274 16.992 6.324 1.00 95.00 348 LYS A CA 1
ATOM 2695 C C . LYS A 1 348 ? 2.842 16.463 6.418 1.00 95.00 348 LYS A C 1
ATOM 2697 O O . LYS A 1 348 ? 1.949 17.207 6.807 1.00 95.00 348 LYS A O 1
ATOM 2702 N N . ALA A 1 349 ? 2.626 15.186 6.104 1.00 94.19 349 ALA A N 1
ATOM 2703 C CA . ALA A 1 349 ? 1.322 14.544 6.248 1.00 94.19 349 ALA A CA 1
ATOM 2704 C C . ALA A 1 349 ? 0.883 14.431 7.718 1.00 94.19 349 ALA A C 1
ATOM 2706 O O . ALA A 1 349 ? -0.278 14.685 8.025 1.00 94.19 349 ALA A O 1
ATOM 2707 N N . ALA A 1 350 ? 1.804 14.108 8.632 1.00 93.50 350 ALA A N 1
ATOM 2708 C CA . ALA A 1 350 ? 1.529 14.118 10.068 1.00 93.50 350 ALA A CA 1
ATOM 2709 C C . ALA A 1 350 ? 1.103 15.508 10.557 1.00 93.50 350 ALA A C 1
ATOM 2711 O O . ALA A 1 350 ? 0.055 15.627 11.184 1.00 93.50 350 ALA A O 1
ATOM 2712 N N . LEU A 1 351 ? 1.866 16.548 10.196 1.00 95.31 351 LEU A N 1
ATOM 2713 C CA . LEU A 1 351 ? 1.560 17.935 10.542 1.00 95.31 351 LEU A CA 1
ATOM 2714 C C . LEU A 1 351 ? 0.196 18.367 9.993 1.00 95.31 351 LEU A C 1
ATOM 2716 O O . LEU A 1 351 ? -0.536 19.061 10.689 1.00 95.31 351 LEU A O 1
ATOM 2720 N N . LEU A 1 352 ? -0.155 17.957 8.767 1.00 94.88 352 LEU A N 1
ATOM 2721 C CA . LEU A 1 352 ? -1.461 18.254 8.176 1.00 94.88 352 LEU A CA 1
ATOM 2722 C C . LEU A 1 352 ? -2.594 17.676 9.022 1.00 94.88 352 LEU A C 1
ATOM 2724 O O . LEU A 1 352 ? -3.504 18.404 9.399 1.00 94.88 352 LEU A O 1
ATOM 2728 N N . VAL A 1 353 ? -2.523 16.377 9.325 1.00 92.94 353 VAL A N 1
ATOM 2729 C CA . VAL A 1 353 ? -3.563 15.694 10.101 1.00 92.94 353 VAL A CA 1
ATOM 2730 C C . VAL A 1 353 ? -3.660 16.283 11.503 1.00 92.94 353 VAL A C 1
ATOM 2732 O O . VAL A 1 353 ? -4.764 16.570 11.947 1.00 92.94 353 VAL A O 1
ATOM 2735 N N . GLU A 1 354 ? -2.537 16.533 12.177 1.00 92.06 354 GLU A N 1
ATOM 2736 C CA . GLU A 1 354 ? -2.508 17.174 13.498 1.00 92.06 354 GLU A CA 1
ATOM 2737 C C . GLU A 1 354 ? -3.129 18.580 13.467 1.00 92.06 354 GLU A C 1
ATOM 2739 O O . GLU A 1 354 ? -3.964 18.906 14.307 1.00 92.06 354 GLU A O 1
ATOM 2744 N N . SER A 1 355 ? -2.789 19.386 12.454 1.00 93.31 355 SER A N 1
ATOM 2745 C CA . SER A 1 355 ? -3.296 20.758 12.317 1.00 93.31 355 SER A CA 1
ATOM 2746 C C . SER A 1 355 ? -4.790 20.805 12.001 1.00 93.31 355 SER A C 1
ATOM 2748 O O . SER A 1 355 ? -5.476 21.693 12.492 1.00 93.31 355 SER A O 1
ATOM 2750 N N . LEU A 1 356 ? -5.300 19.870 11.191 1.00 91.69 356 LEU A N 1
ATOM 2751 C CA . LEU A 1 356 ? -6.729 19.781 10.874 1.00 91.69 356 LEU A CA 1
ATOM 2752 C C . LEU A 1 356 ? -7.531 19.233 12.060 1.00 91.69 356 LEU A C 1
ATOM 2754 O O . LEU A 1 356 ? -8.554 19.798 12.422 1.00 91.69 356 LEU A O 1
ATOM 2758 N N . THR A 1 357 ? -7.024 18.184 12.712 1.00 89.12 357 THR A N 1
ATOM 2759 C CA . THR A 1 357 ? -7.669 17.554 13.878 1.00 89.12 357 THR A CA 1
ATOM 2760 C C . THR A 1 357 ? -7.735 18.507 15.074 1.00 89.12 357 THR A C 1
ATOM 2762 O O . THR A 1 357 ? -8.671 18.428 15.866 1.00 89.12 357 THR A O 1
ATOM 2765 N N . GLY A 1 358 ? -6.737 19.385 15.221 1.00 90.81 358 GLY A N 1
ATOM 2766 C CA . GLY A 1 358 ? -6.642 20.388 16.283 1.00 90.81 358 GLY A CA 1
ATOM 2767 C C . GLY A 1 358 ? -6.913 21.816 15.813 1.00 90.81 358 GLY A C 1
ATOM 2768 O O . GLY A 1 358 ? -6.418 22.748 16.445 1.00 90.81 358 GLY A O 1
ATOM 2769 N N . VAL A 1 359 ? -7.636 22.013 14.703 1.00 93.19 359 VAL A N 1
ATOM 2770 C CA . VAL A 1 359 ? -7.794 23.340 14.081 1.00 93.19 359 VAL A CA 1
ATOM 2771 C C . VAL A 1 359 ? -8.399 24.367 15.039 1.00 93.19 359 VAL A C 1
ATOM 2773 O O . VAL A 1 359 ? -7.946 25.508 15.077 1.00 93.19 359 VAL A O 1
ATOM 2776 N N . GLU A 1 360 ? -9.357 23.960 15.866 1.00 91.62 360 GLU A N 1
ATOM 2777 C CA . GLU A 1 360 ? -9.977 24.811 16.883 1.00 91.62 360 GLU A CA 1
ATOM 2778 C C . GLU A 1 360 ? -8.944 25.293 17.914 1.00 91.62 360 GLU A C 1
ATOM 2780 O O . GLU A 1 360 ? -8.785 26.494 18.137 1.00 91.62 360 GLU A O 1
ATOM 2785 N N . THR A 1 361 ? -8.135 24.376 18.452 1.00 94.88 361 THR A N 1
ATOM 2786 C CA . THR A 1 361 ? -7.017 24.698 19.352 1.00 94.88 361 THR A CA 1
ATOM 2787 C C . THR A 1 361 ? -6.025 25.658 18.700 1.00 94.88 361 THR A C 1
ATOM 2789 O O . THR A 1 361 ? -5.561 26.605 19.334 1.00 94.88 361 THR A O 1
ATOM 2792 N N . VAL A 1 362 ? -5.707 25.455 17.419 1.00 95.81 362 VAL A N 1
ATOM 2793 C CA . VAL A 1 362 ? -4.807 26.340 16.667 1.00 95.81 362 VAL A CA 1
ATOM 2794 C C . VAL A 1 362 ? -5.367 27.757 16.583 1.00 95.81 362 VAL A C 1
ATOM 2796 O O . VAL A 1 362 ? -4.612 28.706 16.804 1.00 95.81 362 VAL A O 1
ATOM 2799 N N . ARG A 1 363 ? -6.672 27.898 16.312 1.00 94.94 363 ARG A N 1
ATOM 2800 C CA . ARG A 1 363 ? -7.369 29.193 16.269 1.00 94.94 363 ARG A CA 1
ATOM 2801 C C . ARG A 1 363 ? -7.362 29.880 17.629 1.00 94.94 363 ARG A C 1
ATOM 2803 O O . ARG A 1 363 ? -7.011 31.053 17.709 1.00 94.94 363 ARG A O 1
ATOM 2810 N N . HIS A 1 364 ? -7.692 29.158 18.700 1.00 96.62 364 HIS A N 1
ATOM 2811 C CA . HIS A 1 364 ? -7.704 29.723 20.053 1.00 96.62 364 HIS A CA 1
ATOM 2812 C C . HIS A 1 364 ? -6.325 30.183 20.525 1.00 96.62 364 HIS A C 1
ATOM 2814 O O . HIS A 1 364 ? -6.218 31.193 21.216 1.00 96.62 364 HIS A O 1
ATOM 2820 N N . LEU A 1 365 ? -5.269 29.465 20.142 1.00 96.56 365 LEU A N 1
ATOM 2821 C CA . LEU A 1 365 ? -3.895 29.808 20.504 1.00 96.56 365 LEU A CA 1
ATOM 2822 C C . LEU A 1 365 ? -3.253 30.846 19.567 1.00 96.56 365 LEU A C 1
ATOM 2824 O O . LEU A 1 365 ? -2.136 31.282 19.844 1.00 96.56 365 LEU A O 1
ATOM 2828 N N . GLY A 1 366 ? -3.897 31.214 18.451 1.00 95.94 366 GLY A N 1
ATOM 2829 C CA . GLY A 1 366 ? -3.293 32.063 17.414 1.00 95.94 366 GLY A CA 1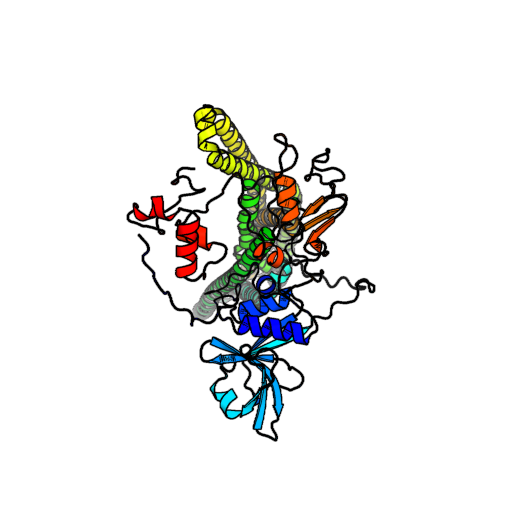
ATOM 2830 C C . GLY A 1 366 ? -2.026 31.449 16.800 1.00 95.94 366 GLY A C 1
ATOM 2831 O O . GLY A 1 366 ? -1.078 32.153 16.438 1.00 95.94 366 GLY A O 1
ATOM 2832 N N . ALA A 1 367 ? -1.954 30.114 16.760 1.00 96.50 367 ALA A N 1
ATOM 2833 C CA . ALA A 1 367 ? -0.751 29.365 16.402 1.00 96.50 367 ALA A CA 1
ATOM 2834 C C . ALA A 1 367 ? -0.588 29.148 14.884 1.00 96.50 367 ALA A C 1
ATOM 2836 O O . ALA A 1 367 ? 0.341 28.446 14.463 1.00 96.50 367 ALA A O 1
ATOM 2837 N N . GLU A 1 368 ? -1.440 29.753 14.044 1.00 96.69 368 GLU A N 1
ATOM 2838 C CA . GLU A 1 368 ? -1.434 29.556 12.589 1.00 96.69 368 GLU A CA 1
ATOM 2839 C C . GLU A 1 368 ? -0.066 29.871 11.983 1.00 96.69 368 GLU A C 1
ATOM 2841 O O . GLU A 1 368 ? 0.468 29.083 11.207 1.00 96.69 368 GLU A O 1
ATOM 2846 N N . SER A 1 369 ? 0.552 30.984 12.392 1.00 97.06 369 SER A N 1
ATOM 2847 C CA . SER A 1 369 ? 1.861 31.408 11.875 1.00 97.06 369 SER A CA 1
ATOM 2848 C C . SER A 1 369 ? 2.973 30.399 12.186 1.00 97.06 369 SER A C 1
ATOM 2850 O O . SER A 1 369 ? 3.877 30.182 11.375 1.00 97.06 369 SER A O 1
ATOM 2852 N N . ALA A 1 370 ? 2.921 29.761 13.359 1.00 96.00 370 ALA A N 1
ATOM 2853 C CA . ALA A 1 370 ? 3.920 28.781 13.773 1.00 96.00 370 ALA A CA 1
ATOM 2854 C C . ALA A 1 370 ? 3.794 27.479 12.968 1.00 96.00 370 ALA A C 1
ATOM 2856 O O . ALA A 1 370 ? 4.803 26.933 12.509 1.00 96.00 370 ALA A O 1
ATOM 2857 N N . LEU A 1 371 ? 2.564 26.999 12.764 1.00 96.62 371 LEU A N 1
ATOM 2858 C CA . LEU A 1 371 ? 2.295 25.813 11.950 1.00 96.62 371 LEU A CA 1
ATOM 2859 C C . LEU A 1 371 ? 2.563 26.068 10.466 1.00 96.62 371 LEU A C 1
ATOM 2861 O O . LEU A 1 371 ? 3.203 25.238 9.822 1.00 96.62 371 LEU A O 1
ATOM 2865 N N . GLN A 1 372 ? 2.187 27.241 9.952 1.00 97.06 372 GLN A N 1
ATOM 2866 C CA . GLN A 1 372 ? 2.499 27.683 8.594 1.00 97.06 372 GLN A CA 1
ATOM 2867 C C . GLN A 1 372 ? 4.013 27.675 8.348 1.00 97.06 372 GLN A C 1
ATOM 2869 O O . GLN A 1 372 ? 4.476 27.099 7.366 1.00 97.06 372 GLN A O 1
ATOM 2874 N N . ARG A 1 373 ? 4.816 28.216 9.276 1.00 97.81 373 ARG A N 1
ATOM 2875 C CA . ARG A 1 373 ? 6.283 28.180 9.163 1.00 97.81 373 ARG A CA 1
ATOM 2876 C C . ARG A 1 373 ? 6.823 26.748 9.119 1.00 97.81 373 ARG A C 1
ATOM 2878 O O . ARG A 1 373 ? 7.690 26.456 8.297 1.00 97.81 373 ARG A O 1
ATOM 2885 N N . LYS A 1 374 ? 6.328 25.844 9.974 1.00 96.94 374 LYS A N 1
ATOM 2886 C CA . LYS A 1 374 ? 6.725 24.421 9.940 1.00 96.94 374 LYS A CA 1
ATOM 2887 C C . LYS A 1 374 ? 6.346 23.768 8.606 1.00 96.94 374 LYS A C 1
ATOM 2889 O O . LYS A 1 374 ? 7.151 23.041 8.025 1.00 96.94 374 LYS A O 1
ATOM 2894 N N . TRP A 1 375 ? 5.149 24.054 8.098 1.00 97.25 375 TRP A N 1
ATOM 2895 C CA . TRP A 1 375 ? 4.670 23.565 6.807 1.00 97.25 375 TRP A CA 1
ATOM 2896 C C . TRP A 1 375 ? 5.546 24.038 5.643 1.00 97.25 375 TRP A C 1
ATOM 2898 O O . TRP A 1 375 ? 5.926 23.238 4.780 1.00 97.25 375 TRP A O 1
ATOM 2908 N N . GLU A 1 376 ? 5.902 25.321 5.629 1.00 97.88 376 GLU A N 1
ATOM 2909 C CA . GLU A 1 376 ? 6.791 25.922 4.636 1.00 97.88 376 GLU A CA 1
ATOM 2910 C C . GLU A 1 376 ? 8.200 25.332 4.708 1.00 97.88 376 GLU A C 1
ATOM 2912 O O . GLU A 1 376 ? 8.764 24.992 3.671 1.00 97.88 376 GLU A O 1
ATOM 2917 N N . GLN A 1 377 ? 8.746 25.115 5.908 1.00 97.50 377 GLN A N 1
ATOM 2918 C CA . GLN A 1 377 ? 10.047 24.464 6.095 1.00 97.50 377 GLN A CA 1
ATOM 2919 C C . GLN A 1 377 ? 10.057 23.029 5.556 1.00 97.50 377 GLN A C 1
ATOM 2921 O O . GLN A 1 377 ? 10.961 22.664 4.804 1.00 97.50 377 GLN A O 1
ATOM 2926 N N . LEU A 1 378 ? 9.040 22.223 5.882 1.00 97.19 378 LEU A N 1
ATOM 2927 C CA . LEU A 1 378 ? 8.912 20.854 5.370 1.00 97.19 378 LEU A CA 1
ATOM 2928 C C . LEU A 1 378 ? 8.730 20.839 3.848 1.00 97.19 378 LEU A C 1
ATOM 2930 O O . LEU A 1 378 ? 9.353 20.037 3.153 1.00 97.19 378 LEU A O 1
ATOM 2934 N N . THR A 1 379 ? 7.926 21.759 3.314 1.00 97.69 379 THR A N 1
ATOM 2935 C CA . THR A 1 379 ? 7.722 21.908 1.867 1.00 97.69 379 THR A CA 1
ATOM 2936 C C . THR A 1 379 ? 9.011 22.340 1.166 1.00 97.69 379 THR A C 1
ATOM 2938 O O . THR A 1 379 ? 9.360 21.770 0.133 1.00 97.69 379 THR A O 1
ATOM 2941 N N . GLY A 1 380 ? 9.764 23.272 1.751 1.00 97.38 380 GLY A N 1
ATOM 2942 C CA . GLY A 1 380 ? 11.082 23.682 1.278 1.00 97.38 380 GLY A CA 1
ATOM 2943 C C . GLY A 1 380 ? 12.081 22.525 1.287 1.00 97.38 380 GLY A C 1
ATOM 2944 O O . GLY A 1 380 ? 12.793 22.328 0.305 1.00 97.38 380 GLY A O 1
ATOM 2945 N N . HIS A 1 381 ? 12.084 21.696 2.336 1.00 96.38 381 HIS A N 1
ATOM 2946 C CA . HIS A 1 381 ? 12.945 20.515 2.419 1.00 96.38 381 HIS A CA 1
ATOM 2947 C C . HIS A 1 381 ? 12.604 19.478 1.339 1.00 96.38 381 HIS A C 1
ATOM 2949 O O . HIS A 1 381 ? 13.498 18.966 0.661 1.00 96.38 381 HIS A O 1
ATOM 2955 N N . ILE A 1 382 ? 11.310 19.213 1.120 1.00 96.12 382 ILE A N 1
ATOM 2956 C CA . ILE A 1 382 ? 10.828 18.349 0.033 1.00 96.12 382 ILE A CA 1
ATOM 2957 C C . ILE A 1 382 ? 11.268 18.906 -1.324 1.00 96.12 382 ILE A C 1
ATOM 2959 O O . ILE A 1 382 ? 11.770 18.146 -2.150 1.00 96.12 382 ILE A O 1
ATOM 2963 N N . ALA A 1 383 ? 11.130 20.214 -1.553 1.00 97.00 383 ALA A N 1
ATOM 2964 C CA . ALA A 1 383 ? 11.518 20.852 -2.807 1.00 97.00 383 ALA A CA 1
ATOM 2965 C C . ALA A 1 383 ? 13.035 20.775 -3.055 1.00 97.00 383 ALA A C 1
ATOM 2967 O O . ALA A 1 383 ? 13.456 20.418 -4.153 1.00 97.00 383 ALA A O 1
ATOM 2968 N N . GLN A 1 384 ? 13.860 21.040 -2.037 1.00 96.69 384 GLN A N 1
ATOM 2969 C CA . GLN A 1 384 ? 15.323 20.980 -2.133 1.00 96.69 384 GLN A CA 1
ATOM 2970 C C . GLN A 1 384 ? 15.821 19.564 -2.450 1.00 96.69 384 GLN A C 1
ATOM 2972 O O . GLN A 1 384 ? 16.579 19.363 -3.404 1.00 96.69 384 GLN A O 1
ATOM 2977 N N . TRP A 1 385 ? 15.377 18.560 -1.688 1.00 95.12 385 TRP A N 1
ATOM 2978 C CA . TRP A 1 385 ? 15.775 17.169 -1.928 1.00 95.12 385 TRP A CA 1
ATOM 2979 C C . TRP A 1 385 ? 15.141 16.583 -3.187 1.00 95.12 385 TRP A C 1
ATOM 2981 O O . TRP A 1 385 ? 15.801 15.830 -3.903 1.00 95.12 385 TRP A O 1
ATOM 2991 N N . GLY A 1 386 ? 13.909 16.980 -3.509 1.00 92.75 386 GLY A N 1
ATOM 2992 C CA . GLY A 1 386 ? 13.233 16.617 -4.750 1.00 92.75 386 GLY A CA 1
ATOM 2993 C C . GLY A 1 386 ? 13.963 17.158 -5.980 1.00 92.75 386 GLY A C 1
ATOM 2994 O O . GLY A 1 386 ? 14.180 16.414 -6.937 1.00 92.75 386 GLY A O 1
ATOM 2995 N N . LEU A 1 387 ? 14.432 18.411 -5.936 1.00 94.75 387 LEU A N 1
ATOM 2996 C CA . LEU A 1 387 ? 15.277 18.984 -6.984 1.00 94.75 387 LEU A CA 1
ATOM 2997 C C . LEU A 1 387 ? 16.599 18.220 -7.103 1.00 94.75 387 LEU A C 1
ATOM 2999 O O . LEU A 1 387 ? 16.994 17.874 -8.212 1.00 94.75 387 LEU A O 1
ATOM 3003 N N . LYS A 1 388 ? 17.257 17.896 -5.983 1.00 93.81 388 LYS A N 1
ATOM 3004 C CA . LYS A 1 388 ? 18.493 17.098 -5.990 1.00 93.81 388 LYS A CA 1
ATOM 3005 C C . LYS A 1 388 ? 18.283 15.713 -6.614 1.00 93.81 388 LYS A C 1
ATOM 3007 O O . LYS A 1 388 ? 19.076 15.310 -7.459 1.00 93.81 388 LYS A O 1
ATOM 3012 N N . SER A 1 389 ? 17.200 15.021 -6.258 1.00 91.75 389 SER A N 1
ATOM 3013 C CA . SER A 1 389 ? 16.807 13.735 -6.853 1.00 91.75 389 SER A CA 1
ATOM 3014 C C . SER A 1 389 ? 16.567 13.858 -8.364 1.00 91.75 389 SER A C 1
ATOM 3016 O O . SER A 1 389 ? 17.080 13.059 -9.154 1.00 91.75 389 SER A O 1
ATOM 3018 N N . ARG A 1 390 ? 15.866 14.917 -8.797 1.00 91.38 390 ARG A N 1
ATOM 3019 C CA . ARG A 1 390 ? 15.639 15.212 -10.219 1.00 91.38 390 ARG A CA 1
ATOM 3020 C C . ARG A 1 390 ? 16.944 15.510 -10.961 1.00 91.38 390 ARG A C 1
ATOM 3022 O O . ARG A 1 390 ? 17.142 14.983 -12.043 1.00 91.38 390 ARG A O 1
ATOM 3029 N N . LEU A 1 391 ? 17.850 16.307 -10.398 1.00 92.81 391 LEU A N 1
ATOM 3030 C CA . LEU A 1 391 ? 19.134 16.619 -11.036 1.00 92.81 391 LEU A CA 1
ATOM 3031 C C . LEU A 1 391 ? 20.013 15.371 -11.196 1.00 92.81 391 LEU A C 1
ATOM 3033 O O . LEU A 1 391 ? 20.563 15.159 -12.274 1.00 92.81 391 LEU A O 1
ATOM 3037 N N . ILE A 1 392 ? 20.100 14.526 -10.163 1.00 91.50 392 ILE A N 1
ATOM 3038 C CA . ILE A 1 392 ? 20.865 13.266 -10.204 1.00 91.50 392 ILE A CA 1
ATOM 3039 C C . ILE A 1 392 ? 20.260 12.283 -11.221 1.00 91.50 392 ILE A C 1
ATOM 3041 O O . ILE A 1 392 ? 20.971 11.643 -11.991 1.00 91.50 392 ILE A O 1
ATOM 3045 N N . SER A 1 393 ? 18.934 12.154 -11.259 1.00 89.50 393 SER A N 1
ATOM 3046 C CA . SER A 1 393 ? 18.282 11.263 -12.228 1.00 89.50 393 SER A CA 1
ATOM 3047 C C . SER A 1 393 ? 18.404 11.779 -13.664 1.00 89.50 393 SER A C 1
ATOM 3049 O O . SER A 1 393 ? 18.799 11.020 -14.550 1.00 89.50 393 SER A O 1
ATOM 3051 N N . SER A 1 394 ? 18.178 13.076 -13.893 1.00 91.06 394 SER A N 1
ATOM 3052 C CA . SER A 1 394 ? 18.355 13.706 -15.205 1.00 91.06 394 SER A CA 1
ATOM 3053 C C . SER A 1 394 ? 19.798 13.639 -15.705 1.00 91.06 394 SER A C 1
ATOM 3055 O O . SER A 1 394 ? 20.005 13.460 -16.904 1.00 91.06 394 SER A O 1
ATOM 3057 N N . SER A 1 395 ? 20.809 13.729 -14.828 1.00 92.50 395 SER A N 1
ATOM 3058 C CA . SER A 1 395 ? 22.209 13.599 -15.256 1.00 92.50 395 SER A CA 1
ATOM 3059 C C . SER A 1 395 ? 22.488 12.227 -15.871 1.00 92.50 395 SER A C 1
ATOM 3061 O O . SER A 1 395 ? 23.198 12.138 -16.864 1.00 92.50 395 SER A O 1
ATOM 3063 N N . THR A 1 396 ? 21.860 11.170 -15.357 1.00 89.50 396 THR A N 1
ATOM 3064 C CA . THR A 1 396 ? 21.964 9.808 -15.908 1.00 89.50 396 THR A CA 1
ATOM 3065 C C . THR A 1 396 ? 21.381 9.711 -17.311 1.00 89.50 396 THR A C 1
ATOM 3067 O O . THR A 1 396 ? 22.005 9.127 -18.194 1.00 89.50 396 THR A O 1
ATOM 3070 N N . VAL A 1 397 ? 20.200 10.303 -17.531 1.00 90.38 397 VAL A N 1
ATOM 3071 C CA . VAL A 1 397 ? 19.561 10.348 -18.856 1.00 90.38 397 VAL A CA 1
ATOM 3072 C C . VAL A 1 397 ? 20.451 11.107 -19.839 1.00 90.38 397 VAL A C 1
ATOM 3074 O O . VAL A 1 397 ? 20.710 10.621 -20.936 1.00 90.38 397 VAL A O 1
ATOM 3077 N N . ASN A 1 398 ? 20.977 12.262 -19.427 1.00 92.88 398 ASN A N 1
ATOM 3078 C CA . ASN A 1 398 ? 21.849 13.085 -20.263 1.00 92.88 398 ASN A CA 1
ATOM 3079 C C . ASN A 1 398 ? 23.172 12.381 -20.596 1.00 92.88 398 ASN A C 1
ATOM 3081 O O . ASN A 1 398 ? 23.610 12.426 -21.742 1.00 92.88 398 ASN A O 1
ATOM 3085 N N . VAL A 1 399 ? 23.786 11.686 -19.633 1.00 93.44 399 VAL A N 1
ATOM 3086 C CA . VAL A 1 399 ? 24.990 10.872 -19.869 1.00 93.44 399 VAL A CA 1
ATOM 3087 C C . VAL A 1 399 ? 24.687 9.723 -20.834 1.00 93.44 399 VAL A C 1
ATOM 3089 O O . VAL A 1 399 ? 25.459 9.491 -21.760 1.00 93.44 399 VAL A O 1
ATOM 3092 N N . ALA A 1 400 ? 23.547 9.043 -20.686 1.00 92.00 400 ALA A N 1
ATOM 3093 C CA . ALA A 1 400 ? 23.136 7.989 -21.612 1.00 92.00 400 ALA A CA 1
ATOM 3094 C C . ALA A 1 400 ? 22.936 8.515 -23.044 1.00 92.00 400 ALA A C 1
ATOM 3096 O O . ALA A 1 400 ? 23.427 7.902 -23.991 1.00 92.00 400 ALA A O 1
ATOM 3097 N N . LEU A 1 401 ? 22.273 9.667 -23.203 1.00 93.31 401 LEU A N 1
ATOM 3098 C CA . LEU A 1 401 ? 22.087 10.332 -24.499 1.00 93.31 401 LEU A CA 1
ATOM 3099 C C . LEU A 1 401 ? 23.420 10.773 -25.115 1.00 93.31 401 LEU A C 1
ATOM 3101 O O . LEU A 1 401 ? 23.636 10.583 -26.311 1.00 93.31 401 LEU A O 1
ATOM 3105 N N . PHE A 1 402 ? 24.337 11.304 -24.303 1.00 95.12 402 PHE A N 1
ATOM 3106 C CA . PHE A 1 402 ? 25.681 11.660 -24.749 1.00 95.12 402 PHE A CA 1
ATOM 3107 C C . PHE A 1 402 ? 26.426 10.441 -25.304 1.00 95.12 402 PHE A C 1
ATOM 3109 O O . PHE A 1 402 ? 26.906 10.484 -26.436 1.00 95.12 402 PHE A O 1
ATOM 3116 N N . PHE A 1 403 ? 26.465 9.330 -24.559 1.00 95.06 403 PHE A N 1
ATOM 3117 C CA . PHE A 1 403 ? 27.100 8.094 -25.024 1.00 95.06 403 PHE A CA 1
ATOM 3118 C C . PHE A 1 403 ? 26.382 7.474 -26.225 1.00 95.06 403 PHE A C 1
ATOM 3120 O O . PHE A 1 403 ? 27.038 6.886 -27.078 1.00 95.06 403 PHE A O 1
ATOM 3127 N N . GLN A 1 404 ? 25.061 7.630 -26.341 1.00 94.38 404 GLN A N 1
ATOM 3128 C CA . GLN A 1 404 ? 24.313 7.183 -27.515 1.00 94.38 404 GLN A CA 1
ATOM 3129 C C . GLN A 1 404 ? 24.736 7.955 -28.771 1.00 94.38 404 GLN A C 1
ATOM 3131 O O . GLN A 1 404 ? 25.046 7.339 -29.789 1.00 94.38 404 GLN A O 1
ATOM 3136 N N . GLN A 1 405 ? 24.780 9.288 -28.701 1.00 94.88 405 GLN A N 1
ATOM 3137 C CA . GLN A 1 405 ? 25.231 10.128 -29.814 1.00 94.88 405 GLN A CA 1
ATOM 3138 C C . GLN A 1 405 ? 26.705 9.868 -30.147 1.00 94.88 405 GLN A C 1
ATOM 3140 O O . GLN A 1 405 ? 27.061 9.733 -31.316 1.00 94.88 405 GLN A O 1
ATOM 3145 N N . PHE A 1 406 ? 27.554 9.740 -29.124 1.00 96.06 406 PHE A N 1
ATOM 3146 C C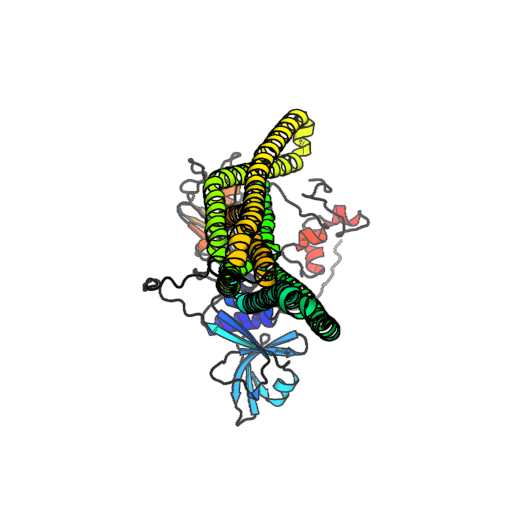A . PHE A 1 406 ? 28.964 9.402 -29.293 1.00 96.06 406 PHE A CA 1
ATOM 3147 C C . PHE A 1 406 ? 29.139 8.054 -29.999 1.00 96.06 406 PHE A C 1
ATOM 3149 O O . PHE A 1 406 ? 29.881 7.971 -30.975 1.00 96.06 406 PHE A O 1
ATOM 3156 N N . ALA A 1 407 ? 28.417 7.016 -29.564 1.00 95.31 407 ALA A N 1
ATOM 3157 C CA . ALA A 1 407 ? 28.467 5.696 -30.181 1.00 95.31 407 ALA A CA 1
ATOM 3158 C C . ALA A 1 407 ? 28.030 5.740 -31.651 1.00 95.31 407 ALA A C 1
ATOM 3160 O O . ALA A 1 407 ? 28.688 5.139 -32.493 1.00 95.31 407 ALA A O 1
ATOM 3161 N N . GLN A 1 408 ? 26.970 6.485 -31.985 1.00 94.88 408 GLN A N 1
ATOM 3162 C CA . GLN A 1 408 ? 26.527 6.648 -33.374 1.00 94.88 408 GLN A CA 1
ATOM 3163 C C . GLN A 1 408 ? 27.609 7.289 -34.251 1.00 94.88 408 GLN A C 1
ATOM 3165 O O . GLN A 1 408 ? 27.908 6.768 -35.323 1.00 94.88 408 GLN A O 1
ATOM 3170 N N . VAL A 1 409 ? 28.235 8.374 -33.787 1.00 96.50 409 VAL A N 1
ATOM 3171 C CA . VAL A 1 409 ? 29.314 9.047 -34.528 1.00 96.50 409 VAL A CA 1
ATOM 3172 C C . VAL A 1 409 ? 30.545 8.145 -34.653 1.00 96.50 409 VAL A C 1
ATOM 3174 O O . VAL A 1 409 ? 31.099 8.019 -35.742 1.00 96.50 409 VAL A O 1
ATOM 3177 N N . ALA A 1 410 ? 30.951 7.471 -33.576 1.00 96.56 410 ALA A N 1
ATOM 3178 C CA . ALA A 1 410 ? 32.090 6.557 -33.585 1.00 96.56 410 ALA A CA 1
ATOM 3179 C C . ALA A 1 410 ? 31.872 5.362 -34.531 1.00 96.56 410 ALA A C 1
ATOM 3181 O O . ALA A 1 410 ? 32.786 4.994 -35.269 1.00 96.56 410 ALA A O 1
ATOM 3182 N N . VAL A 1 411 ? 30.656 4.801 -34.566 1.00 96.25 411 VAL A N 1
ATOM 3183 C CA . VAL A 1 411 ? 30.272 3.746 -35.519 1.00 96.25 411 VAL A CA 1
ATOM 3184 C C . VAL A 1 411 ? 30.353 4.252 -36.958 1.00 96.25 411 VAL A C 1
ATOM 3186 O O . VAL A 1 411 ? 30.869 3.533 -37.805 1.00 96.25 411 VAL A O 1
ATOM 3189 N N . VAL A 1 412 ? 29.912 5.482 -37.245 1.00 96.06 412 VAL A N 1
ATOM 3190 C CA . VAL A 1 412 ? 30.050 6.079 -38.587 1.00 96.06 412 VAL A CA 1
ATOM 3191 C C . VAL A 1 412 ? 31.520 6.244 -38.971 1.00 96.06 412 VAL A C 1
ATOM 3193 O O . VAL A 1 412 ? 31.917 5.790 -40.040 1.00 96.06 412 VAL A O 1
ATOM 3196 N N . ILE A 1 413 ? 32.338 6.850 -38.104 1.00 96.38 413 ILE A N 1
ATOM 3197 C CA . ILE A 1 413 ? 33.760 7.106 -38.384 1.00 96.38 413 ILE A CA 1
ATOM 3198 C C . ILE A 1 413 ? 34.502 5.793 -38.651 1.00 96.38 413 ILE A C 1
ATOM 3200 O O . ILE A 1 413 ? 35.190 5.677 -39.664 1.00 96.38 413 ILE A O 1
ATOM 3204 N N . TRP A 1 414 ? 34.351 4.791 -37.782 1.00 96.12 414 TRP A N 1
ATOM 3205 C CA . TRP A 1 414 ? 35.002 3.493 -37.978 1.00 96.12 414 TRP A CA 1
ATOM 3206 C C . TRP A 1 414 ? 34.407 2.742 -39.177 1.00 96.12 414 TRP A C 1
ATOM 3208 O O . TRP A 1 414 ? 35.134 2.171 -39.986 1.00 96.12 414 TRP A O 1
ATOM 3218 N N . GLY A 1 415 ? 33.091 2.813 -39.362 1.00 95.06 415 GLY A N 1
ATOM 3219 C CA . GLY A 1 415 ? 32.396 2.156 -40.460 1.00 95.06 415 GLY A CA 1
ATOM 3220 C C . GLY A 1 415 ? 32.832 2.632 -41.841 1.00 95.06 415 GLY A C 1
ATOM 3221 O O . GLY A 1 415 ? 32.972 1.810 -42.738 1.00 95.06 415 GLY A O 1
ATOM 3222 N N . VAL A 1 416 ? 33.117 3.926 -42.017 1.00 95.06 416 VAL A N 1
ATOM 3223 C CA . VAL A 1 416 ? 33.649 4.456 -43.286 1.00 95.06 416 VAL A CA 1
ATOM 3224 C C . VAL A 1 416 ? 35.008 3.836 -43.631 1.00 95.06 416 VAL A C 1
ATOM 3226 O O . VAL A 1 416 ? 35.243 3.514 -44.794 1.00 95.06 416 VAL A O 1
ATOM 3229 N N . HIS A 1 417 ? 35.873 3.601 -42.639 1.00 93.56 417 HIS A N 1
ATOM 3230 C CA . HIS A 1 417 ? 37.153 2.919 -42.864 1.00 93.56 417 HIS A CA 1
ATOM 3231 C C . HIS A 1 417 ? 36.940 1.453 -43.280 1.00 93.56 417 HIS A C 1
ATOM 3233 O O . HIS A 1 417 ? 37.558 0.997 -44.235 1.00 93.56 417 HIS A O 1
ATOM 3239 N N . LEU A 1 418 ? 35.991 0.745 -42.656 1.00 93.19 418 LEU A N 1
ATOM 3240 C CA . LEU A 1 418 ? 35.645 -0.636 -43.030 1.00 93.19 418 LEU A CA 1
ATOM 3241 C C . LEU A 1 418 ? 35.033 -0.740 -44.437 1.00 93.19 418 LEU A C 1
ATOM 3243 O O . LEU A 1 418 ? 35.300 -1.700 -45.160 1.00 93.19 418 LEU A O 1
ATOM 3247 N N . ILE A 1 419 ? 34.240 0.255 -44.847 1.00 93.75 419 ILE A N 1
ATOM 3248 C CA . ILE A 1 419 ? 33.728 0.353 -46.222 1.00 93.75 419 ILE A CA 1
ATOM 3249 C C . ILE A 1 419 ? 34.889 0.550 -47.204 1.00 93.75 419 ILE A C 1
ATOM 3251 O O . ILE A 1 419 ? 34.918 -0.106 -48.244 1.00 93.75 419 ILE A O 1
ATOM 3255 N N . ALA A 1 420 ? 35.859 1.413 -46.880 1.00 91.75 420 ALA A N 1
ATOM 3256 C CA . ALA A 1 420 ? 37.038 1.631 -47.720 1.00 91.75 420 ALA A CA 1
ATOM 3257 C C . ALA A 1 420 ? 37.895 0.358 -47.873 1.00 91.75 420 ALA A C 1
ATOM 3259 O O . ALA A 1 420 ? 38.467 0.125 -48.934 1.00 91.75 420 ALA A O 1
ATOM 3260 N N . GLU A 1 421 ? 37.929 -0.490 -46.843 1.00 91.88 421 GLU A N 1
ATOM 3261 C CA . GLU A 1 421 ? 38.571 -1.813 -46.857 1.00 91.88 421 GLU A CA 1
ATOM 3262 C C . GLU A 1 421 ? 37.732 -2.901 -47.562 1.00 91.88 421 GLU A C 1
ATOM 3264 O O . GLU A 1 421 ? 38.183 -4.037 -47.697 1.00 91.88 421 GLU A O 1
ATOM 3269 N N . GLY A 1 422 ? 36.509 -2.588 -48.007 1.00 88.12 422 GLY A N 1
ATOM 3270 C CA . GLY A 1 422 ? 35.603 -3.531 -48.673 1.00 88.12 422 GLY A CA 1
ATOM 3271 C C . GLY A 1 422 ? 34.975 -4.580 -47.747 1.00 88.12 422 GLY A C 1
ATOM 3272 O O . GLY A 1 422 ? 34.361 -5.530 -48.230 1.00 88.12 422 GLY A O 1
ATOM 3273 N N . SER A 1 423 ? 35.109 -4.424 -46.426 1.00 89.62 423 SER A N 1
ATOM 3274 C CA . SER A 1 423 ? 34.601 -5.373 -45.424 1.00 89.62 423 SER A CA 1
ATOM 3275 C C . SER A 1 423 ? 33.170 -5.074 -44.957 1.00 89.62 423 SER A C 1
ATOM 3277 O O . SER A 1 423 ? 32.557 -5.906 -44.288 1.00 89.62 423 SER A O 1
ATOM 3279 N N . LEU A 1 424 ? 32.617 -3.911 -45.325 1.00 93.44 424 LEU A N 1
ATOM 3280 C CA . LEU A 1 424 ? 31.276 -3.462 -44.950 1.00 93.44 424 LEU A CA 1
ATOM 3281 C C . LEU A 1 424 ? 30.573 -2.765 -46.127 1.00 93.44 424 LEU A C 1
ATOM 3283 O O . LEU A 1 424 ? 31.203 -2.023 -46.878 1.00 93.44 424 LEU A O 1
ATOM 3287 N N . SER A 1 425 ? 29.260 -2.964 -46.276 1.00 93.31 425 SER A N 1
ATOM 3288 C CA . SER A 1 425 ? 28.440 -2.231 -47.251 1.00 93.31 425 SER A CA 1
ATOM 3289 C C . SER A 1 425 ? 27.930 -0.894 -46.691 1.00 93.31 425 SER A C 1
ATOM 3291 O O . SER A 1 425 ? 27.847 -0.699 -45.475 1.00 93.31 425 SER A O 1
ATOM 3293 N N . MET A 1 426 ? 27.522 0.033 -47.569 1.00 90.81 426 MET A N 1
ATOM 3294 C CA . MET A 1 426 ? 26.871 1.280 -47.135 1.00 90.81 426 MET A CA 1
ATOM 3295 C C . MET A 1 426 ? 25.590 1.003 -46.336 1.00 90.81 426 MET A C 1
ATOM 3297 O O . MET A 1 426 ? 25.383 1.605 -45.281 1.00 90.81 426 MET A O 1
ATOM 3301 N N . GLY A 1 427 ? 24.750 0.069 -46.793 1.00 92.00 427 GLY A N 1
ATOM 3302 C CA . GLY A 1 427 ? 23.548 -0.344 -46.076 1.00 92.00 427 GLY A CA 1
ATOM 33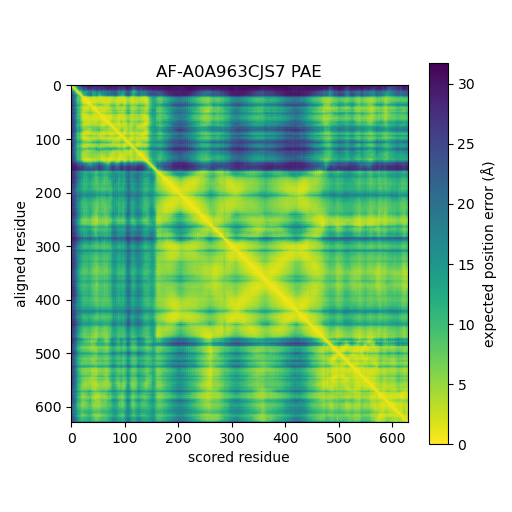03 C C . GLY A 1 427 ? 23.856 -0.987 -44.722 1.00 92.00 427 GLY A C 1
ATOM 3304 O O . GLY A 1 427 ? 23.151 -0.717 -43.748 1.00 92.00 427 GLY A O 1
ATOM 3305 N N . GLY A 1 428 ? 24.932 -1.775 -44.634 1.00 92.50 428 GLY A N 1
ATOM 3306 C CA . GLY A 1 428 ? 25.410 -2.392 -43.395 1.00 92.50 428 GLY A CA 1
ATOM 3307 C C . GLY A 1 428 ? 25.826 -1.361 -42.346 1.00 92.50 428 GLY A C 1
ATOM 3308 O O . GLY A 1 428 ? 25.455 -1.490 -41.177 1.00 92.50 428 GLY A O 1
ATOM 3309 N N . LEU A 1 429 ? 26.502 -0.283 -42.759 1.00 94.75 429 LEU A N 1
ATOM 3310 C CA . LEU A 1 429 ? 26.828 0.833 -41.869 1.00 94.75 429 LEU A CA 1
ATOM 3311 C C . LEU A 1 429 ? 25.571 1.538 -41.348 1.00 94.75 429 LEU A C 1
ATOM 3313 O O . LEU A 1 429 ? 25.435 1.747 -40.142 1.00 94.75 429 LEU A O 1
ATOM 3317 N N . ILE A 1 430 ? 24.627 1.878 -42.232 1.00 94.12 430 ILE A N 1
ATOM 3318 C CA . ILE A 1 430 ? 23.390 2.559 -41.822 1.00 94.12 430 ILE A CA 1
ATOM 3319 C C . ILE A 1 430 ? 22.588 1.671 -40.856 1.00 94.12 430 ILE A C 1
ATOM 3321 O O . ILE A 1 430 ? 22.118 2.149 -39.819 1.00 94.12 430 ILE A O 1
ATOM 3325 N N . ALA A 1 431 ? 22.487 0.369 -41.137 1.00 94.56 431 ALA A N 1
ATOM 3326 C CA . ALA A 1 431 ? 21.859 -0.586 -40.231 1.00 94.56 431 ALA A CA 1
ATOM 3327 C C . ALA A 1 431 ? 22.568 -0.640 -38.869 1.00 94.56 431 ALA A C 1
ATOM 3329 O O . ALA A 1 431 ? 21.893 -0.579 -37.839 1.00 94.56 431 ALA A O 1
ATOM 3330 N N . ALA A 1 432 ? 23.906 -0.686 -38.842 1.00 94.69 432 ALA A N 1
ATOM 3331 C CA . ALA A 1 432 ? 24.694 -0.693 -37.609 1.00 94.69 432 ALA A CA 1
ATOM 3332 C C . ALA A 1 432 ? 24.465 0.568 -36.757 1.00 94.69 432 ALA A C 1
ATOM 3334 O O . ALA A 1 432 ? 24.321 0.462 -35.538 1.00 94.69 432 ALA A O 1
ATOM 3335 N N . VAL A 1 433 ? 24.352 1.750 -37.372 1.00 95.06 433 VAL A N 1
ATOM 3336 C CA . VAL A 1 433 ? 24.051 3.008 -36.663 1.00 95.06 433 VAL A CA 1
ATOM 3337 C C . VAL A 1 433 ? 22.654 2.976 -36.030 1.00 95.06 433 VAL A C 1
ATOM 3339 O O . VAL A 1 433 ? 22.497 3.316 -34.852 1.00 95.06 433 VAL A O 1
ATOM 3342 N N . ILE A 1 434 ? 21.635 2.525 -36.772 1.00 94.75 434 ILE A N 1
ATOM 3343 C CA . ILE A 1 434 ? 20.256 2.435 -36.260 1.00 94.75 434 ILE A CA 1
ATOM 3344 C C . ILE A 1 434 ? 20.170 1.412 -35.124 1.00 94.75 434 ILE A C 1
ATOM 3346 O O . ILE A 1 434 ? 19.588 1.694 -34.073 1.00 94.75 434 ILE A O 1
ATOM 3350 N N . LEU A 1 435 ? 20.775 0.236 -35.311 1.00 94.25 435 LEU A N 1
ATOM 3351 C CA . LEU A 1 435 ? 20.818 -0.820 -34.303 1.00 94.25 435 LEU A CA 1
ATOM 3352 C C . LEU A 1 435 ? 21.579 -0.378 -33.049 1.00 94.25 435 LEU A C 1
ATOM 3354 O O . LEU A 1 435 ? 21.135 -0.677 -31.944 1.00 94.25 435 LEU A O 1
ATOM 3358 N N . THR A 1 436 ? 22.661 0.392 -33.192 1.00 94.31 436 THR A N 1
ATOM 3359 C CA . THR A 1 436 ? 23.394 0.980 -32.057 1.00 94.31 436 THR A CA 1
ATOM 3360 C C . THR A 1 436 ? 22.497 1.914 -31.245 1.00 94.31 436 THR A C 1
ATOM 3362 O O . THR A 1 436 ? 22.456 1.827 -30.018 1.00 94.31 436 THR A O 1
ATOM 3365 N N . GLY A 1 437 ? 21.699 2.756 -31.913 1.00 92.31 437 GLY A N 1
ATOM 3366 C CA . GLY A 1 437 ? 20.688 3.581 -31.244 1.00 92.31 437 GLY A CA 1
ATOM 3367 C C . GLY A 1 437 ? 19.645 2.749 -30.488 1.00 92.31 437 GLY A C 1
ATOM 3368 O O . GLY A 1 437 ? 19.317 3.059 -29.343 1.00 92.31 437 GLY A O 1
ATOM 3369 N N . ARG A 1 438 ? 19.159 1.655 -31.091 1.00 90.94 438 ARG A N 1
ATOM 3370 C CA . ARG A 1 438 ? 18.211 0.722 -30.453 1.00 90.94 438 ARG A CA 1
ATOM 3371 C C . ARG A 1 438 ? 18.820 -0.006 -29.251 1.00 90.94 438 ARG A C 1
ATOM 3373 O O . ARG A 1 438 ? 18.136 -0.143 -28.244 1.00 90.94 438 ARG A O 1
ATOM 3380 N N . ALA A 1 439 ? 20.089 -0.410 -29.322 1.00 92.12 439 ALA A N 1
ATOM 3381 C CA . ALA A 1 439 ? 20.804 -1.058 -28.221 1.00 92.12 439 ALA A CA 1
ATOM 3382 C C . ALA A 1 439 ? 21.025 -0.111 -27.025 1.00 92.12 439 ALA A C 1
ATOM 3384 O O . ALA A 1 439 ? 20.958 -0.538 -25.875 1.00 92.12 439 ALA A O 1
ATOM 3385 N N . MET A 1 440 ? 21.249 1.180 -27.290 1.00 90.94 440 MET A N 1
ATOM 3386 C CA . MET A 1 440 ? 21.445 2.208 -26.259 1.00 90.94 440 MET A CA 1
ATOM 3387 C C . MET A 1 440 ? 20.133 2.679 -25.609 1.00 90.94 440 MET A C 1
ATOM 3389 O O . MET A 1 440 ? 20.140 3.112 -24.454 1.00 90.94 440 MET A O 1
ATOM 3393 N N . ALA A 1 441 ? 18.999 2.588 -26.313 1.00 87.75 441 ALA A N 1
ATOM 3394 C CA . ALA A 1 441 ? 17.727 3.135 -25.839 1.00 87.75 441 ALA A CA 1
ATOM 3395 C C . ALA A 1 441 ? 17.261 2.566 -24.475 1.00 87.75 441 ALA A C 1
ATOM 3397 O O . ALA A 1 441 ? 16.952 3.376 -23.595 1.00 87.75 441 ALA A O 1
ATOM 3398 N N . PRO A 1 442 ? 17.262 1.240 -24.213 1.00 87.19 442 PRO A N 1
ATOM 3399 C CA . PRO A 1 442 ? 16.890 0.700 -22.901 1.00 87.19 442 PRO A CA 1
ATOM 3400 C C . PRO A 1 442 ? 17.810 1.176 -21.768 1.00 87.19 442 PRO A C 1
ATOM 3402 O O . PRO A 1 442 ? 17.355 1.371 -20.642 1.00 87.19 442 PRO A O 1
ATOM 3405 N N . VAL A 1 443 ? 19.087 1.444 -22.058 1.00 85.31 443 VAL A N 1
ATOM 3406 C CA . VAL A 1 443 ? 20.056 1.923 -21.060 1.00 85.31 443 VAL A CA 1
ATOM 3407 C C . VAL A 1 443 ? 19.683 3.319 -20.551 1.00 85.31 443 VAL A C 1
ATOM 3409 O O . VAL A 1 443 ? 19.758 3.579 -19.352 1.00 85.31 443 VAL A O 1
ATOM 3412 N N . SER A 1 444 ? 19.185 4.197 -21.428 1.00 82.31 444 SER A N 1
ATOM 3413 C CA . SER A 1 444 ? 18.682 5.523 -21.030 1.00 82.31 444 SER A CA 1
ATOM 3414 C C . SER A 1 444 ? 17.480 5.442 -20.078 1.00 82.31 444 SER A C 1
ATOM 3416 O O . SER A 1 444 ? 17.302 6.303 -19.214 1.00 82.31 444 SER A O 1
ATOM 3418 N N . GLN A 1 445 ? 16.680 4.373 -20.171 1.00 83.00 445 GLN A N 1
ATOM 3419 C CA . GLN A 1 445 ? 15.520 4.177 -19.303 1.00 83.00 445 GLN A CA 1
ATOM 3420 C C . GLN A 1 445 ? 15.930 3.791 -17.876 1.00 83.00 445 GLN A C 1
ATOM 3422 O O . GLN A 1 445 ? 15.201 4.120 -16.936 1.00 83.00 445 GLN A O 1
ATOM 3427 N N . VAL A 1 446 ? 17.098 3.154 -17.688 1.00 79.25 446 VAL A N 1
ATOM 3428 C CA . VAL A 1 446 ? 17.622 2.714 -16.375 1.00 79.25 446 VAL A CA 1
ATOM 3429 C C . VAL A 1 446 ? 17.678 3.869 -15.366 1.00 79.25 446 VAL A C 1
ATOM 3431 O O . VAL A 1 446 ? 17.425 3.672 -14.176 1.00 79.25 446 VAL A O 1
ATOM 3434 N N . ALA A 1 447 ? 17.917 5.093 -15.839 1.00 72.31 447 ALA A N 1
ATOM 3435 C CA . ALA A 1 447 ? 17.873 6.316 -15.043 1.00 72.31 447 ALA A CA 1
ATOM 3436 C C . ALA A 1 447 ? 16.502 6.566 -14.387 1.00 72.31 447 ALA A C 1
ATOM 3438 O O . ALA A 1 447 ? 16.388 6.700 -13.168 1.00 72.31 447 ALA A O 1
ATOM 3439 N N . ASN A 1 448 ? 15.445 6.585 -15.203 1.00 76.06 448 ASN A N 1
ATOM 3440 C CA . ASN A 1 448 ? 14.069 6.817 -14.754 1.00 76.06 448 ASN A CA 1
ATOM 3441 C C . ASN A 1 448 ? 13.565 5.654 -13.889 1.00 76.06 448 ASN A C 1
ATOM 3443 O O . ASN A 1 448 ? 12.844 5.845 -12.909 1.00 76.06 448 ASN A O 1
ATOM 3447 N N . LEU A 1 449 ? 13.995 4.444 -14.242 1.00 82.56 449 LEU A N 1
ATOM 3448 C CA . LEU A 1 449 ? 13.770 3.212 -13.497 1.00 82.56 449 LEU A CA 1
ATOM 3449 C C . LEU A 1 449 ? 14.384 3.261 -12.093 1.00 82.56 449 LEU A C 1
ATOM 3451 O O . LEU A 1 449 ? 13.730 2.844 -11.142 1.00 82.56 449 LEU A O 1
ATOM 3455 N N . SER A 1 450 ? 15.595 3.803 -11.946 1.00 83.69 450 SER A N 1
ATOM 3456 C CA . SER A 1 450 ? 16.318 3.865 -10.668 1.00 83.69 450 SER A CA 1
ATOM 3457 C C . SER A 1 450 ? 15.581 4.678 -9.601 1.00 83.69 450 SER A C 1
ATOM 3459 O O . SER A 1 450 ? 15.492 4.238 -8.455 1.00 83.69 450 SER A O 1
ATOM 3461 N N . VAL A 1 451 ? 15.006 5.833 -9.962 1.00 83.00 451 VAL A N 1
ATOM 3462 C CA . VAL A 1 451 ? 14.219 6.661 -9.024 1.00 83.00 451 VAL A CA 1
ATOM 3463 C C . VAL A 1 451 ? 12.982 5.905 -8.555 1.00 83.00 451 VAL A C 1
ATOM 3465 O O . VAL A 1 451 ? 12.772 5.754 -7.352 1.00 83.00 451 VAL A O 1
ATOM 3468 N N . ARG A 1 452 ? 12.197 5.386 -9.510 1.00 85.00 452 ARG A N 1
ATOM 3469 C CA . ARG A 1 452 ? 10.967 4.632 -9.230 1.00 85.00 452 ARG A CA 1
ATOM 3470 C C . ARG A 1 452 ? 11.261 3.388 -8.396 1.00 85.00 452 ARG A C 1
ATOM 3472 O O . ARG A 1 452 ? 10.532 3.095 -7.457 1.00 85.00 452 ARG A O 1
ATOM 3479 N N . TYR A 1 453 ? 12.357 2.693 -8.699 1.00 86.88 453 TYR A N 1
ATOM 3480 C CA . TYR A 1 453 ? 12.826 1.544 -7.931 1.00 86.88 453 TYR A CA 1
ATOM 3481 C C . TYR A 1 453 ? 13.129 1.916 -6.482 1.00 86.88 453 TYR A C 1
ATOM 3483 O O . TYR A 1 453 ? 12.662 1.240 -5.572 1.00 86.88 453 TYR A O 1
ATOM 3491 N N . LEU A 1 454 ? 13.894 2.986 -6.251 1.00 88.38 454 LEU A N 1
ATOM 3492 C CA . LEU A 1 454 ? 14.249 3.415 -4.899 1.00 88.38 454 LEU A CA 1
ATOM 3493 C C . LEU A 1 454 ? 13.023 3.885 -4.108 1.00 88.38 454 LEU A C 1
ATOM 3495 O O . LEU A 1 454 ? 12.914 3.551 -2.933 1.00 88.38 454 LEU A O 1
ATOM 3499 N N . GLN A 1 455 ? 12.087 4.600 -4.740 1.00 87.56 455 GLN A N 1
ATOM 3500 C CA . GLN A 1 455 ? 10.814 4.990 -4.119 1.00 87.56 455 GLN A CA 1
ATOM 3501 C C . GLN A 1 455 ? 9.987 3.764 -3.723 1.00 87.56 455 GLN A C 1
ATOM 3503 O O . GLN A 1 455 ? 9.662 3.600 -2.548 1.00 87.56 455 GLN A O 1
ATOM 3508 N N . ALA A 1 456 ? 9.741 2.856 -4.673 1.00 87.62 456 ALA A N 1
ATOM 3509 C CA . ALA A 1 456 ? 8.997 1.627 -4.426 1.00 87.62 456 ALA A CA 1
ATOM 3510 C C . ALA A 1 456 ? 9.680 0.746 -3.370 1.00 87.62 456 ALA A C 1
ATOM 3512 O O . ALA A 1 456 ? 9.013 0.160 -2.521 1.00 87.62 456 ALA A O 1
ATOM 3513 N N . ARG A 1 457 ? 11.016 0.674 -3.371 1.00 88.62 457 ARG A N 1
ATOM 3514 C CA . ARG A 1 457 ? 11.786 -0.060 -2.364 1.00 88.62 45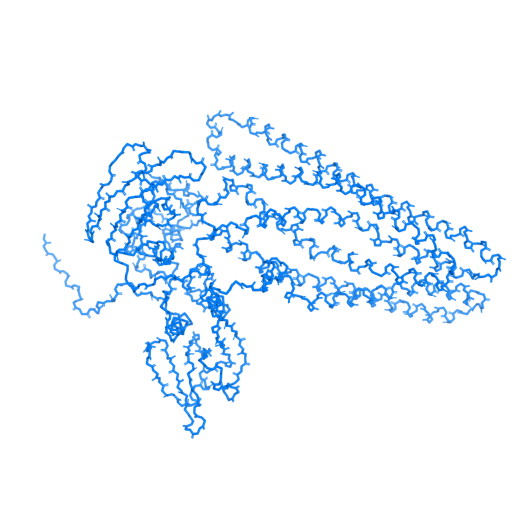7 ARG A CA 1
ATOM 3515 C C . ARG A 1 457 ? 11.617 0.550 -0.972 1.00 88.62 457 ARG A C 1
ATOM 3517 O O . ARG A 1 457 ? 11.339 -0.195 -0.039 1.00 88.62 457 ARG A O 1
ATOM 3524 N N . THR A 1 458 ? 11.763 1.866 -0.821 1.00 87.81 458 THR A N 1
ATOM 3525 C CA . THR A 1 458 ? 11.590 2.553 0.473 1.00 87.81 458 THR A CA 1
ATOM 3526 C C . THR A 1 458 ? 10.159 2.398 0.993 1.00 87.81 458 THR A C 1
ATOM 3528 O O . THR A 1 458 ? 9.959 2.087 2.169 1.00 87.81 458 THR A O 1
ATOM 3531 N N . ALA A 1 459 ? 9.160 2.530 0.116 1.00 87.44 459 ALA A N 1
ATOM 3532 C CA . ALA A 1 459 ? 7.762 2.283 0.455 1.00 87.44 459 ALA A CA 1
ATOM 3533 C C . ALA A 1 459 ? 7.534 0.822 0.884 1.00 87.44 459 ALA A C 1
ATOM 3535 O O . ALA A 1 459 ? 6.903 0.573 1.911 1.00 87.44 459 ALA A O 1
ATOM 3536 N N . LEU A 1 460 ? 8.107 -0.151 0.163 1.00 88.12 460 LEU A N 1
ATOM 3537 C CA . LEU A 1 460 ? 8.008 -1.572 0.504 1.00 88.12 460 LEU A CA 1
ATOM 3538 C C . LEU A 1 460 ? 8.697 -1.893 1.837 1.00 88.12 460 LEU A C 1
ATOM 3540 O O . LEU A 1 460 ? 8.161 -2.674 2.616 1.00 88.12 460 LEU A O 1
ATOM 3544 N N . GLU A 1 461 ? 9.856 -1.298 2.128 1.00 88.19 461 GLU A N 1
ATOM 3545 C CA . GLU A 1 461 ? 10.542 -1.441 3.419 1.00 88.19 461 GLU A CA 1
ATOM 3546 C C . GLU A 1 461 ? 9.690 -0.881 4.571 1.00 88.19 461 GLU A C 1
ATOM 3548 O O . GLU A 1 461 ? 9.560 -1.536 5.607 1.00 88.19 461 GLU A O 1
ATOM 3553 N N . SER A 1 462 ? 9.059 0.284 4.381 1.00 86.00 462 SER A N 1
ATOM 3554 C CA . SER A 1 462 ? 8.129 0.877 5.352 1.00 86.00 462 SER A CA 1
ATOM 3555 C C . SER A 1 462 ? 6.902 -0.014 5.582 1.00 86.00 462 SER A C 1
ATOM 3557 O O . SER A 1 462 ? 6.603 -0.383 6.719 1.00 86.00 462 SER A O 1
ATOM 3559 N N . LEU A 1 463 ? 6.247 -0.462 4.506 1.00 86.38 463 LEU A N 1
ATOM 3560 C CA . LEU A 1 463 ? 5.107 -1.376 4.587 1.00 86.38 463 LEU A CA 1
ATOM 3561 C C . LEU A 1 463 ? 5.492 -2.719 5.202 1.00 86.38 463 LEU A C 1
ATOM 3563 O O . LEU A 1 463 ? 4.730 -3.252 5.993 1.00 86.38 463 LEU A O 1
ATOM 3567 N N . ASN A 1 464 ? 6.674 -3.262 4.913 1.00 89.00 464 ASN A N 1
ATOM 3568 C CA . ASN A 1 464 ? 7.135 -4.506 5.526 1.00 89.00 464 ASN A CA 1
ATOM 3569 C C . ASN A 1 464 ? 7.271 -4.390 7.045 1.00 89.00 464 ASN A C 1
ATOM 3571 O O . ASN A 1 464 ? 6.937 -5.343 7.744 1.00 89.00 464 ASN A O 1
ATOM 3575 N N . ARG A 1 465 ? 7.706 -3.234 7.565 1.00 87.62 465 ARG A N 1
ATOM 3576 C CA . ARG A 1 465 ? 7.730 -2.987 9.016 1.00 87.62 465 ARG A CA 1
ATOM 3577 C C . ARG A 1 465 ? 6.321 -3.001 9.599 1.00 87.62 465 ARG A C 1
ATOM 3579 O O . ARG A 1 465 ? 6.098 -3.674 10.596 1.00 87.62 465 ARG A O 1
ATOM 3586 N N . VAL A 1 466 ? 5.368 -2.340 8.941 1.00 86.50 466 VAL A N 1
ATOM 3587 C CA . VAL A 1 466 ? 3.950 -2.339 9.346 1.00 86.50 466 VAL A CA 1
ATOM 3588 C C . VAL A 1 466 ? 3.356 -3.745 9.289 1.00 86.50 466 VAL A C 1
ATOM 3590 O O . VAL A 1 466 ? 2.726 -4.207 10.234 1.00 86.50 466 VAL A O 1
ATOM 3593 N N . MET A 1 467 ? 3.607 -4.464 8.199 1.00 86.25 467 MET A N 1
ATOM 3594 C CA . MET A 1 467 ? 3.135 -5.827 8.000 1.00 86.25 467 MET A CA 1
ATOM 3595 C C . MET A 1 467 ? 3.796 -6.814 8.964 1.00 86.25 467 MET A C 1
ATOM 3597 O O . MET A 1 467 ? 3.246 -7.890 9.158 1.00 86.25 467 MET A O 1
ATOM 3601 N N . ALA A 1 468 ? 4.930 -6.484 9.583 1.00 89.06 468 ALA A N 1
ATOM 3602 C CA . ALA A 1 468 ? 5.571 -7.300 10.612 1.00 89.06 468 ALA A CA 1
ATOM 3603 C C . ALA A 1 468 ? 5.031 -7.036 12.030 1.00 89.06 468 ALA A C 1
ATOM 3605 O O . ALA A 1 468 ? 5.333 -7.821 12.927 1.00 89.06 468 ALA A O 1
ATOM 3606 N N . LEU A 1 469 ? 4.233 -5.980 12.238 1.00 89.69 469 LEU A N 1
ATOM 3607 C CA . LEU A 1 469 ? 3.653 -5.678 13.547 1.00 89.69 469 LEU A CA 1
ATOM 3608 C C . LEU A 1 469 ? 2.745 -6.823 14.028 1.00 89.69 469 LEU A C 1
ATOM 3610 O O . LEU A 1 469 ? 2.080 -7.478 13.210 1.00 89.69 469 LEU A O 1
ATOM 3614 N N . PRO A 1 470 ? 2.714 -7.079 15.349 1.00 89.44 470 PRO A N 1
ATOM 3615 C CA . PRO A 1 470 ? 1.873 -8.117 15.914 1.00 89.44 470 PRO A CA 1
ATOM 3616 C C . PRO A 1 470 ? 0.402 -7.781 15.676 1.00 89.44 470 PRO A C 1
ATOM 3618 O O . PRO A 1 470 ? -0.055 -6.658 15.907 1.00 89.44 470 PRO A O 1
ATOM 3621 N N . VAL A 1 471 ? -0.342 -8.788 15.228 1.00 88.94 471 VAL A N 1
ATOM 3622 C CA . VAL A 1 471 ? -1.794 -8.707 15.098 1.00 88.94 471 VAL A CA 1
ATOM 3623 C C . VAL A 1 471 ? -2.476 -9.305 16.310 1.00 88.94 471 VAL A C 1
ATOM 3625 O O . VAL A 1 471 ? -1.907 -10.116 17.045 1.00 88.94 471 VAL A O 1
ATOM 3628 N N . GLU A 1 472 ? -3.697 -8.861 16.535 1.00 86.19 472 GLU A N 1
ATOM 3629 C CA . GLU A 1 472 ? -4.516 -9.282 17.650 1.00 86.19 472 GLU A CA 1
ATOM 3630 C C . GLU A 1 472 ? -4.884 -10.764 17.561 1.00 86.19 472 GLU A C 1
ATOM 3632 O O . GLU A 1 472 ? -4.622 -11.533 18.488 1.00 86.19 472 GLU A O 1
ATOM 3637 N N . ARG A 1 473 ? -5.407 -11.178 16.404 1.00 82.50 473 ARG A N 1
ATOM 3638 C CA . ARG A 1 473 ? -5.742 -12.572 16.137 1.00 82.50 473 ARG A CA 1
ATOM 3639 C C . ARG A 1 473 ? -4.561 -13.303 15.518 1.00 82.50 473 ARG A C 1
ATOM 3641 O O . ARG A 1 473 ? -4.215 -13.083 14.354 1.00 82.50 473 ARG A O 1
ATOM 3648 N N . ASP A 1 474 ? -3.945 -14.173 16.305 1.00 75.50 474 ASP A N 1
ATOM 3649 C CA . ASP A 1 474 ? -2.865 -15.029 15.838 1.00 75.50 474 ASP A CA 1
ATOM 3650 C C . ASP A 1 474 ? -3.445 -16.206 15.046 1.00 75.50 474 ASP A C 1
ATOM 3652 O O . ASP A 1 474 ? -4.342 -16.907 15.509 1.00 75.50 474 ASP A O 1
ATOM 3656 N N . ARG A 1 475 ? -2.926 -16.429 13.836 1.00 67.12 475 ARG A N 1
ATOM 3657 C CA . ARG A 1 475 ? -3.365 -17.534 12.974 1.00 67.12 475 ARG A CA 1
ATOM 3658 C C . ARG A 1 475 ? -2.913 -18.891 13.508 1.00 67.12 475 ARG A C 1
ATOM 3660 O O . ARG A 1 475 ? -3.533 -19.903 13.182 1.00 67.12 475 ARG A O 1
ATOM 3667 N N . GLU A 1 476 ? -1.830 -18.932 14.279 1.00 66.38 476 GLU A N 1
ATOM 3668 C CA . GLU A 1 476 ? -1.253 -20.177 14.791 1.00 66.38 476 GLU A CA 1
ATOM 3669 C C . GLU A 1 476 ? -1.888 -20.617 16.112 1.00 66.38 476 GLU A C 1
ATOM 3671 O O . GLU A 1 476 ? -1.871 -21.807 16.439 1.00 66.38 476 GLU A O 1
ATOM 3676 N N . ARG A 1 477 ? -2.522 -19.688 16.834 1.00 72.56 477 ARG A N 1
ATOM 3677 C CA . ARG A 1 477 ? -3.204 -19.973 18.094 1.00 72.56 477 ARG A CA 1
ATOM 3678 C C . ARG A 1 477 ? -4.578 -20.596 17.847 1.00 72.56 477 ARG A C 1
ATOM 3680 O O . ARG A 1 477 ? -5.273 -20.250 16.896 1.00 72.56 477 ARG A O 1
ATOM 3687 N N . THR A 1 478 ? -4.954 -21.532 18.712 1.00 73.88 478 THR A N 1
ATOM 3688 C CA . THR A 1 478 ? -6.328 -22.041 18.790 1.00 73.88 478 THR A CA 1
ATOM 3689 C C . THR A 1 478 ? -7.004 -21.332 19.949 1.00 73.88 478 THR A C 1
ATOM 3691 O O . THR A 1 478 ? -6.435 -21.277 21.041 1.00 73.88 478 THR A O 1
ATOM 3694 N N . TYR A 1 479 ? -8.170 -20.760 19.685 1.00 82.12 479 TYR A N 1
ATOM 3695 C CA . TYR A 1 479 ? -8.965 -20.061 20.682 1.00 82.12 479 TYR A CA 1
ATOM 3696 C C . TYR A 1 479 ? -10.014 -21.006 21.260 1.00 82.12 479 TYR A C 1
ATOM 3698 O O . TYR A 1 479 ? -10.491 -21.910 20.573 1.00 82.12 479 TYR A O 1
ATOM 3706 N N . VAL A 1 480 ? -10.337 -20.808 22.532 1.00 80.75 480 VAL A N 1
ATOM 3707 C CA . VAL A 1 480 ? -11.463 -21.466 23.184 1.00 80.75 480 VAL A CA 1
ATOM 3708 C C . VAL A 1 480 ? -12.713 -20.701 22.780 1.00 80.75 480 VAL A C 1
ATOM 3710 O O . VAL A 1 480 ? -12.774 -19.492 22.988 1.00 80.75 480 VAL A O 1
ATOM 3713 N N . SER A 1 481 ? -13.676 -21.409 22.199 1.00 75.69 481 SER A N 1
ATOM 3714 C CA . SER A 1 481 ? -14.991 -20.863 21.886 1.00 75.69 481 SER A CA 1
ATOM 3715 C C . SER A 1 481 ? -16.020 -21.405 22.870 1.00 75.69 481 SER A C 1
ATOM 3717 O O . SER A 1 481 ? -15.981 -22.590 23.223 1.00 75.69 481 SER A O 1
ATOM 3719 N N . ARG A 1 482 ? -16.911 -20.537 23.338 1.00 70.81 482 ARG A N 1
ATOM 3720 C CA . ARG A 1 482 ? -18.026 -20.849 24.228 1.00 70.81 482 ARG A CA 1
ATOM 3721 C C . ARG A 1 482 ? -19.323 -20.375 23.575 1.00 70.81 482 ARG A C 1
ATOM 3723 O O . ARG A 1 482 ? -19.348 -19.352 22.908 1.00 70.81 482 ARG A O 1
ATOM 3730 N N . ALA A 1 483 ? -20.398 -21.140 23.765 1.00 66.00 483 ALA A N 1
ATOM 3731 C CA . ALA A 1 483 ? -21.718 -20.762 23.255 1.00 66.00 483 ALA A CA 1
ATOM 3732 C C . ALA A 1 483 ? -22.264 -19.514 23.969 1.00 66.00 483 ALA A C 1
ATOM 3734 O O . ALA A 1 483 ? -22.882 -18.666 23.340 1.00 66.00 483 ALA A O 1
ATOM 3735 N N . GLU A 1 484 ? -21.975 -19.389 25.265 1.00 73.69 484 GLU A N 1
ATOM 3736 C CA . GLU A 1 484 ? -22.331 -18.240 26.092 1.00 73.69 484 GLU A CA 1
ATOM 3737 C C . GLU A 1 484 ? -21.099 -17.785 26.879 1.00 73.69 484 GLU A C 1
ATOM 3739 O O . GLU A 1 484 ? -20.338 -18.599 27.422 1.00 73.69 484 GLU A O 1
ATOM 3744 N N . LEU A 1 485 ? -20.883 -16.471 26.917 1.00 77.88 485 LEU A N 1
ATOM 3745 C CA . LEU A 1 485 ? -19.810 -15.869 27.694 1.00 77.88 485 LEU A CA 1
ATOM 3746 C C . LEU A 1 485 ? -20.269 -15.708 29.151 1.00 77.88 485 LEU A C 1
ATOM 3748 O O . LEU A 1 485 ? -21.252 -15.014 29.399 1.00 77.88 485 LEU A O 1
ATOM 3752 N N . PRO A 1 486 ? -19.575 -16.318 30.124 1.00 80.38 486 PRO A N 1
ATOM 3753 C CA . PRO A 1 486 ? -19.951 -16.203 31.530 1.00 80.38 486 PRO A CA 1
ATOM 3754 C C . PRO A 1 486 ? -19.709 -14.785 32.058 1.00 80.38 486 PRO A C 1
ATOM 3756 O O . PRO A 1 486 ? -18.709 -14.158 31.711 1.00 80.38 486 PRO A O 1
ATOM 3759 N N . GLY A 1 487 ? -20.578 -14.313 32.957 1.00 82.88 487 GLY A N 1
ATOM 3760 C CA . GLY A 1 487 ? -20.510 -12.957 33.521 1.00 82.88 487 GLY A CA 1
ATOM 3761 C C . GLY A 1 487 ? -19.463 -12.740 34.623 1.00 82.88 487 GLY A C 1
ATOM 3762 O O . GLY A 1 487 ? -19.326 -11.626 35.119 1.00 82.88 487 GLY A O 1
ATOM 3763 N N . GLU A 1 488 ? -18.730 -13.777 35.032 1.00 92.25 488 GLU A N 1
ATOM 3764 C CA . GLU A 1 488 ? -17.737 -13.692 36.109 1.00 92.25 488 GLU A CA 1
ATOM 3765 C C . GLU A 1 488 ? -16.375 -13.180 35.602 1.00 92.25 488 GLU A C 1
ATOM 3767 O O . GLU A 1 488 ? -15.780 -13.800 34.719 1.00 92.25 488 GLU A O 1
ATOM 3772 N N . LEU A 1 489 ? -15.830 -12.115 36.203 1.00 94.56 489 LEU A N 1
ATOM 3773 C CA . LEU A 1 489 ? -14.545 -11.508 35.822 1.00 94.56 489 LEU A CA 1
ATOM 3774 C C . LEU A 1 489 ? -13.545 -11.544 36.987 1.00 94.56 489 LEU A C 1
ATOM 3776 O O . LEU A 1 489 ? -13.821 -11.035 38.069 1.00 94.56 489 LEU A O 1
ATOM 3780 N N . GLU A 1 490 ? -12.352 -12.089 36.766 1.00 96.31 490 GLU A N 1
ATOM 3781 C CA . GLU A 1 490 ? -11.284 -12.177 37.770 1.00 96.31 490 GLU A CA 1
ATOM 3782 C C . GLU A 1 490 ? -10.010 -11.486 37.263 1.00 96.31 490 GLU A C 1
ATOM 3784 O O . GLU A 1 490 ? -9.518 -11.776 36.173 1.00 96.31 490 GLU A O 1
ATOM 3789 N N . PHE A 1 491 ? -9.446 -10.598 38.078 1.00 97.44 491 PHE A N 1
ATOM 3790 C CA . PHE A 1 491 ? -8.085 -10.089 37.935 1.00 97.44 491 PHE A CA 1
ATOM 3791 C C . PHE A 1 491 ? -7.223 -10.777 38.994 1.00 97.44 491 PHE A C 1
ATOM 3793 O O . PHE A 1 491 ? -7.534 -10.699 40.182 1.00 97.44 491 PHE A O 1
ATOM 3800 N N . SER A 1 492 ? -6.143 -11.437 38.578 1.00 97.00 492 SER A N 1
ATOM 3801 C CA . SER A 1 492 ? -5.220 -12.136 39.481 1.00 97.00 492 SER A CA 1
ATOM 3802 C C . SER A 1 492 ? -3.798 -11.601 39.294 1.00 97.00 492 SER A C 1
ATOM 3804 O O . SER A 1 492 ? -3.173 -11.854 38.258 1.00 97.00 492 SER A O 1
ATOM 3806 N N . HIS A 1 493 ? -3.281 -10.892 40.301 1.00 96.69 493 HIS A N 1
ATOM 3807 C CA . HIS A 1 493 ? -1.920 -10.339 40.347 1.00 96.69 493 HIS A CA 1
ATOM 3808 C C . HIS A 1 493 ? -1.542 -9.525 39.099 1.00 96.69 493 HIS A C 1
ATOM 3810 O O . HIS A 1 493 ? -0.457 -9.678 38.535 1.00 96.69 493 HIS A O 1
ATOM 3816 N N . VAL A 1 494 ? -2.476 -8.705 38.610 1.00 96.81 494 VAL A N 1
ATOM 3817 C CA . VAL A 1 494 ? -2.337 -8.002 37.332 1.00 96.81 494 VAL A CA 1
ATOM 3818 C C . VAL A 1 494 ? -1.415 -6.797 37.471 1.00 96.81 494 VAL A C 1
ATOM 3820 O O . VAL A 1 494 ? -1.727 -5.841 38.181 1.00 96.81 494 VAL A O 1
ATOM 3823 N N . GLY A 1 495 ? -0.310 -6.824 36.729 1.00 95.50 495 GLY A N 1
ATOM 3824 C CA . GLY A 1 495 ? 0.543 -5.667 36.475 1.00 95.50 495 GLY A CA 1
ATOM 3825 C C . GLY A 1 495 ? 0.453 -5.221 35.017 1.00 95.50 495 GLY A C 1
ATOM 3826 O O . GLY A 1 495 ? 0.326 -6.049 34.109 1.00 95.50 495 GLY A O 1
ATOM 3827 N N . PHE A 1 496 ? 0.499 -3.913 34.768 1.00 95.12 496 PHE A N 1
ATOM 3828 C CA . PHE A 1 496 ? 0.431 -3.369 33.412 1.00 95.12 496 PHE A CA 1
ATOM 3829 C C . PHE A 1 496 ? 1.223 -2.073 33.241 1.00 95.12 496 PHE A C 1
ATOM 3831 O O . PHE A 1 496 ? 1.072 -1.121 34.011 1.00 95.12 496 PHE A O 1
ATOM 3838 N N . CYS A 1 497 ? 1.980 -2.010 32.146 1.00 93.06 497 CYS A N 1
ATOM 3839 C CA . CYS A 1 497 ? 2.669 -0.819 31.674 1.00 93.06 497 CYS A CA 1
ATOM 3840 C C . CYS A 1 497 ? 2.310 -0.535 30.205 1.00 93.06 497 CYS A C 1
ATOM 3842 O O . CYS A 1 497 ? 2.309 -1.445 29.373 1.00 93.06 497 CYS A O 1
ATOM 3844 N N . TYR A 1 498 ? 2.016 0.727 29.868 1.00 91.06 498 TYR A N 1
ATOM 3845 C CA . TYR A 1 498 ? 1.809 1.108 28.468 1.00 91.06 498 TYR A CA 1
ATOM 3846 C C . TYR A 1 498 ? 3.123 1.004 27.673 1.00 91.06 498 TYR A C 1
ATOM 3848 O O . TYR A 1 498 ? 4.199 1.238 28.225 1.00 91.06 498 TYR A O 1
ATOM 3856 N N . PRO A 1 499 ? 3.066 0.719 26.360 1.00 86.31 499 PRO A N 1
ATOM 3857 C CA . PRO A 1 499 ? 4.263 0.650 25.530 1.00 86.31 499 PRO A CA 1
ATOM 3858 C C . PRO A 1 499 ? 5.097 1.934 25.608 1.00 86.31 499 PRO A C 1
ATOM 3860 O O . PRO A 1 499 ? 4.599 3.025 25.339 1.00 86.31 499 PRO A O 1
ATOM 3863 N N . GLY A 1 500 ? 6.376 1.794 25.958 1.00 84.75 500 GLY A N 1
ATOM 3864 C CA . GLY A 1 500 ? 7.311 2.915 26.083 1.00 84.75 500 GLY A CA 1
ATOM 3865 C C . GLY A 1 500 ? 7.220 3.701 27.396 1.00 84.75 500 GLY A C 1
ATOM 3866 O O . GLY A 1 500 ? 8.010 4.623 27.579 1.00 84.75 500 GLY A O 1
ATOM 3867 N N . ALA A 1 501 ? 6.309 3.351 28.307 1.00 88.06 501 ALA A N 1
ATOM 3868 C CA . ALA A 1 501 ? 6.327 3.870 29.669 1.00 88.06 501 ALA A CA 1
ATOM 3869 C C . ALA A 1 501 ? 7.293 3.049 30.545 1.00 88.06 501 ALA A C 1
ATOM 3871 O O . ALA A 1 501 ? 7.457 1.845 30.356 1.00 88.06 501 ALA A O 1
ATOM 3872 N N . GLU A 1 502 ? 7.944 3.709 31.504 1.00 87.44 502 GLU A N 1
ATOM 3873 C CA . GLU A 1 502 ? 8.834 3.051 32.478 1.00 87.44 502 GLU A CA 1
ATOM 3874 C C . GLU A 1 502 ? 8.110 2.689 33.782 1.00 87.44 502 GLU A C 1
ATOM 3876 O O . GLU A 1 502 ? 8.579 1.848 34.543 1.00 87.44 502 GLU A O 1
ATOM 3881 N N . VAL A 1 503 ? 6.964 3.324 34.042 1.00 89.69 503 VAL A N 1
ATOM 3882 C CA . VAL A 1 503 ? 6.212 3.193 35.293 1.00 89.69 503 VAL A CA 1
ATOM 3883 C C . VAL A 1 503 ? 4.953 2.369 35.058 1.00 89.69 503 VAL A C 1
ATOM 3885 O O . VAL A 1 503 ? 4.168 2.663 34.154 1.00 89.69 503 VAL A O 1
ATOM 3888 N N . GLU A 1 504 ? 4.744 1.363 35.906 1.00 91.00 504 GLU A N 1
ATOM 3889 C CA . GLU A 1 504 ? 3.522 0.563 35.907 1.00 91.00 504 GLU A CA 1
ATOM 3890 C C . GLU A 1 504 ? 2.304 1.421 36.273 1.00 91.00 504 GLU A C 1
ATOM 3892 O O . GLU A 1 504 ? 2.302 2.158 37.259 1.00 91.00 504 GLU A O 1
ATOM 3897 N N . VAL A 1 505 ? 1.246 1.308 35.470 1.00 93.81 505 VAL A N 1
ATOM 3898 C CA . VAL A 1 505 ? -0.044 1.963 35.731 1.00 93.81 505 VAL A CA 1
ATOM 3899 C C . VAL A 1 505 ? -0.877 1.145 36.710 1.00 93.81 505 VAL A C 1
ATOM 3901 O O . VAL A 1 505 ? -1.614 1.713 37.512 1.00 93.81 505 VAL A O 1
ATOM 3904 N N . LEU A 1 506 ? -0.769 -0.181 36.630 1.00 94.19 506 LEU A N 1
ATOM 3905 C CA . LEU A 1 506 ? -1.374 -1.126 37.561 1.00 94.19 506 LEU A CA 1
ATOM 3906 C C . LEU A 1 506 ? -0.269 -2.027 38.099 1.00 94.19 506 LEU A C 1
ATOM 3908 O O . LEU A 1 506 ? 0.527 -2.531 37.307 1.00 94.19 506 LEU A O 1
ATOM 3912 N N . SER A 1 507 ? -0.249 -2.239 39.411 1.00 94.19 507 SER A N 1
ATOM 3913 C CA . SER A 1 507 ? 0.731 -3.077 40.098 1.00 94.19 507 SER A CA 1
ATOM 3914 C C . SER A 1 507 ? 0.020 -4.057 41.032 1.00 94.19 507 SER A C 1
ATOM 3916 O O . SER A 1 507 ? -0.721 -3.652 41.925 1.00 94.19 507 SER A O 1
ATOM 3918 N N . ASP A 1 508 ? 0.230 -5.354 40.788 1.00 95.00 508 ASP A N 1
ATOM 3919 C CA . ASP A 1 508 ? -0.286 -6.480 41.585 1.00 95.00 508 ASP A CA 1
ATOM 3920 C C . ASP A 1 508 ? -1.795 -6.419 41.921 1.00 95.00 508 ASP A C 1
ATOM 3922 O O . ASP A 1 508 ? -2.241 -6.723 43.029 1.00 95.00 508 ASP A O 1
ATOM 3926 N N . LEU A 1 509 ? -2.620 -6.007 40.955 1.00 95.75 509 LEU A N 1
ATOM 3927 C CA . LEU A 1 509 ? -4.053 -5.823 41.169 1.00 95.75 509 LEU A CA 1
ATOM 3928 C C . LEU A 1 509 ? -4.798 -7.167 41.167 1.00 95.75 509 LEU A C 1
ATOM 3930 O O . LEU A 1 509 ? -4.751 -7.900 40.176 1.00 95.75 509 LEU A O 1
ATOM 3934 N N . SER A 1 510 ? -5.535 -7.457 42.246 1.00 96.88 510 SER A N 1
ATOM 3935 C CA . SER A 1 510 ? -6.346 -8.676 42.373 1.00 96.88 510 SER A CA 1
ATOM 3936 C C . SER A 1 510 ? -7.761 -8.388 42.878 1.00 96.88 510 SER A C 1
ATOM 3938 O O . SER A 1 510 ? -7.923 -7.791 43.940 1.00 96.88 510 SER A O 1
ATOM 3940 N N . PHE A 1 511 ? -8.783 -8.819 42.136 1.00 96.38 511 PHE A N 1
ATOM 3941 C CA . PHE A 1 511 ? -10.195 -8.761 42.540 1.00 96.38 511 PHE A CA 1
ATOM 3942 C C . PHE A 1 511 ? -11.049 -9.712 41.686 1.00 96.38 511 PHE A C 1
ATOM 3944 O O . PHE A 1 511 ? -10.624 -10.152 40.619 1.00 96.38 511 PHE A O 1
ATOM 3951 N N . ARG A 1 512 ? -12.268 -10.013 42.141 1.00 96.00 512 ARG A N 1
ATOM 3952 C CA . ARG A 1 512 ? -13.230 -10.874 41.441 1.00 96.00 512 ARG A CA 1
ATOM 3953 C C . ARG A 1 512 ? -14.606 -10.213 41.441 1.00 96.00 512 ARG A C 1
ATOM 3955 O O . ARG A 1 512 ? -15.012 -9.699 42.479 1.00 96.00 512 ARG A O 1
ATOM 3962 N N . LEU A 1 513 ? -15.275 -10.225 40.293 1.00 95.44 513 LEU A N 1
ATOM 3963 C CA . LEU A 1 513 ? -16.636 -9.738 40.083 1.00 95.44 513 LEU A CA 1
ATOM 3964 C C . LEU A 1 513 ? -17.534 -10.933 39.761 1.00 95.44 513 LEU A C 1
ATOM 3966 O O . LEU A 1 513 ? -17.224 -11.713 38.855 1.00 95.44 513 LEU A O 1
ATOM 3970 N N . GLY A 1 514 ? -18.612 -11.084 40.520 1.00 93.38 514 GLY A N 1
ATOM 3971 C CA . GLY A 1 514 ? -19.624 -12.111 40.309 1.00 93.38 514 GLY A CA 1
ATOM 3972 C C . GLY A 1 514 ? -20.592 -11.760 39.179 1.00 93.38 514 GLY A C 1
ATOM 3973 O O . GLY A 1 514 ? -20.749 -10.604 38.789 1.00 93.38 514 GLY A O 1
ATOM 3974 N N . GLU A 1 515 ? -21.274 -12.777 38.662 1.00 91.00 515 GLU A N 1
ATOM 3975 C CA . GLU A 1 515 ? -22.318 -12.594 37.657 1.00 91.00 515 GLU A CA 1
ATOM 3976 C C . GLU A 1 515 ? -23.498 -11.778 38.214 1.00 91.00 515 GLU A C 1
ATOM 3978 O O . GLU A 1 515 ? -23.948 -11.990 39.340 1.00 91.00 515 GLU A O 1
ATOM 3983 N N . GLY A 1 516 ? -23.990 -10.818 37.426 1.00 89.50 516 GLY A N 1
ATOM 3984 C CA . GLY A 1 516 ? -25.102 -9.936 37.804 1.00 89.50 516 GLY A CA 1
ATOM 3985 C C . GLY A 1 516 ? -24.742 -8.815 38.788 1.00 89.50 516 GLY A C 1
ATOM 3986 O O . GLY A 1 516 ? -25.595 -7.974 39.093 1.00 89.50 516 GLY A O 1
ATOM 3987 N N . GLU A 1 517 ? -23.499 -8.753 39.272 1.00 93.00 517 GLU A N 1
ATOM 3988 C CA . GLU A 1 517 ? -23.056 -7.688 40.168 1.00 93.00 517 GLU A CA 1
ATOM 3989 C C . GLU A 1 517 ? -22.957 -6.334 39.452 1.00 93.00 517 GLU A C 1
ATOM 3991 O O . GLU A 1 517 ? -22.551 -6.224 38.295 1.00 93.00 517 GLU A O 1
ATOM 3996 N N . ARG A 1 518 ? -23.292 -5.264 40.180 1.00 93.81 518 ARG A N 1
ATOM 3997 C CA . ARG A 1 518 ? -23.103 -3.878 39.734 1.00 93.81 518 ARG A CA 1
ATOM 3998 C C . ARG A 1 518 ? -21.994 -3.256 40.564 1.00 93.81 518 ARG A C 1
ATOM 4000 O O . ARG A 1 518 ? -22.210 -2.906 41.723 1.00 93.81 518 ARG A O 1
ATOM 4007 N N . VAL A 1 519 ? -20.809 -3.136 39.978 1.00 93.38 519 VAL A N 1
ATOM 4008 C CA . VAL A 1 519 ? -19.604 -2.692 40.689 1.00 93.38 519 VAL A CA 1
ATOM 4009 C C . VAL A 1 519 ? -19.183 -1.304 40.227 1.00 93.38 519 VAL A C 1
ATOM 4011 O O . VAL A 1 519 ? -19.143 -1.016 39.034 1.00 93.38 519 VAL A O 1
ATOM 4014 N N . ALA A 1 520 ? -18.847 -0.440 41.186 1.00 93.94 520 ALA A N 1
ATOM 4015 C CA . ALA A 1 520 ? -18.325 0.897 40.930 1.00 93.94 520 ALA A CA 1
ATOM 4016 C C . ALA A 1 520 ? -16.822 0.955 41.237 1.00 93.94 520 ALA A C 1
ATOM 4018 O O . ALA A 1 520 ? -16.394 0.614 42.340 1.00 93.94 520 ALA A O 1
ATOM 4019 N N . VAL A 1 521 ? -16.021 1.435 40.280 1.00 92.38 521 VAL A N 1
ATOM 4020 C CA . VAL A 1 521 ? -14.572 1.632 40.444 1.00 92.38 521 VAL A CA 1
ATOM 4021 C C . VAL A 1 521 ? -14.278 3.117 40.639 1.00 92.38 521 VAL A C 1
ATOM 4023 O O . VAL A 1 521 ? -14.446 3.927 39.728 1.00 92.38 521 VAL A O 1
ATOM 4026 N N . ILE A 1 522 ? -13.806 3.486 41.829 1.00 93.69 522 ILE A N 1
ATOM 4027 C CA . ILE A 1 522 ? -13.542 4.880 42.205 1.00 93.69 522 ILE A CA 1
ATOM 4028 C C . ILE A 1 522 ? -12.041 5.070 42.421 1.00 93.69 522 ILE A C 1
ATOM 4030 O O . ILE A 1 522 ? -11.362 4.230 43.004 1.00 93.69 522 ILE A O 1
ATOM 4034 N N . GLY A 1 523 ? -11.501 6.194 41.956 1.00 92.44 523 GLY A N 1
ATOM 4035 C CA . GLY A 1 523 ? -10.087 6.511 42.120 1.00 92.44 523 GLY A CA 1
ATOM 4036 C C . GLY A 1 523 ? -9.736 7.875 41.549 1.00 92.44 523 GLY A C 1
ATOM 4037 O O . GLY A 1 523 ? -10.490 8.444 40.755 1.00 92.44 523 GLY A O 1
ATOM 4038 N N . ARG A 1 524 ? -8.566 8.397 41.925 1.00 91.56 524 ARG A N 1
ATOM 4039 C CA . ARG A 1 524 ? -8.064 9.697 41.448 1.00 91.56 524 ARG A CA 1
ATOM 4040 C C . ARG A 1 524 ? -7.917 9.712 39.921 1.00 91.56 524 ARG A C 1
ATOM 4042 O O . ARG A 1 524 ? -7.799 8.666 39.282 1.00 91.56 524 ARG A O 1
ATOM 4049 N N . VAL A 1 525 ? -7.919 10.894 39.311 1.00 86.56 525 VAL A N 1
ATOM 4050 C CA . VAL A 1 525 ? -7.598 11.028 37.878 1.00 86.56 525 VAL A CA 1
ATOM 4051 C C . VAL A 1 525 ? -6.206 10.437 37.623 1.00 86.56 525 VAL A C 1
ATOM 4053 O O . VAL A 1 525 ? -5.293 10.643 38.418 1.00 86.56 525 VAL A O 1
ATOM 4056 N N . GLY A 1 526 ? -6.065 9.635 36.565 1.00 83.38 526 GLY A N 1
ATOM 4057 C CA . GLY A 1 526 ? -4.811 8.942 36.247 1.00 83.38 526 GLY A CA 1
ATOM 4058 C C . GLY A 1 526 ? -4.537 7.654 37.037 1.00 83.38 526 GLY A C 1
ATOM 4059 O O . GLY A 1 526 ? -3.535 7.006 36.774 1.00 83.38 526 GLY A O 1
ATOM 4060 N N . SER A 1 527 ? -5.426 7.212 37.936 1.00 87.50 527 SER A N 1
ATOM 4061 C CA . SER A 1 527 ? -5.232 5.983 38.731 1.00 87.50 527 SER A CA 1
ATOM 4062 C C . SER A 1 527 ? -5.374 4.659 37.955 1.00 87.50 527 SER A C 1
ATOM 4064 O O . SER A 1 527 ? -5.521 3.614 38.574 1.00 87.50 527 SER A O 1
ATOM 4066 N N . GLY A 1 528 ? -5.440 4.689 36.620 1.00 90.94 528 GLY A N 1
ATOM 4067 C CA . GLY A 1 528 ? -5.561 3.480 35.796 1.00 90.94 528 GLY A CA 1
ATOM 4068 C C . GLY A 1 528 ? -6.977 2.917 35.593 1.00 90.94 528 GLY A C 1
ATOM 4069 O O . GLY A 1 528 ? -7.098 1.828 35.047 1.00 90.94 528 GLY A O 1
ATOM 4070 N N . LYS A 1 529 ? -8.054 3.636 35.951 1.00 93.25 529 LYS A N 1
ATOM 4071 C CA . LYS A 1 529 ? -9.453 3.160 35.784 1.00 93.25 529 LYS A CA 1
ATOM 4072 C C . LYS A 1 529 ? -9.787 2.748 34.345 1.00 93.25 529 LYS A C 1
ATOM 4074 O O . LYS A 1 529 ? -10.136 1.604 34.093 1.00 93.25 529 LYS A O 1
ATOM 4079 N N . SER A 1 530 ? -9.561 3.639 33.382 1.00 91.88 530 SER A N 1
ATOM 4080 C CA . SER A 1 530 ? -9.784 3.324 31.965 1.00 91.88 530 SER A CA 1
ATOM 4081 C C . SER A 1 530 ? -8.814 2.257 31.444 1.00 91.88 530 SER A C 1
ATOM 4083 O O . SER A 1 530 ? -9.102 1.581 30.464 1.00 91.88 530 SER A O 1
ATOM 4085 N N . THR A 1 531 ? -7.647 2.085 32.078 1.00 93.06 531 THR A N 1
ATOM 4086 C CA . THR A 1 531 ? -6.722 0.986 31.758 1.00 93.06 531 THR A CA 1
ATOM 4087 C C . THR A 1 531 ? -7.302 -0.357 32.200 1.00 93.06 531 THR A C 1
ATOM 4089 O O . THR A 1 531 ? -7.224 -1.322 31.447 1.00 93.06 531 THR A O 1
ATOM 4092 N N . LEU A 1 532 ? -7.934 -0.410 33.375 1.00 94.06 532 LEU A N 1
ATOM 4093 C CA . LEU A 1 532 ? -8.637 -1.591 33.878 1.00 94.06 532 LEU A CA 1
ATOM 4094 C C . LEU A 1 532 ? -9.766 -2.006 32.923 1.00 94.06 532 LEU A C 1
ATOM 4096 O O . LEU A 1 532 ? -9.822 -3.168 32.529 1.00 94.06 532 LEU A O 1
ATOM 4100 N N . GLU A 1 533 ? -10.592 -1.060 32.469 1.00 92.69 533 GLU A N 1
ATOM 4101 C CA . GLU A 1 533 ? -11.652 -1.315 31.476 1.00 92.69 533 GLU A CA 1
ATOM 4102 C C . GLU A 1 533 ? -11.095 -1.871 30.158 1.00 92.69 533 GLU A C 1
ATOM 4104 O O . GLU A 1 533 ? -11.644 -2.815 29.589 1.00 92.69 533 GLU A O 1
ATOM 4109 N N . LYS A 1 534 ? -9.979 -1.313 29.672 1.00 92.31 534 LYS A N 1
ATOM 4110 C CA . LYS A 1 534 ? -9.320 -1.768 28.440 1.00 92.31 534 LYS A CA 1
ATOM 4111 C C . LYS A 1 534 ? -8.731 -3.176 28.573 1.00 92.31 534 LYS A C 1
ATOM 4113 O O . LYS A 1 534 ? -8.763 -3.935 27.605 1.00 92.31 534 LYS A O 1
ATOM 4118 N N . LEU A 1 535 ? -8.201 -3.528 29.745 1.00 93.81 535 LEU A N 1
ATOM 4119 C CA . LEU A 1 535 ? -7.721 -4.882 30.038 1.00 93.81 535 LEU A CA 1
ATOM 4120 C C . LEU A 1 535 ? -8.882 -5.875 30.143 1.00 93.81 535 LEU A C 1
ATOM 4122 O O . LEU A 1 535 ? -8.782 -6.964 29.589 1.00 93.81 535 LEU A O 1
ATOM 4126 N N . ALA A 1 536 ? -9.994 -5.491 30.777 1.00 92.31 536 ALA A N 1
ATOM 4127 C CA . ALA A 1 536 ? -11.192 -6.327 30.873 1.00 92.31 536 ALA A CA 1
ATOM 4128 C C . ALA A 1 536 ? -11.766 -6.685 29.488 1.00 92.31 536 ALA A C 1
ATOM 4130 O O . ALA A 1 536 ? -12.174 -7.818 29.258 1.00 92.31 536 ALA A O 1
ATOM 4131 N N . GLN A 1 537 ? -11.717 -5.744 28.539 1.00 90.44 537 GLN A N 1
ATOM 4132 C CA . GLN A 1 537 ? -12.132 -5.940 27.142 1.00 90.44 537 GLN A CA 1
ATOM 4133 C C . GLN A 1 537 ? -11.105 -6.693 26.275 1.00 90.44 537 GLN A C 1
ATOM 4135 O O . GLN A 1 537 ? -11.330 -6.893 25.079 1.00 90.44 537 GLN A O 1
ATOM 4140 N N . GLY A 1 538 ? -9.930 -7.029 26.819 1.00 90.44 538 GLY A N 1
ATOM 4141 C CA . GLY A 1 538 ? -8.835 -7.636 26.060 1.00 90.44 538 GLY A CA 1
ATOM 4142 C C . GLY A 1 538 ? -8.225 -6.736 24.978 1.00 90.44 538 GLY A C 1
ATOM 4143 O O . GLY A 1 538 ? -7.551 -7.240 24.084 1.00 90.44 538 GLY A O 1
ATOM 4144 N N . LEU A 1 539 ? -8.433 -5.411 25.032 1.00 90.00 539 LEU A N 1
ATOM 4145 C CA . LEU A 1 539 ? -7.795 -4.457 24.105 1.00 90.00 539 LEU A CA 1
ATOM 4146 C C . LEU A 1 539 ? -6.276 -4.370 24.315 1.00 90.00 539 LEU A C 1
ATOM 4148 O O . LEU A 1 539 ? -5.535 -4.091 23.370 1.00 90.00 539 LEU A O 1
ATOM 4152 N N . TYR A 1 540 ? -5.838 -4.597 25.552 1.00 91.56 540 TYR A N 1
ATOM 4153 C CA . TYR A 1 540 ? -4.442 -4.695 25.966 1.00 91.56 540 TYR A CA 1
ATOM 4154 C C . TYR A 1 540 ? -4.227 -6.019 26.697 1.00 91.56 540 TYR A C 1
ATOM 4156 O O . TYR A 1 540 ? -5.156 -6.555 27.306 1.00 91.56 540 TYR A O 1
ATOM 4164 N N . ALA A 1 541 ? -3.003 -6.538 26.658 1.00 89.88 541 ALA A N 1
ATOM 4165 C CA . ALA A 1 541 ? -2.620 -7.685 27.469 1.00 89.88 541 ALA A CA 1
ATOM 4166 C C . ALA A 1 541 ? -1.936 -7.214 28.765 1.00 89.88 541 ALA A C 1
ATOM 4168 O O . ALA A 1 541 ? -1.123 -6.289 28.721 1.00 89.88 541 ALA A O 1
ATOM 4169 N N . PRO A 1 542 ? -2.208 -7.851 29.919 1.00 93.00 542 PRO A N 1
ATOM 4170 C CA . PRO A 1 542 ? -1.480 -7.541 31.142 1.00 93.00 542 PRO A CA 1
ATOM 4171 C C . PRO A 1 542 ? 0.005 -7.915 30.991 1.00 93.00 542 PRO A C 1
ATOM 4173 O O . PRO A 1 542 ? 0.339 -8.932 30.374 1.00 93.00 542 PRO A O 1
ATOM 4176 N N . SER A 1 543 ? 0.895 -7.096 31.557 1.00 91.75 543 SER A N 1
ATOM 4177 C CA . SER A 1 543 ? 2.347 -7.325 31.559 1.00 91.75 543 SER A CA 1
ATOM 4178 C C . SER A 1 543 ? 2.738 -8.462 32.511 1.00 91.75 543 SER A C 1
ATOM 4180 O O . SER A 1 543 ? 3.657 -9.227 32.221 1.00 91.75 543 SER A O 1
ATOM 4182 N N . SER A 1 544 ? 2.009 -8.606 33.618 1.00 93.12 544 SER A N 1
ATOM 4183 C CA . SER A 1 544 ? 2.112 -9.706 34.581 1.00 93.12 544 SER A CA 1
ATOM 4184 C C . SER A 1 544 ? 0.721 -10.092 35.100 1.00 93.12 544 SER A C 1
ATOM 4186 O O . SER A 1 544 ? -0.231 -9.320 34.981 1.00 93.12 544 SER A O 1
ATOM 4188 N N . GLY A 1 545 ? 0.581 -11.310 35.627 1.00 94.75 545 GLY A N 1
ATOM 4189 C CA . GLY A 1 545 ? -0.708 -11.836 36.086 1.00 94.75 545 GLY A CA 1
ATOM 4190 C C . GLY A 1 545 ? -1.637 -12.296 34.957 1.00 94.75 545 GLY A C 1
ATOM 4191 O O . GLY A 1 545 ? -1.199 -12.648 33.851 1.00 94.75 545 GLY A O 1
ATOM 4192 N N . ALA A 1 546 ? -2.934 -12.348 35.258 1.00 95.38 546 ALA A N 1
ATOM 4193 C CA . ALA A 1 546 ? -3.968 -12.774 34.320 1.00 95.38 546 ALA A CA 1
ATOM 4194 C C . ALA A 1 546 ? -5.305 -12.067 34.573 1.00 95.38 546 ALA A C 1
ATOM 4196 O O . ALA A 1 546 ? -5.671 -11.795 35.714 1.00 95.38 546 ALA A O 1
ATOM 4197 N N . VAL A 1 547 ? -6.044 -11.833 33.489 1.00 96.06 547 VAL A N 1
ATOM 4198 C CA . VAL A 1 547 ? -7.457 -11.441 33.517 1.00 96.06 547 VAL A CA 1
ATOM 4199 C C . VAL A 1 547 ? -8.254 -12.624 32.981 1.00 96.06 547 VAL A C 1
ATOM 4201 O O . VAL A 1 547 ? -7.900 -13.176 31.934 1.00 96.06 547 VAL A O 1
ATOM 4204 N N . ARG A 1 548 ? -9.286 -13.058 33.700 1.00 94.50 548 ARG A N 1
ATOM 4205 C CA . ARG A 1 548 ? -10.070 -14.253 33.374 1.00 94.50 548 ARG A CA 1
ATOM 4206 C C . ARG A 1 548 ? -11.556 -13.941 33.320 1.00 94.50 548 ARG A C 1
ATOM 4208 O O . ARG A 1 548 ? -12.056 -13.214 34.167 1.00 94.50 548 ARG A O 1
ATOM 4215 N N . LEU A 1 549 ? -12.243 -14.557 32.366 1.00 92.19 549 LEU A N 1
ATOM 4216 C CA . LEU A 1 549 ? -13.692 -14.522 32.207 1.00 92.19 549 LEU A CA 1
ATOM 4217 C C . LEU A 1 549 ? -14.243 -15.948 32.389 1.00 92.19 549 LEU A C 1
ATOM 4219 O O . LEU A 1 549 ? -13.871 -16.867 31.651 1.00 92.19 549 LEU A O 1
ATOM 4223 N N . GLY A 1 550 ? -15.045 -16.166 33.435 1.00 88.88 550 GLY A N 1
ATOM 4224 C CA . GLY A 1 550 ? -15.520 -17.481 33.896 1.00 88.88 550 GLY A CA 1
ATOM 4225 C C . GLY A 1 550 ? -14.414 -18.533 33.943 1.00 88.88 550 GLY A C 1
ATOM 4226 O O . GLY A 1 550 ? -14.486 -19.566 33.262 1.00 88.88 550 GLY A O 1
ATOM 4227 N N . GLY A 1 551 ? -13.340 -18.199 34.662 1.00 89.31 551 GLY A N 1
ATOM 4228 C CA . GLY A 1 551 ? -12.158 -19.037 34.875 1.00 89.31 551 GLY A CA 1
ATOM 4229 C C . GLY A 1 551 ? -11.202 -19.175 33.682 1.00 89.31 551 GLY A C 1
ATOM 4230 O O . GLY A 1 551 ? -10.118 -19.732 33.846 1.00 89.31 551 GLY A O 1
ATOM 4231 N N . THR A 1 552 ? -11.549 -18.665 32.496 1.00 90.75 552 THR A N 1
ATOM 4232 C CA . THR A 1 552 ? -10.690 -18.746 31.301 1.00 90.75 552 THR A CA 1
ATOM 4233 C C . THR A 1 552 ? -9.941 -17.444 31.103 1.00 90.75 552 THR A C 1
ATOM 4235 O O . THR A 1 552 ? -10.548 -16.381 31.076 1.00 90.75 552 THR A O 1
ATOM 4238 N N . ASP A 1 553 ? -8.623 -17.510 30.939 1.00 92.06 553 ASP A N 1
ATOM 4239 C CA . ASP A 1 553 ? -7.822 -16.325 30.629 1.00 92.06 553 ASP A CA 1
ATOM 4240 C C . ASP A 1 553 ? -8.302 -15.687 29.319 1.00 92.06 553 ASP A C 1
ATOM 4242 O O . ASP A 1 553 ? -8.385 -16.372 28.297 1.00 92.06 553 ASP A O 1
ATOM 4246 N N . ILE A 1 554 ? -8.580 -14.381 29.331 1.00 91.38 554 ILE A N 1
ATOM 4247 C CA . ILE A 1 554 ? -9.126 -13.656 28.173 1.00 91.38 554 ILE A CA 1
ATOM 4248 C C . ILE A 1 554 ? -8.249 -13.798 26.926 1.00 91.38 554 ILE A C 1
ATOM 4250 O O . ILE A 1 554 ? -8.744 -13.770 25.805 1.00 91.38 554 ILE A O 1
ATOM 4254 N N . ARG A 1 555 ? -6.939 -14.031 27.096 1.00 88.88 555 ARG A N 1
ATOM 4255 C CA . ARG A 1 555 ? -6.004 -14.241 25.984 1.00 88.88 555 ARG A CA 1
ATOM 4256 C C . ARG A 1 555 ? -6.301 -15.533 25.223 1.00 88.88 555 ARG A C 1
ATOM 4258 O O . ARG A 1 555 ? -5.787 -15.688 24.119 1.00 88.88 555 ARG A O 1
ATOM 4265 N N . GLN A 1 556 ? -7.013 -16.486 25.823 1.00 88.75 556 GLN A N 1
ATOM 4266 C CA . GLN A 1 556 ? -7.381 -17.770 25.221 1.00 88.75 556 GLN A CA 1
ATOM 4267 C C . GLN A 1 556 ? -8.715 -17.711 24.467 1.00 88.75 556 GLN A C 1
ATOM 4269 O O . GLN A 1 556 ? -8.970 -18.601 23.661 1.00 88.75 556 GLN A O 1
ATOM 4274 N N . ILE A 1 557 ? -9.530 -16.681 24.698 1.00 88.38 557 ILE A N 1
ATOM 4275 C CA . ILE A 1 557 ? -10.824 -16.467 24.039 1.00 88.38 557 ILE A CA 1
ATOM 4276 C C . ILE A 1 557 ? -10.588 -15.718 22.719 1.00 88.38 557 ILE A C 1
ATOM 4278 O O . ILE A 1 557 ? -9.664 -14.904 22.626 1.00 88.38 557 ILE A O 1
ATOM 4282 N N . ASP A 1 558 ? -11.364 -16.015 21.670 1.00 86.94 558 ASP A N 1
ATOM 4283 C CA . ASP A 1 558 ? -11.252 -15.269 20.410 1.00 86.94 558 ASP A CA 1
ATOM 4284 C C . ASP A 1 558 ? -11.667 -13.800 20.648 1.00 86.94 558 ASP A C 1
ATOM 4286 O O . ASP A 1 558 ? -12.740 -13.555 21.202 1.00 86.94 558 ASP A O 1
ATOM 4290 N N . PRO A 1 559 ? -10.857 -12.801 20.244 1.00 88.38 559 PRO A N 1
ATOM 4291 C CA . PRO A 1 559 ? -11.167 -11.393 20.498 1.00 88.38 559 PRO A CA 1
ATOM 4292 C C . PRO A 1 559 ? -12.505 -10.921 19.915 1.00 88.38 559 PRO A C 1
ATOM 4294 O O . PRO A 1 559 ? -13.102 -9.985 20.445 1.00 88.38 559 PRO A O 1
ATOM 4297 N N . ALA A 1 560 ? -12.971 -11.528 18.817 1.00 86.69 560 ALA A N 1
ATOM 4298 C CA . ALA A 1 560 ? -14.265 -11.185 18.232 1.00 86.69 560 ALA A CA 1
ATOM 4299 C C . ALA A 1 560 ? -15.427 -11.691 19.094 1.00 86.69 560 ALA A C 1
ATOM 4301 O O . ALA A 1 560 ? -16.389 -10.959 19.300 1.00 86.69 560 ALA A O 1
ATOM 4302 N N . GLU A 1 561 ? -15.297 -12.906 19.629 1.00 86.88 561 GLU A N 1
ATOM 4303 C CA . GLU A 1 561 ? -16.264 -13.505 20.550 1.00 86.88 561 GLU A CA 1
ATOM 4304 C C . GLU A 1 561 ? -16.322 -12.700 21.851 1.00 86.88 561 GLU A C 1
ATOM 4306 O O . GLU A 1 561 ? -17.390 -12.232 22.232 1.00 86.88 561 GLU A O 1
ATOM 4311 N N . LEU A 1 562 ? -15.161 -12.420 22.461 1.00 89.19 562 LEU A N 1
ATOM 4312 C CA . LEU A 1 562 ? -15.060 -11.622 23.687 1.00 89.19 562 LEU A CA 1
ATOM 4313 C C . LEU A 1 562 ? -15.767 -10.265 23.555 1.00 89.19 562 LEU A C 1
ATOM 4315 O O . LEU A 1 562 ? -16.504 -9.866 24.449 1.00 89.19 562 LEU A O 1
ATOM 4319 N N . ARG A 1 563 ? -15.558 -9.550 22.443 1.00 88.00 563 ARG A N 1
ATOM 4320 C CA . ARG A 1 563 ? -16.151 -8.219 22.238 1.00 88.00 563 ARG A CA 1
ATOM 4321 C C . ARG A 1 563 ? -17.623 -8.246 21.875 1.00 88.00 563 ARG A C 1
ATOM 4323 O O . ARG A 1 563 ? -18.308 -7.277 22.172 1.00 88.00 563 ARG A O 1
ATOM 4330 N N . ALA A 1 564 ? -18.107 -9.317 21.250 1.00 84.31 564 ALA A N 1
ATOM 4331 C CA . ALA A 1 564 ? -19.531 -9.461 20.975 1.00 84.31 564 ALA A CA 1
ATOM 4332 C C . ALA A 1 564 ? -20.353 -9.525 22.276 1.00 84.31 564 ALA A C 1
ATOM 4334 O O . ALA A 1 564 ? -21.476 -9.034 22.303 1.00 84.31 564 ALA A O 1
ATOM 4335 N N . GLY A 1 565 ? -19.778 -10.065 23.359 1.00 84.06 565 GLY A N 1
ATOM 4336 C CA . GLY A 1 565 ? -20.427 -10.144 24.672 1.00 84.06 565 GLY A CA 1
ATOM 4337 C C . GLY A 1 565 ? -20.161 -8.977 25.626 1.00 84.06 565 GLY A C 1
ATOM 4338 O O . GLY A 1 565 ? -20.637 -9.018 26.757 1.00 84.06 565 GLY A O 1
ATOM 4339 N N . VAL A 1 566 ? -19.397 -7.952 25.229 1.00 88.06 566 VAL A N 1
ATOM 4340 C CA . VAL A 1 566 ? -19.027 -6.836 26.117 1.00 88.06 566 VAL A CA 1
ATOM 4341 C C . VAL A 1 566 ? -19.514 -5.506 25.548 1.00 88.06 566 VAL A C 1
ATOM 4343 O O . VAL A 1 566 ? -19.040 -5.048 24.511 1.00 88.06 566 VAL A O 1
ATOM 4346 N N . GLY A 1 567 ? -20.418 -4.842 26.272 1.00 89.06 567 GLY A N 1
ATOM 4347 C CA . GLY A 1 567 ? -20.782 -3.447 26.022 1.00 89.06 567 GLY A CA 1
ATOM 4348 C C . GLY A 1 567 ? -19.756 -2.487 26.630 1.00 89.06 567 GLY A C 1
ATOM 4349 O O . GLY A 1 567 ? -19.364 -2.644 27.786 1.00 89.06 567 GLY A O 1
ATOM 4350 N N . TYR A 1 568 ? -19.330 -1.477 25.869 1.00 89.56 568 TYR A N 1
ATOM 4351 C CA . TYR A 1 568 ? -18.380 -0.459 26.325 1.00 89.56 568 TYR A CA 1
ATOM 4352 C C . TYR A 1 568 ? -18.859 0.942 25.950 1.00 89.56 568 TYR A C 1
ATOM 4354 O O . TYR A 1 568 ? -19.141 1.214 24.785 1.00 89.56 568 TYR A O 1
ATOM 4362 N N . VAL A 1 569 ? -18.899 1.836 26.937 1.00 90.25 569 VAL A N 1
ATOM 4363 C CA . VAL A 1 569 ? -19.189 3.260 26.747 1.00 90.25 569 VAL A CA 1
ATOM 4364 C C . VAL A 1 569 ? -17.941 4.044 27.162 1.00 90.25 569 VAL A C 1
ATOM 4366 O O . VAL A 1 569 ? -17.636 4.098 28.355 1.00 90.25 569 VAL A O 1
ATOM 4369 N N . PRO A 1 570 ? -17.164 4.592 26.210 1.00 86.50 570 PRO A N 1
ATOM 4370 C CA . PRO A 1 570 ? -15.973 5.365 26.533 1.00 86.50 570 PRO A CA 1
ATOM 4371 C C . PRO A 1 570 ? -16.331 6.724 27.139 1.00 86.50 570 PRO A C 1
ATOM 4373 O O . PRO A 1 570 ? -17.405 7.264 26.895 1.00 86.50 570 PRO A O 1
ATOM 4376 N N . GLN A 1 571 ? -15.379 7.306 27.872 1.00 83.75 571 GLN A N 1
ATOM 4377 C CA . GLN A 1 571 ? -15.482 8.690 28.344 1.00 83.75 571 GLN A CA 1
ATOM 4378 C C . GLN A 1 571 ? -15.519 9.686 27.173 1.00 83.75 571 GLN A C 1
ATOM 4380 O O . GLN A 1 571 ? -16.349 10.587 27.167 1.00 83.75 571 GLN A O 1
ATOM 4385 N N . ASP A 1 572 ? -14.635 9.499 26.188 1.00 82.88 572 ASP A N 1
ATOM 4386 C CA . ASP A 1 572 ? -14.590 10.297 24.963 1.00 82.88 572 ASP A CA 1
ATOM 4387 C C . ASP A 1 572 ? -15.147 9.455 23.806 1.00 82.88 572 ASP A C 1
ATOM 4389 O O . ASP A 1 572 ? -14.518 8.489 23.358 1.00 82.88 572 ASP A O 1
ATOM 4393 N N . LEU A 1 573 ? -16.347 9.797 23.341 1.00 85.81 573 LEU A N 1
ATOM 4394 C CA . LEU A 1 573 ? -17.014 9.124 22.226 1.00 85.81 573 LEU A CA 1
ATOM 4395 C C . LEU A 1 573 ? -16.443 9.594 20.882 1.00 85.81 573 LEU A C 1
ATOM 4397 O O . LEU A 1 573 ? -16.117 10.764 20.690 1.00 85.81 573 LEU A O 1
ATOM 4401 N N . PHE A 1 574 ? -16.340 8.669 19.928 1.00 88.25 574 PHE A N 1
ATOM 4402 C CA . PHE A 1 574 ? -15.979 8.973 18.546 1.00 88.25 574 PHE A CA 1
ATOM 4403 C C . PHE A 1 574 ? -17.105 8.511 17.628 1.00 88.25 574 PHE A C 1
ATOM 4405 O O . PHE A 1 574 ? -17.388 7.315 17.560 1.00 88.25 574 PHE A O 1
ATOM 4412 N N . LEU A 1 575 ? -17.716 9.450 16.906 1.00 91.50 575 LEU A N 1
ATOM 4413 C CA . LEU A 1 575 ? -18.713 9.152 15.881 1.00 91.50 575 LEU A CA 1
ATOM 4414 C C . LEU A 1 575 ? -18.084 9.219 14.490 1.00 91.50 575 LEU A C 1
ATOM 4416 O O . LEU A 1 575 ? -17.278 10.101 14.181 1.00 91.50 575 LEU A O 1
ATOM 4420 N N . PHE A 1 576 ? -18.452 8.267 13.644 1.00 92.88 576 PHE A N 1
ATOM 4421 C CA . PHE A 1 576 ? -18.048 8.251 12.250 1.00 92.88 576 PHE A CA 1
ATOM 4422 C C . PHE A 1 576 ? -18.959 9.166 11.438 1.00 92.88 576 PHE A C 1
ATOM 4424 O O . PHE A 1 576 ? -20.140 9.332 11.743 1.00 92.88 576 PHE A O 1
ATOM 4431 N N . TYR A 1 577 ? -18.411 9.733 10.365 1.00 93.12 577 TYR A N 1
ATOM 4432 C CA . TYR A 1 577 ? -19.230 10.444 9.395 1.00 93.12 577 TYR A CA 1
ATOM 4433 C C . TYR A 1 577 ? -20.297 9.505 8.824 1.00 93.12 577 TYR A C 1
ATOM 4435 O O . TYR A 1 577 ? -19.973 8.431 8.318 1.00 93.12 577 TYR A O 1
ATOM 4443 N N . GLY A 1 578 ? -21.549 9.938 8.906 1.00 93.88 578 GLY A N 1
ATOM 4444 C CA . GLY A 1 578 ? -22.723 9.157 8.542 1.00 93.88 578 GLY A CA 1
ATOM 4445 C C . GLY A 1 578 ? -23.951 9.672 9.280 1.00 93.88 578 GLY A C 1
ATOM 4446 O O . GLY A 1 578 ? -23.890 10.704 9.964 1.00 93.88 578 GLY A O 1
ATOM 4447 N N . SER A 1 579 ? -25.058 8.952 9.153 1.00 94.75 579 SER A N 1
ATOM 4448 C CA . SER A 1 579 ? -26.268 9.263 9.911 1.00 94.75 579 SER A CA 1
ATOM 4449 C C . SER A 1 579 ? -26.212 8.737 11.351 1.00 94.75 579 SER A C 1
ATOM 4451 O O . SER A 1 579 ? -25.364 7.908 11.705 1.00 94.75 579 SER A O 1
ATOM 4453 N N . VAL A 1 580 ? -27.137 9.200 12.200 1.00 94.75 580 VAL A N 1
ATOM 4454 C CA . VAL A 1 580 ? -27.351 8.640 13.547 1.00 94.75 580 VAL A CA 1
ATOM 4455 C C . VAL A 1 580 ? -27.610 7.132 13.451 1.00 94.75 580 VAL A C 1
ATOM 4457 O O . VAL A 1 580 ? -26.972 6.347 14.152 1.00 94.75 580 VAL A O 1
ATOM 4460 N N . ARG A 1 581 ? -28.473 6.713 12.516 1.00 94.31 581 ARG A N 1
ATOM 4461 C CA . ARG A 1 581 ? -28.778 5.305 12.228 1.00 94.31 581 ARG A CA 1
ATOM 4462 C C . ARG A 1 581 ? -27.519 4.499 11.914 1.00 94.31 581 ARG A C 1
ATOM 4464 O O . ARG A 1 581 ? -27.326 3.428 12.480 1.00 94.31 581 ARG A O 1
ATOM 4471 N N . GLU A 1 582 ? -26.674 4.998 11.014 1.00 92.94 582 GLU A N 1
ATOM 4472 C CA . GLU A 1 582 ? -25.455 4.303 10.583 1.00 92.94 582 GLU A CA 1
ATOM 4473 C C . GLU A 1 582 ? -24.454 4.122 11.728 1.00 92.94 582 GLU A C 1
ATOM 4475 O O . GLU A 1 582 ? -23.835 3.065 11.836 1.00 92.94 582 GLU A O 1
ATOM 4480 N N . ASN A 1 583 ? -24.326 5.115 12.612 1.00 93.62 583 ASN A N 1
ATOM 4481 C CA . ASN A 1 583 ? -23.445 5.022 13.776 1.00 93.62 583 ASN A CA 1
ATOM 4482 C C . ASN A 1 583 ? -23.956 4.016 14.815 1.00 93.62 583 ASN A C 1
ATOM 4484 O O . ASN A 1 583 ? -23.160 3.231 15.329 1.00 93.62 583 ASN A O 1
ATOM 4488 N N . ILE A 1 584 ? -25.268 3.983 15.081 1.00 93.31 584 ILE A N 1
ATOM 4489 C CA . ILE A 1 584 ? -25.871 2.992 15.990 1.00 93.31 584 ILE A CA 1
ATOM 4490 C C . ILE A 1 584 ? -25.693 1.571 15.432 1.00 93.31 584 ILE A C 1
ATOM 4492 O O . ILE A 1 584 ? -25.364 0.642 16.167 1.00 93.31 584 ILE A O 1
ATOM 4496 N N . LEU A 1 585 ? -25.861 1.397 14.119 1.00 91.62 585 LEU A N 1
ATOM 4497 C CA . LEU A 1 585 ? -25.779 0.097 13.450 1.00 91.62 585 LEU A CA 1
ATOM 4498 C C . LEU A 1 585 ? -24.355 -0.310 13.031 1.00 91.62 585 LEU A C 1
ATOM 4500 O O . LEU A 1 585 ? -24.185 -1.365 12.424 1.00 91.62 585 LEU A O 1
ATOM 4504 N N . LEU A 1 586 ? -23.314 0.464 13.353 1.00 88.88 586 LEU A N 1
ATOM 4505 C CA . LEU A 1 586 ? -21.954 0.241 12.841 1.00 88.88 586 LEU A CA 1
ATOM 4506 C C . LEU A 1 586 ? -21.409 -1.169 13.145 1.00 88.88 586 LEU A C 1
ATOM 4508 O O . LEU A 1 586 ? -20.764 -1.787 12.297 1.00 88.88 586 LEU A O 1
ATOM 4512 N N . GLY A 1 587 ? -21.676 -1.680 14.351 1.00 83.75 587 GLY A N 1
ATOM 4513 C CA . GLY A 1 587 ? -21.284 -3.029 14.781 1.00 83.75 587 GLY A CA 1
ATOM 4514 C C . GLY A 1 587 ? -22.285 -4.130 14.413 1.00 83.75 587 GLY A C 1
ATOM 4515 O O . GLY A 1 587 ? -21.927 -5.305 14.429 1.00 83.75 587 GLY A O 1
ATOM 4516 N N . SER A 1 588 ? -23.518 -3.760 14.058 1.00 84.06 588 SER A N 1
ATOM 4517 C CA . SER A 1 588 ? -24.603 -4.682 13.708 1.00 84.06 588 SER A CA 1
ATOM 4518 C C . SER A 1 588 ? -25.467 -4.103 12.573 1.00 84.06 588 SER A C 1
ATOM 4520 O O . SER A 1 588 ? -26.619 -3.722 12.787 1.00 84.06 588 SER A O 1
ATOM 4522 N N . PRO A 1 589 ? -24.933 -4.020 11.336 1.00 80.12 589 PRO A N 1
ATOM 4523 C CA . PRO A 1 589 ? -25.586 -3.324 10.217 1.00 80.12 589 PRO A CA 1
ATOM 4524 C C . PRO A 1 589 ? -26.909 -3.951 9.758 1.00 80.12 589 PRO A C 1
ATOM 4526 O O . PRO A 1 589 ? -27.637 -3.350 8.974 1.00 80.12 589 PRO A O 1
ATOM 4529 N N . TYR A 1 590 ? -27.211 -5.160 10.232 1.00 79.12 590 TYR A N 1
ATOM 4530 C CA . TYR A 1 590 ? -28.396 -5.934 9.869 1.00 79.12 590 TYR A CA 1
ATOM 4531 C C . TYR A 1 590 ? -29.302 -6.214 11.076 1.00 79.12 590 TYR A C 1
ATOM 4533 O O . TYR A 1 590 ? -30.101 -7.148 11.027 1.00 79.12 590 TYR A O 1
ATOM 4541 N N . ALA A 1 591 ? -29.168 -5.444 12.164 1.00 84.62 591 ALA A N 1
ATOM 4542 C CA . ALA A 1 591 ? -30.090 -5.523 13.296 1.00 84.62 591 ALA A CA 1
ATOM 4543 C C . ALA A 1 591 ? -31.537 -5.276 12.838 1.00 84.62 591 ALA A C 1
ATOM 4545 O O . ALA A 1 591 ? -31.779 -4.519 11.889 1.00 84.62 591 ALA A O 1
ATOM 4546 N N . ALA A 1 592 ? -32.508 -5.915 13.499 1.00 83.88 592 ALA A N 1
ATOM 4547 C CA . ALA A 1 592 ? -33.898 -5.732 13.112 1.00 83.88 592 ALA A CA 1
ATOM 4548 C C . ALA A 1 592 ? -34.335 -4.282 13.392 1.00 83.88 592 ALA A C 1
ATOM 4550 O O . ALA A 1 592 ? -33.898 -3.682 14.377 1.00 83.88 592 ALA A O 1
ATOM 4551 N N . PRO A 1 593 ? -35.239 -3.704 12.580 1.00 85.69 593 PRO A N 1
ATOM 4552 C CA . PRO A 1 593 ? -35.734 -2.348 12.817 1.00 85.69 593 PRO A CA 1
ATOM 4553 C C . PRO A 1 593 ? -36.329 -2.148 14.219 1.00 85.69 593 PRO A C 1
ATOM 4555 O O . PRO A 1 593 ? -36.186 -1.072 14.791 1.00 85.69 593 PRO A O 1
ATOM 4558 N N . ALA A 1 594 ? -36.958 -3.184 14.785 1.00 88.69 594 ALA A N 1
ATOM 4559 C CA . ALA A 1 594 ? -37.495 -3.151 16.143 1.00 88.69 594 ALA A CA 1
ATOM 4560 C C . ALA A 1 594 ? -36.392 -3.020 17.209 1.00 88.69 594 ALA A C 1
ATOM 4562 O O . ALA A 1 594 ? -36.541 -2.231 18.139 1.00 88.69 594 ALA A O 1
ATOM 4563 N N . ASP A 1 595 ? -35.268 -3.725 17.042 1.00 89.81 595 ASP A N 1
ATOM 4564 C CA . ASP A 1 595 ? -34.123 -3.651 17.960 1.00 89.81 595 ASP A CA 1
ATOM 4565 C C . ASP A 1 595 ? -33.486 -2.260 17.930 1.00 89.81 595 ASP A C 1
ATOM 4567 O O . ASP A 1 595 ? -33.143 -1.708 18.974 1.00 89.81 595 ASP A O 1
ATOM 4571 N N . LEU A 1 596 ? -33.383 -1.664 16.736 1.00 91.69 596 LEU A N 1
ATOM 4572 C CA . LEU A 1 596 ? -32.903 -0.293 16.572 1.00 91.69 596 LEU A CA 1
ATOM 4573 C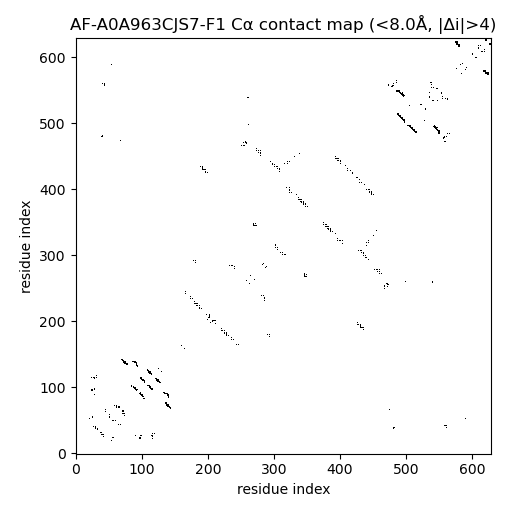 C . LEU A 1 596 ? -33.801 0.704 17.313 1.00 91.69 596 LEU A C 1
ATOM 4575 O O . LEU A 1 596 ? -33.289 1.532 18.059 1.00 91.69 596 LEU A O 1
ATOM 4579 N N . LEU A 1 597 ? -35.121 0.633 17.118 1.00 92.12 597 LEU A N 1
ATOM 4580 C CA . LEU A 1 597 ? -36.060 1.543 17.782 1.00 92.12 597 LEU A CA 1
ATOM 4581 C C . LEU A 1 597 ? -36.014 1.382 19.305 1.00 92.12 597 LEU A C 1
ATOM 4583 O O . LEU A 1 597 ? -35.962 2.380 20.017 1.00 92.12 597 LEU A O 1
ATOM 4587 N N . ARG A 1 598 ? -35.932 0.141 19.797 1.00 93.12 598 ARG A N 1
ATOM 4588 C CA . ARG A 1 598 ? -35.772 -0.146 21.227 1.00 93.12 598 ARG A CA 1
ATOM 4589 C C . ARG A 1 598 ? -34.470 0.431 21.786 1.00 93.12 598 ARG A C 1
ATOM 4591 O O . ARG A 1 598 ? -34.471 1.000 22.872 1.00 93.12 598 ARG A O 1
ATOM 4598 N N . ALA A 1 599 ? -33.356 0.294 21.066 1.00 92.69 599 ALA A N 1
ATOM 4599 C CA . ALA A 1 599 ? -32.074 0.858 21.484 1.00 92.69 599 ALA A CA 1
ATOM 4600 C C . ALA A 1 599 ? -32.105 2.395 21.510 1.00 92.69 599 ALA A C 1
ATOM 4602 O O . ALA A 1 599 ? -31.568 3.001 22.434 1.00 92.69 599 ALA A O 1
ATOM 4603 N N . VAL A 1 600 ? -32.760 3.010 20.521 1.00 94.44 600 VAL A N 1
ATOM 4604 C CA . VAL A 1 600 ? -32.963 4.463 20.429 1.00 94.44 600 VAL A CA 1
ATOM 4605 C C . VAL A 1 600 ? -33.777 4.982 21.617 1.00 94.44 600 VAL A C 1
ATOM 4607 O O . VAL A 1 600 ? -33.360 5.962 22.227 1.00 94.44 600 VAL A O 1
ATOM 4610 N N . GLU A 1 601 ? -34.867 4.301 21.979 1.00 94.00 601 GLU A N 1
ATOM 4611 C CA . GLU A 1 601 ? -35.722 4.652 23.124 1.00 94.00 601 GLU A CA 1
ATOM 4612 C C . GLU A 1 601 ? -34.978 4.501 24.462 1.00 94.00 601 GLU A C 1
ATOM 4614 O O . GLU A 1 601 ? -34.978 5.411 25.286 1.00 94.00 601 GLU A O 1
ATOM 4619 N N . ILE A 1 602 ? -34.263 3.387 24.674 1.00 94.31 602 ILE A N 1
ATOM 4620 C CA . ILE A 1 602 ? -33.482 3.163 25.907 1.00 94.31 602 ILE A CA 1
ATOM 4621 C C . ILE A 1 602 ? -32.369 4.211 26.068 1.00 94.31 602 ILE A C 1
ATOM 4623 O O . ILE A 1 602 ? -32.056 4.611 27.190 1.00 94.31 602 ILE A O 1
ATOM 4627 N N . ALA A 1 603 ? -31.753 4.635 24.963 1.00 92.38 603 ALA A N 1
ATOM 4628 C CA . ALA A 1 603 ? -30.674 5.616 24.966 1.00 92.38 603 ALA A CA 1
ATOM 4629 C C . ALA A 1 603 ? -31.160 7.080 24.976 1.00 92.38 603 ALA A C 1
ATOM 4631 O O . ALA A 1 603 ? -30.319 7.971 25.087 1.00 92.38 603 ALA A O 1
ATOM 4632 N N . GLY A 1 604 ? -32.468 7.340 24.839 1.00 92.62 604 GLY A N 1
ATOM 4633 C CA . GLY A 1 604 ? -33.031 8.694 24.728 1.00 92.62 604 GLY A CA 1
ATOM 4634 C C . GLY A 1 604 ? -32.662 9.420 23.428 1.00 92.62 604 GLY A C 1
ATOM 4635 O O . GLY A 1 604 ? -32.674 10.648 23.357 1.00 92.62 604 GLY A O 1
ATOM 4636 N N . VAL A 1 605 ? -32.274 8.681 22.384 1.00 93.31 605 VAL A N 1
ATOM 4637 C CA . VAL A 1 605 ? -31.891 9.260 21.083 1.00 93.31 605 VAL A CA 1
ATOM 4638 C C . VAL A 1 605 ? -33.119 9.775 20.323 1.00 93.31 605 VAL A C 1
ATOM 4640 O O . VAL A 1 605 ? -33.024 10.692 19.502 1.00 93.31 605 VAL A O 1
ATOM 4643 N N . ASP A 1 606 ? -34.292 9.215 20.598 1.00 92.25 606 ASP A N 1
ATOM 4644 C CA . ASP A 1 606 ? -35.578 9.673 20.077 1.00 92.25 606 ASP A CA 1
ATOM 4645 C C . ASP A 1 606 ? -35.902 11.114 20.488 1.00 92.25 606 ASP A C 1
ATOM 4647 O O . ASP A 1 606 ? -36.461 11.848 19.674 1.00 92.25 606 ASP A O 1
ATOM 4651 N N . GLU A 1 607 ? -35.487 11.560 21.678 1.00 91.44 607 GLU A N 1
ATOM 4652 C CA . GLU A 1 607 ? -35.803 12.898 22.195 1.00 91.44 607 GLU A CA 1
ATOM 4653 C C . GLU A 1 607 ? -35.384 14.022 21.234 1.00 91.44 607 GLU A C 1
ATOM 4655 O O . GLU A 1 607 ? -36.161 14.942 20.968 1.00 91.44 607 GLU A O 1
ATOM 4660 N N . PHE A 1 608 ? -34.181 13.943 20.656 1.00 89.81 608 PHE A N 1
ATOM 4661 C CA . PHE A 1 608 ? -33.705 14.951 19.703 1.00 89.81 608 PHE A CA 1
ATOM 4662 C C . PHE A 1 608 ? -33.964 14.561 18.245 1.00 89.81 608 PHE A C 1
ATOM 4664 O O . PHE A 1 608 ? -34.212 15.435 17.410 1.00 89.81 608 PHE A O 1
ATOM 4671 N N . THR A 1 609 ? -33.955 13.266 17.914 1.00 92.50 609 THR A N 1
ATOM 4672 C CA . THR A 1 609 ? -34.159 12.832 16.524 1.00 92.50 609 THR A CA 1
ATOM 4673 C C . THR A 1 609 ? -35.613 12.955 16.075 1.00 92.50 609 THR A C 1
ATOM 4675 O O . THR A 1 609 ? -35.842 13.306 14.920 1.00 92.50 609 THR A O 1
ATOM 4678 N N . ALA A 1 610 ? -36.600 12.776 16.959 1.00 89.56 610 ALA A N 1
ATOM 4679 C CA . ALA A 1 610 ? -38.021 12.913 16.618 1.00 89.56 610 ALA A CA 1
ATOM 4680 C C . ALA A 1 610 ? -38.402 14.334 16.162 1.00 89.56 610 ALA A C 1
ATOM 4682 O O . ALA A 1 610 ? -39.320 14.509 15.362 1.00 89.56 610 ALA A O 1
ATOM 4683 N N . HIS A 1 611 ? -37.677 15.347 16.641 1.00 88.81 611 HIS A N 1
ATOM 4684 C CA . HIS A 1 611 ? -37.886 16.751 16.283 1.00 88.81 611 HIS A CA 1
ATOM 4685 C C . HIS A 1 611 ? -37.119 17.172 15.019 1.00 88.81 611 HIS A C 1
ATOM 4687 O O . HIS A 1 611 ? -37.352 18.261 14.488 1.00 88.81 611 HIS A O 1
ATOM 4693 N N . HIS A 1 612 ? -36.209 16.330 14.519 1.00 91.50 612 HIS A N 1
ATOM 4694 C CA . HIS A 1 612 ? -35.420 16.609 13.326 1.00 91.50 612 HIS A CA 1
ATOM 4695 C C . HIS A 1 612 ? -36.117 16.045 12.071 1.00 91.50 612 HIS A C 1
ATOM 4697 O O . HIS A 1 612 ? -36.510 14.880 12.064 1.00 91.50 612 HIS A O 1
ATOM 4703 N N . PRO A 1 613 ? -36.228 16.795 10.955 1.00 92.44 613 PRO A N 1
ATOM 4704 C CA . PRO A 1 613 ? -36.963 16.351 9.762 1.00 92.44 613 PRO A CA 1
ATOM 4705 C C . PRO A 1 613 ? -36.400 15.082 9.104 1.00 92.44 613 PRO A C 1
ATOM 4707 O O . PRO A 1 613 ? -37.117 14.396 8.382 1.00 92.44 613 PRO A O 1
ATOM 4710 N N . LEU A 1 614 ? -35.121 14.771 9.342 1.00 92.88 614 LEU A N 1
ATOM 4711 C CA . LEU A 1 614 ? -34.478 13.540 8.865 1.00 92.88 614 LEU A CA 1
ATOM 4712 C C . LEU A 1 614 ? -34.536 12.382 9.877 1.00 92.88 614 LEU A C 1
ATOM 4714 O O . LEU A 1 614 ? -34.085 11.288 9.555 1.00 92.88 614 LEU A O 1
ATOM 4718 N N . GLY A 1 615 ? -35.062 12.586 11.089 1.00 93.56 615 GLY A N 1
ATOM 4719 C CA . GLY A 1 615 ? -35.119 11.543 12.114 1.00 93.56 615 GLY A CA 1
ATOM 4720 C C . GLY A 1 615 ? -33.749 10.922 12.402 1.00 93.56 615 GLY A C 1
ATOM 4721 O O . GLY A 1 615 ? -32.747 11.622 12.543 1.00 93.56 615 GLY A O 1
ATOM 4722 N N . LEU A 1 616 ? -33.695 9.587 12.410 1.00 93.75 616 LEU A N 1
ATOM 4723 C CA . LEU A 1 616 ? -32.455 8.810 12.552 1.00 93.75 616 LEU A CA 1
ATOM 4724 C C . LEU A 1 616 ? -31.494 8.953 11.360 1.00 93.75 616 LEU A C 1
ATOM 4726 O O . LEU A 1 616 ? -30.324 8.600 11.471 1.00 93.75 616 LEU A O 1
ATOM 4730 N N . ASP A 1 617 ? -31.959 9.478 10.229 1.00 94.94 617 ASP A N 1
ATOM 4731 C CA . ASP A 1 617 ? -31.117 9.749 9.063 1.00 94.94 617 ASP A CA 1
ATOM 4732 C C . ASP A 1 617 ? -30.463 11.146 9.140 1.00 94.94 617 ASP A C 1
ATOM 4734 O O . ASP A 1 617 ? -29.796 11.585 8.204 1.00 94.94 617 ASP A O 1
ATOM 4738 N N . MET A 1 618 ? -30.614 11.846 10.275 1.00 94.06 618 MET A N 1
ATOM 4739 C CA . MET A 1 618 ? -29.856 13.054 10.602 1.00 94.06 618 MET A CA 1
ATOM 4740 C C . MET A 1 618 ? -28.349 12.781 10.563 1.00 94.06 618 MET A C 1
ATOM 4742 O O . MET A 1 618 ? -27.869 11.796 11.122 1.00 94.06 618 MET A O 1
ATOM 4746 N N . GLN A 1 619 ? -27.601 13.689 9.938 1.00 94.06 619 GLN A N 1
ATOM 4747 C CA . GLN A 1 619 ? -26.151 13.583 9.817 1.00 94.06 619 GLN A CA 1
ATOM 4748 C C . GLN A 1 619 ? -25.446 14.012 11.103 1.00 94.06 619 GLN A C 1
ATOM 4750 O O . GLN A 1 619 ? -25.646 15.138 11.559 1.00 94.06 619 GLN A O 1
ATOM 4755 N N . VAL A 1 620 ? -24.551 13.168 11.626 1.00 92.81 620 VAL A N 1
ATOM 4756 C CA . VAL A 1 620 ? -23.775 13.488 12.842 1.00 92.81 620 VAL A CA 1
ATOM 4757 C C . VAL A 1 620 ? -22.516 14.325 12.582 1.00 92.81 620 VAL A C 1
ATOM 4759 O O . VAL A 1 620 ? -21.980 14.931 13.504 1.00 92.81 620 VAL A O 1
ATOM 4762 N N . GLY A 1 621 ? -22.060 14.407 11.328 1.00 89.81 621 GLY A N 1
ATOM 4763 C CA . GLY A 1 621 ? -20.816 15.095 10.964 1.00 89.81 621 GLY A CA 1
ATOM 4764 C C . GLY A 1 621 ? -19.565 14.263 11.271 1.00 89.81 621 GLY A C 1
ATOM 4765 O O . GLY A 1 621 ? -19.644 13.167 11.829 1.00 89.81 621 GLY A O 1
ATOM 4766 N N . GLU A 1 622 ? -18.388 14.743 10.864 1.00 85.94 622 GLU A N 1
ATOM 4767 C CA . GLU A 1 622 ? -17.131 14.087 11.243 1.00 85.94 622 GLU A CA 1
ATOM 4768 C C . GLU A 1 622 ? -16.938 14.206 12.757 1.00 85.94 622 GLU A C 1
ATOM 4770 O O . GLU A 1 622 ? -17.144 15.273 13.324 1.00 85.94 622 GLU A O 1
ATOM 4775 N N . ARG A 1 623 ? -16.577 13.103 13.428 1.00 84.88 623 ARG A N 1
ATOM 4776 C CA . ARG A 1 623 ? -16.342 13.067 14.884 1.00 84.88 623 ARG A CA 1
ATOM 4777 C C . ARG A 1 623 ? -17.547 13.489 15.735 1.00 84.88 623 ARG A C 1
ATOM 4779 O O . ARG A 1 623 ? -17.375 13.712 16.928 1.00 84.88 623 ARG A O 1
ATOM 4786 N N . GLY A 1 624 ? -18.745 13.552 15.153 1.00 86.75 624 GLY A N 1
ATOM 4787 C CA . GLY A 1 624 ? -19.954 13.971 15.859 1.00 86.75 624 GLY A CA 1
ATOM 4788 C C . GLY A 1 624 ? -20.119 15.484 16.001 1.00 86.75 624 GLY A C 1
ATOM 4789 O O . GLY A 1 624 ? -20.926 15.908 16.817 1.00 86.75 624 GLY A O 1
ATOM 4790 N N . GLU A 1 625 ? -19.391 16.302 15.231 1.00 86.50 625 GLU A N 1
ATOM 4791 C CA . GLU A 1 625 ? -19.391 17.771 15.360 1.00 86.50 625 GLU A CA 1
ATOM 4792 C C . GLU A 1 625 ? -20.768 18.445 15.198 1.00 86.50 625 GLU A C 1
ATOM 4794 O O . GLU A 1 625 ? -20.931 19.601 15.581 1.00 86.50 625 GLU A O 1
ATOM 4799 N N . HIS A 1 626 ? -21.772 17.763 14.636 1.00 87.69 626 HIS A N 1
ATOM 4800 C CA . HIS A 1 626 ? -23.127 18.313 14.510 1.00 87.69 626 HIS A CA 1
ATOM 4801 C C . HIS A 1 626 ? -24.042 17.987 15.698 1.00 87.69 626 HIS A C 1
ATOM 4803 O O . HIS A 1 626 ? -25.187 18.441 15.717 1.00 87.69 626 HIS A O 1
ATOM 4809 N N . LEU A 1 627 ? -23.578 17.191 16.661 1.00 86.12 627 LEU A N 1
ATOM 4810 C CA . LEU A 1 627 ? -24.328 16.857 17.865 1.00 86.12 627 LEU A CA 1
ATOM 4811 C C . LEU A 1 627 ? -23.761 17.607 19.068 1.00 86.12 627 LEU A C 1
ATOM 4813 O O . LEU A 1 627 ? -22.551 17.757 19.221 1.00 86.12 627 LEU A O 1
ATOM 4817 N N . SER A 1 628 ? -24.653 18.063 19.945 1.00 81.38 628 SER A N 1
ATOM 4818 C CA . SER A 1 628 ? -24.255 18.504 21.278 1.00 81.38 628 SER A CA 1
ATOM 4819 C C . SER A 1 628 ? -23.809 17.297 22.104 1.00 81.38 628 SER A C 1
ATOM 4821 O O . SER A 1 628 ? -24.467 16.256 22.056 1.00 81.38 628 SER A O 1
ATOM 4823 N N . GLY A 1 629 ? -22.700 17.453 22.830 1.00 76.44 629 GLY A N 1
ATOM 4824 C CA . GLY A 1 629 ? -22.167 16.438 23.743 1.00 76.44 629 GLY A CA 1
ATOM 4825 C C . GLY A 1 629 ? -22.869 16.363 25.088 1.00 76.44 629 GLY A C 1
ATOM 4826 O O . GLY A 1 629 ? -23.685 17.266 25.392 1.00 76.44 629 GLY A O 1
#

Nearest PDB structures (foldseek):
  8vpa-assembly1_A  TM=9.392E-01  e=1.314E-22  Acetivibrio thermocellus ATCC 27405
  8vp5-assembly1_B  TM=6.742E-01  e=1.660E-27  Acetivibrio thermocellus ATCC 27405
  8vp8-assembly1_B  TM=9.446E-01  e=2.110E-21  Acetivibrio thermocellus ATCC 27405
  8vow-assembly1_A  TM=9.435E-01  e=8.641E-21  Acetivibrio thermocellus ATCC 27405
  4a82-assembly1_A  TM=8.671E-01  e=1.807E-19  Homo sapiens

Sequence (629 aa):
MAADTAQDAHSWNQPEGVSNVDDPLLDCLVLLMQAEGRAISPEALRAGLPLTAGRLTPTLFVRAAARVGLSARVVRRPLTKISALVLPAVLLLQGGQACILNGVDFARDRASVLQPESGTGEAEVPLQQLAEAYTGYAIFTRPQHRFDQRTPALLKIRSRHWFWGTLFHSWRIYRDVLVASLLINLFALATPLFIMNVYDRVVPNNAVETLWVLAVGVLLIYCFDLLMRMLRGYFIDVAGKKSDILLSAAIFERIMGIRMEARPPSVGAFANNLREFESIREFITSATISGLVDLPFIVIFLLVIGYLGGPLVVVAALCIPLVILYALIIQEALRKSVEATFRASAQKAALLVESLTGVETVRHLGAESALQRKWEQLTGHIAQWGLKSRLISSSTVNVALFFQQFAQVAVVIWGVHLIAEGSLSMGGLIAAVILTGRAMAPVSQVANLSVRYLQARTALESLNRVMALPVERDRERTYVSRAELPGELEFSHVGFCYPGAEVEVLSDLSFRLGEGERVAVIGRVGSGKSTLEKLAQGLYAPSSGAVRLGGTDIRQIDPAELRAGVGYVPQDLFLFYGSVRENILLGSPYAAPADLLRAVEIAGVDEFTAHHPLGLDMQVGERGEHLSG

Radius of gyration: 34.34 Å; Cα contacts (8 Å, |Δi|>4): 763; chains: 1; bounding box: 94×80×102 Å

Solvent-accessible surface area (backbone atoms only — not comparable to full-atom values): 34769 Å² total; per-residue (Å²): 132,93,77,88,74,90,74,74,94,77,67,77,84,71,70,88,83,68,74,88,66,87,34,37,58,51,43,41,50,43,52,52,34,45,76,71,74,39,68,63,48,70,54,56,55,49,57,95,56,95,59,59,96,80,23,62,47,80,71,48,45,33,53,36,34,46,63,76,42,26,47,49,46,82,41,81,50,54,77,92,74,60,57,77,88,54,45,54,27,39,37,38,31,59,95,79,40,35,34,32,37,64,43,73,42,80,90,76,49,32,27,37,30,32,40,45,93,60,58,88,48,76,42,80,42,52,43,69,64,51,57,71,42,41,68,39,39,32,34,40,54,43,77,54,85,74,76,56,87,87,56,70,65,91,61,75,72,73,72,55,50,78,66,61,45,53,55,58,75,44,46,70,52,54,50,52,40,51,53,32,51,50,52,41,59,55,49,60,50,46,61,35,55,48,52,19,47,39,55,64,51,22,63,79,64,68,35,62,70,61,47,54,56,53,48,54,53,47,51,52,43,50,54,50,36,53,51,39,52,51,51,34,51,52,47,39,44,54,50,32,56,58,44,47,57,56,49,53,53,52,51,51,52,50,59,77,35,42,26,67,76,67,54,74,94,46,65,31,28,50,52,42,53,57,58,39,47,54,45,36,46,48,40,65,32,58,63,40,48,56,44,60,66,45,47,70,50,32,56,55,38,44,51,51,24,33,72,60,39,46,76,52,31,54,50,50,66,51,44,53,55,53,46,51,50,53,52,59,69,50,43,63,64,38,47,55,24,51,52,53,25,51,53,34,49,27,51,49,36,26,52,49,46,53,48,63,78,39,38,67,60,34,60,77,68,66,39,59,67,61,53,49,50,53,52,50,51,35,50,49,50,30,50,55,28,45,49,51,32,48,52,57,36,50,49,40,34,51,50,29,51,50,46,39,53,50,36,40,52,51,40,50,62,54,38,53,56,37,35,75,71,70,79,40,52,74,14,32,45,56,21,34,37,52,40,45,50,60,39,42,50,46,61,32,44,50,28,65,40,50,55,42,48,50,52,20,47,53,30,48,55,53,47,48,55,61,72,64,47,61,48,64,79,57,76,87,60,82,50,58,57,68,99,68,86,59,66,28,42,35,36,43,47,25,20,31,55,58,80,91,54,93,61,67,59,38,73,64,39,66,52,75,45,57,62,92,63,87,83,84,88,86,74,63,90,88,62,33,64,72,55,52,55,36,44,76,66,57,60,44,78,64,74,36,61,45,49,23,45,60,87,39,48,52,89,43,38,43,71,50,49,57,46,76,76,52,91,83,83,66,94,77,77,79,41,61,68,44,26,49,50,53,57,74,25,66,92,46,80,74,62,53,72,65,58,51,52,52,52,31,58,76,69,54,52,47,74,64,24,72,78,36,97,54,32,54,64,35,66,26,36,66,61,27,72,67,51,86,131

pLDDT: mean 85.97, std 11.96, range [32.75, 97.88]